Protein AF-0000000084551109 (afdb_homodimer)

Foldseek 3Di:
DPQDWDDDPNDTFGKWFFLLLFQQFQLLQFLLLLPDPVSDHDQWGWAAWQQRDIDIFGWADWDDDPFKIKIWTFGDGTRAPDLRHGFIKMKMKGWDQDAEEEAEDAQFWAQCFPQDQDDHGGTQEHDQSVVSNRVSNVVNHDPRIYIYMYIYTNCFQVSCVVPCCVLRRTHRGHHRDDDGRMNDHPDPVVLLVSQLSSQSRLVRVPDQEAEEEQDDVQVVLCVVVVHDPSRYTHNNQQQLSNLVSCVVSPRAEYEYEYEQQNLLCLLVLHRGRPCVVPRRRLVSLLVLCVVVPHDPVLSVVSSPDDDVLVSPVVVDPDCLVSLQSSQVSSQVSSCVSNVNRHHYWYWYAHDPPGTSDGVVVVVVD/DPPDWDDDPNDTFDKWFFLLLFQQFQLLQFLLLLPDPVSDHDQWGWFAWQQRDIDIFGWADWDDDPFKIKIWTFTDGTRAPDLRHGFIKMKMKGWDQDAEEEAEDAQFWAQCFPQDQDDHGGTQEHDQSVVSNRVSNVVNHDPRIYIYMYIYTNCFQVSCVVPCCVLRVTHRGDHRDDDGRMNDHPDPVVLLVSQLSSQSRLVRVPDQEAEEEQDDVQVVLCVVVVHDPSRYTHNNQQQLSNLVSCVVSPRAEYEYEYEQQNLLCLLVLHRGRPCVVDRCRLVSLLVLCVVVPHDPVLSVVSSPDDDVLVSCVVVDPDCLVSLQSSQVSSQVSSCVSNVNRHHYWYWYAHDPPGTSDGVVVVVVD

Secondary structure (DSSP, 8-state):
----EEEETTEEEE-EE-HHHHHHHHHHHHHHHHT-TT-PPPSEEEEE-TTS-EEEEE-EEEEE-SSEEEEEEE---TTS--TTTTPEEEEEEEEESSEEEEEE-TEE-EE-SSSSSSPTTSBSB-HHHHHHHHHHHHHHPPTT-EEEEEEE-TTHHHHHTTSSTGGGTEESEE-B--SSSEE-TT-HHHHHHHHHHHHHHHHHTT-SEEEEESSHHHHHHHHHTT--GGGEEE-TT-HHHHHHHHHHTT--EEEEEEEHHHHHHHHTTBS---TTTB--SHHHHHHHHHHTT--HHHHHHHHT-S-HHHHHHHH-SS-HHHHHHHHHHHHHHHHHHTTT-SEEEEEEEETTTEEEEEHHHHHH-/----EEEETTEEEE-EE-HHHHHHHHHHHHHHHHT-TT-PPPSEEEEE-TTS-EEEEE-EEEEE-SSEEEEEEE---TTS--TTTTPEEEEEEEEESSEEEEEE-TEE-EE-SSSSSSPTTSBSB-HHHHHHHHHHHHHHPPTT-EEEEEEE-TTHHHHHTTSSTGGGTEESEE-B--SSSEE-TT-HHHHHHHHHHHHHHHHHTT-SEEEEESSHHHHHHHHHTT--GGGEEE-TT-HHHHHHHHHHTT--EEEEEEEHHHHHHHHTTBS---TTTB--SHHHHHHHHHHTT--HHHHHHHHT-SSHHHHHHHH-SS-HHHHHHHHHHHHHHHHHHTTT--EEEEEEEETTTEEEEEHHHHHH-

Radius of gyration: 28.53 Å; Cα contacts (8 Å, |Δi|>4): 1691; chains: 2; bounding box: 62×86×60 Å

Solvent-accessible surface area (backbone atoms only — not comparable to full-atom values): 36326 Å² total; per-residue (Å²): 113,75,93,43,74,46,82,55,96,52,34,84,37,41,27,23,38,19,52,15,41,26,39,16,41,12,37,25,49,13,42,47,34,56,72,33,90,81,59,59,88,62,61,61,39,75,42,76,30,40,58,64,48,74,44,62,44,61,48,40,78,73,43,83,53,94,61,31,15,30,19,22,15,67,28,39,28,48,68,26,93,45,80,61,44,66,40,55,29,26,12,33,22,29,70,36,79,59,54,80,48,81,45,63,35,59,16,34,5,31,24,68,30,52,62,54,98,52,58,63,74,35,51,34,55,36,71,39,21,51,50,48,29,50,52,46,33,58,73,60,52,58,87,85,49,21,35,35,38,34,36,29,16,87,63,16,45,69,44,17,74,71,46,70,32,61,80,52,36,26,45,64,10,29,67,31,37,42,68,41,28,55,28,59,50,83,44,64,65,64,55,52,50,52,38,48,43,44,51,39,24,32,45,60,70,63,44,64,47,39,35,43,18,44,40,69,69,31,48,54,52,39,50,75,68,65,52,65,69,79,29,55,42,64,43,54,39,38,51,41,62,50,48,30,46,38,48,62,71,65,41,41,36,39,34,40,36,32,46,48,56,55,40,29,20,27,36,46,38,28,25,37,53,40,65,78,37,24,57,40,26,41,61,44,55,21,34,51,41,36,74,72,64,52,56,62,69,59,28,50,52,38,47,68,42,90,44,55,67,54,33,52,61,70,63,56,80,90,50,55,65,59,37,44,52,46,44,50,33,28,36,49,38,51,23,58,74,49,70,64,57,44,46,65,38,39,33,31,26,44,89,87,76,36,75,55,30,52,48,70,60,60,67,76,97,114,76,92,43,72,43,80,55,95,53,35,82,37,42,27,24,39,19,53,16,41,25,38,17,41,12,35,25,46,13,43,47,33,57,74,34,88,82,58,58,86,64,59,60,38,75,41,77,30,39,56,64,48,76,43,63,43,58,47,38,78,74,43,80,54,95,60,32,15,31,19,20,16,65,27,40,28,49,68,25,95,46,81,61,45,66,39,57,29,26,12,33,24,28,71,36,76,60,54,78,49,81,45,61,36,60,16,34,6,31,23,68,28,51,62,54,98,52,58,63,75,35,51,34,55,37,70,40,21,51,50,47,29,50,52,46,33,57,74,62,51,59,88,85,48,19,36,36,36,34,36,29,16,86,61,17,43,70,45,18,73,70,46,68,33,61,81,52,37,26,44,63,10,28,66,33,38,42,66,42,28,55,29,58,51,84,43,64,66,61,54,51,49,51,38,47,43,44,52,38,24,33,44,61,71,64,46,65,47,39,34,44,20,44,39,68,68,31,48,53,51,39,52,74,69,65,50,63,69,78,29,54,42,64,43,54,39,37,50,41,62,49,50,29,47,38,48,64,72,67,42,41,36,40,36,40,35,33,47,47,56,56,42,29,20,27,37,46,37,29,24,37,54,40,65,78,37,24,58,40,26,41,60,44,55,21,34,51,41,37,75,73,64,52,55,62,68,60,27,50,52,37,47,66,41,90,42,58,69,55,32,51,60,70,64,55,79,89,50,56,66,59,38,42,51,44,45,51,34,28,37,49,38,52,24,59,75,49,69,63,57,45,47,66,38,40,34,32,25,45,90,88,77,36,75,56,30,54,48,70,62,59,68,77,98

pLDDT: mean 93.35, std 7.97, range [36.72, 98.88]

Sequence (730 aa):
MLDLYVEANGKRLRCGYTTGSCAAAASKAATMMLYDKEKTPIDKVKIDTPKGIELNLEVHDITFGEDYVECAIIKDGGDDIDATNGIKIFARATKKASGYSLKGGKGVGVVCGEGLYIKKGEPAINPVPRKMIEKEVTEVLPKDCGVEITIFVPLGEEIAKKTFNPRLNILGGISILGTTGIVMPMSEEALTESVKLEISQKVASGSKELILLFGNMGEDMANKLKLNEKDMVIISNYVGIALDSVISKGIKKITIVGHIGKLCKVASGVFNTHSRVCDVRLETLALELALMGYDLELVKKIYNEKTTEGAVELLGDGFEKLYENIGQKVINRIKIYSYDQLEVDAIMYSMKRGILYNSLEEKERMLDLYVEANGKRLRCGYTTGSCAAAASKAATMMLYDKEKTPIDKVKIDTPKGIELNLEVHDITFGEDYVECAIIKDGGDDIDATNGIKIFARATKKASGYSLKGGKGVGVVCGEGLYIKKGEPAINPVPRKMIEKEVTEVLPKDCGVEITIFVPLGEEIAKKTFNPRLNILGGISILGTTGIVMPMSEEALTESVKLEISQKVASGSKELILLFGNMGEDMANKLKLNEKDMVIISNYVGIALDSVISKGIKKITIVGHIGKLCKVASGVFNTHSRVCDVRLETLALELALMGYDLELVKKIYNEKTTEGAVELLGDGFEKLYENIGQKVINRIKIYSYDQLEVDAIMYSMKRGILYNSLEEKER

Organism: NCBI:txid1418104

Structure (mmCIF, N/CA/C/O backbone):
data_AF-0000000084551109-model_v1
#
loop_
_entity.id
_entity.type
_entity.pdbx_description
1 polymer 'Cobalt-precorrin-5B C(1)-methyltransferase'
#
loop_
_atom_site.group_PDB
_atom_site.id
_atom_site.type_symbol
_atom_site.label_atom_id
_atom_site.label_alt_id
_atom_site.label_comp_id
_atom_site.label_asym_id
_atom_site.label_entity_id
_atom_site.label_seq_id
_atom_site.pdbx_PDB_ins_code
_atom_site.Cartn_x
_atom_site.Cartn_y
_atom_site.Cartn_z
_atom_site.occupancy
_atom_site.B_iso_or_equiv
_atom_site.auth_seq_id
_atom_site.auth_comp_id
_atom_site.auth_asym_id
_atom_site.auth_atom_id
_atom_site.pdbx_PDB_model_num
ATOM 1 N N . MET A 1 1 ? -1.38 24.594 -10.234 1 52.69 1 MET A N 1
ATOM 2 C CA . MET A 1 1 ? -1.271 23.234 -10.758 1 52.69 1 MET A CA 1
ATOM 3 C C . MET A 1 1 ? -0.246 22.422 -9.977 1 52.69 1 MET A C 1
ATOM 5 O O . MET A 1 1 ? 0.762 22.969 -9.523 1 52.69 1 MET A O 1
ATOM 9 N N . LEU A 1 2 ? -0.793 21.391 -9.383 1 69.12 2 LEU A N 1
ATOM 10 C CA . LEU A 1 2 ? 0.107 20.5 -8.648 1 69.12 2 LEU A CA 1
ATOM 11 C C . LEU A 1 2 ? 1.029 19.75 -9.602 1 69.12 2 LEU A C 1
ATOM 13 O O . LEU A 1 2 ? 0.561 19.094 -10.531 1 69.12 2 LEU A O 1
ATOM 17 N N . ASP A 1 3 ? 2.305 20.125 -9.633 1 70.06 3 ASP A N 1
ATOM 18 C CA . ASP A 1 3 ? 3.297 19.438 -10.445 1 70.06 3 ASP A CA 1
ATOM 19 C C . ASP A 1 3 ? 3.951 18.297 -9.672 1 70.06 3 ASP A C 1
ATOM 21 O O . ASP A 1 3 ? 5.121 18.391 -9.297 1 70.06 3 ASP A O 1
ATOM 25 N N . LEU A 1 4 ? 3.098 17.344 -9.312 1 76.81 4 LEU A N 1
ATOM 26 C CA . LEU A 1 4 ? 3.52 16.156 -8.57 1 76.81 4 LEU A CA 1
ATOM 27 C C . LEU A 1 4 ? 3.166 14.883 -9.328 1 76.81 4 LEU A C 1
ATOM 29 O O . LEU A 1 4 ? 2.064 14.766 -9.867 1 76.81 4 LEU A O 1
ATOM 33 N N . TYR A 1 5 ? 4.195 13.969 -9.438 1 72.12 5 TYR A N 1
ATOM 34 C CA . TYR A 1 5 ? 4.008 12.75 -10.219 1 72.12 5 TYR A CA 1
ATOM 35 C C . TYR A 1 5 ? 4.387 11.516 -9.414 1 72.12 5 TYR A C 1
ATOM 37 O O . TYR A 1 5 ? 5.16 11.609 -8.453 1 72.12 5 TYR A O 1
ATOM 45 N N . VAL A 1 6 ? 3.715 10.469 -9.688 1 70.06 6 VAL A N 1
ATOM 46 C CA . VAL A 1 6 ? 4.105 9.172 -9.125 1 70.06 6 VAL A CA 1
ATOM 47 C C . VAL A 1 6 ? 4.309 8.164 -10.25 1 70.06 6 VAL A C 1
ATOM 49 O O . VAL A 1 6 ? 3.795 8.344 -11.359 1 70.06 6 VAL A O 1
ATOM 52 N N . GLU A 1 7 ? 5.086 7.148 -9.891 1 69.62 7 GLU A N 1
ATOM 53 C CA . GLU A 1 7 ? 5.324 6.059 -10.836 1 69.62 7 GLU A CA 1
ATOM 54 C C . GLU A 1 7 ? 4.371 4.895 -10.586 1 69.62 7 GLU A C 1
ATOM 56 O O . GLU A 1 7 ? 4.273 4.398 -9.461 1 69.62 7 GLU A O 1
ATOM 61 N N . ALA A 1 8 ? 3.57 4.574 -11.523 1 66.25 8 ALA A N 1
ATOM 62 C CA . ALA A 1 8 ? 2.691 3.408 -11.461 1 66.25 8 ALA A CA 1
ATOM 63 C C . ALA A 1 8 ? 2.582 2.729 -12.828 1 66.25 8 ALA A C 1
ATOM 65 O O . ALA A 1 8 ? 2.375 3.395 -13.844 1 66.25 8 ALA A O 1
ATOM 66 N N . ASN A 1 9 ? 2.715 1.336 -12.812 1 68.44 9 ASN A N 1
ATOM 67 C CA . ASN A 1 9 ? 2.609 0.539 -14.031 1 68.44 9 ASN A CA 1
ATOM 68 C C . ASN A 1 9 ? 3.598 1.005 -15.094 1 68.44 9 ASN A C 1
ATOM 70 O O . ASN A 1 9 ? 3.24 1.137 -16.266 1 68.44 9 ASN A O 1
ATOM 74 N N . GLY A 1 10 ? 4.758 1.385 -14.664 1 66.69 10 GLY A N 1
ATOM 75 C CA . GLY A 1 10 ? 5.824 1.788 -15.57 1 66.69 10 GLY A CA 1
ATOM 76 C C . GLY A 1 10 ? 5.629 3.18 -16.141 1 66.69 10 GLY A C 1
ATOM 77 O O . GLY A 1 10 ? 6.348 3.586 -17.062 1 66.69 10 GLY A O 1
ATOM 78 N N . LYS A 1 11 ? 4.609 3.867 -15.742 1 73.88 11 LYS A N 1
ATOM 79 C CA . LYS A 1 11 ? 4.312 5.207 -16.25 1 73.88 11 LYS A CA 1
ATOM 80 C C . LYS A 1 11 ? 4.383 6.242 -15.133 1 73.88 11 LYS A C 1
ATOM 82 O O . LYS A 1 11 ? 4.219 5.91 -13.961 1 73.88 11 LYS A O 1
ATOM 87 N N . ARG A 1 12 ? 4.73 7.414 -15.625 1 78.44 12 ARG A N 1
ATOM 88 C CA . ARG A 1 12 ? 4.652 8.57 -14.734 1 78.44 12 ARG A CA 1
ATOM 89 C C . ARG A 1 12 ? 3.254 9.18 -14.742 1 78.44 12 ARG A C 1
ATOM 91 O O . ARG A 1 12 ? 2.773 9.617 -15.789 1 78.44 12 ARG A O 1
ATOM 98 N N . LEU A 1 13 ? 2.566 9.086 -13.586 1 81.81 13 LEU A N 1
ATOM 99 C CA . LEU A 1 13 ? 1.188 9.555 -13.5 1 81.81 13 LEU A CA 1
ATOM 100 C C . LEU A 1 13 ? 1.095 10.82 -12.648 1 81.81 13 LEU A C 1
ATOM 102 O O . LEU A 1 13 ? 1.739 10.914 -11.602 1 81.81 13 LEU A O 1
ATOM 106 N N . ARG A 1 14 ? 0.321 11.805 -13.172 1 89.75 14 ARG A N 1
ATOM 107 C CA . ARG A 1 14 ? 0.155 13.078 -12.477 1 89.75 14 ARG A CA 1
ATOM 108 C C . ARG A 1 14 ? -0.74 12.914 -11.25 1 89.75 14 ARG A C 1
ATOM 110 O O . ARG A 1 14 ? -1.796 12.289 -11.32 1 89.75 14 ARG A O 1
ATOM 117 N N . CYS A 1 15 ? -0.289 13.445 -10.109 1 89.69 15 CYS A N 1
ATOM 118 C CA . CYS A 1 15 ? -1.095 13.477 -8.898 1 89.69 15 CYS A CA 1
ATOM 119 C C . CYS A 1 15 ? -2.111 14.609 -8.945 1 89.69 15 CYS A C 1
ATOM 121 O O . CYS A 1 15 ? -1.995 15.523 -9.758 1 89.69 15 CYS A O 1
ATOM 123 N N . GLY A 1 16 ? -3.146 14.516 -8.18 1 93.06 16 GLY A N 1
ATOM 124 C CA . GLY A 1 16 ? -4.141 15.562 -8 1 93.06 16 GLY A CA 1
ATOM 125 C C . GLY A 1 16 ? -4.328 15.961 -6.547 1 93.06 16 GLY A C 1
ATOM 126 O O . GLY A 1 16 ? -3.443 15.734 -5.719 1 93.06 16 GLY A O 1
ATOM 127 N N . TYR A 1 17 ? -5.387 16.703 -6.285 1 94.12 17 TYR A N 1
ATOM 128 C CA . TYR A 1 17 ? -5.711 17.062 -4.91 1 94.12 17 TYR A CA 1
ATOM 129 C C . TYR A 1 17 ? -7.125 16.625 -4.551 1 94.12 17 TYR A C 1
ATOM 131 O O . TYR A 1 17 ? -7.992 16.531 -5.418 1 94.12 17 TYR A O 1
ATOM 139 N N . THR A 1 18 ? -7.336 16.297 -3.291 1 94.31 18 THR A N 1
ATOM 140 C CA . THR A 1 18 ? -8.523 15.594 -2.816 1 94.31 18 THR A CA 1
ATOM 141 C C . THR A 1 18 ? -9.703 16.547 -2.691 1 94.31 18 THR A C 1
ATOM 143 O O . THR A 1 18 ? -9.531 17.766 -2.764 1 94.31 18 THR A O 1
ATOM 146 N N . THR A 1 19 ? -10.859 15.969 -2.484 1 96.81 19 THR A N 1
ATOM 147 C CA . THR A 1 19 ? -12.039 16.781 -2.184 1 96.81 19 THR A CA 1
ATOM 148 C C . THR A 1 19 ? -11.852 17.531 -0.875 1 96.81 19 THR A C 1
ATOM 150 O O . THR A 1 19 ? -12.352 18.656 -0.723 1 96.81 19 THR A O 1
ATOM 153 N N . GLY A 1 20 ? -11.164 16.906 0.039 1 96.69 20 GLY A N 1
ATOM 154 C CA . GLY A 1 20 ? -10.844 17.594 1.284 1 96.69 20 GLY A CA 1
ATOM 155 C C . GLY A 1 20 ? -10.023 18.844 1.083 1 96.69 20 GLY A C 1
ATOM 156 O O . GLY A 1 20 ? -10.297 19.875 1.698 1 96.69 20 GLY A O 1
ATOM 157 N N . SER A 1 21 ? -9.031 18.703 0.216 1 96.44 21 SER A N 1
ATOM 158 C CA . SER A 1 21 ? -8.203 19.859 -0.095 1 96.44 21 SER A CA 1
ATOM 159 C C . SER A 1 21 ? -9.023 20.969 -0.76 1 96.44 21 SER A C 1
ATOM 161 O O . SER A 1 21 ? -8.844 22.141 -0.463 1 96.44 21 SER A O 1
ATOM 163 N N . CYS A 1 22 ? -9.844 20.578 -1.635 1 98.25 22 CYS A N 1
ATOM 164 C CA . CYS A 1 22 ? -10.719 21.547 -2.289 1 98.25 22 CYS A CA 1
ATOM 165 C C . CYS A 1 22 ? -11.602 22.25 -1.272 1 98.25 22 CYS A C 1
ATOM 167 O O . CYS A 1 22 ? -11.75 23.469 -1.315 1 98.25 22 CYS A O 1
ATOM 169 N N . ALA A 1 23 ? -12.203 21.469 -0.391 1 98.62 23 ALA A N 1
ATOM 170 C CA . ALA A 1 23 ? -13.078 22.031 0.635 1 98.62 23 ALA A CA 1
ATOM 171 C C . ALA A 1 23 ? -12.32 23 1.53 1 98.62 23 ALA A C 1
ATOM 173 O O . ALA A 1 23 ? -12.828 24.078 1.852 1 98.62 23 ALA A O 1
ATOM 174 N N . ALA A 1 24 ? -11.164 22.625 1.906 1 98.12 24 ALA A N 1
ATOM 175 C CA . ALA A 1 24 ? -10.344 23.469 2.76 1 98.12 24 ALA A CA 1
AT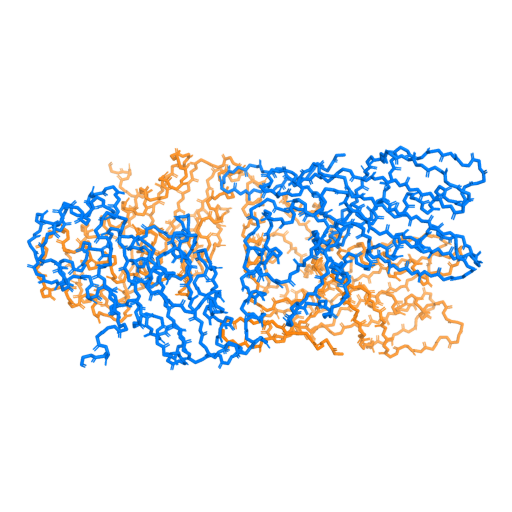OM 176 C C . ALA A 1 24 ? -9.984 24.781 2.051 1 98.12 24 ALA A C 1
ATOM 178 O O . ALA A 1 24 ? -10.094 25.859 2.635 1 98.12 24 ALA A O 1
ATOM 179 N N . ALA A 1 25 ? -9.57 24.656 0.806 1 98.44 25 ALA A N 1
ATOM 180 C CA . ALA A 1 25 ? -9.172 25.828 0.022 1 98.44 25 ALA A CA 1
ATOM 181 C C . ALA A 1 25 ? -10.359 26.781 -0.184 1 98.44 25 ALA A C 1
ATOM 183 O O . ALA A 1 25 ? -10.234 27.984 0.014 1 98.44 25 ALA A O 1
ATOM 184 N N . ALA A 1 26 ? -11.438 26.219 -0.573 1 98.81 26 ALA A N 1
ATOM 185 C CA . ALA A 1 26 ? -12.633 27.031 -0.77 1 98.81 26 ALA A CA 1
ATOM 186 C C . ALA A 1 26 ? -13.039 27.75 0.521 1 98.81 26 ALA A C 1
ATOM 188 O O . ALA A 1 26 ? -13.414 28.922 0.503 1 98.81 26 ALA A O 1
ATOM 189 N N . SER A 1 27 ? -13.031 27.016 1.586 1 98.75 27 SER A N 1
ATOM 190 C CA . SER A 1 27 ? -13.398 27.578 2.885 1 98.75 27 SER A CA 1
ATOM 191 C C . SER A 1 27 ? -12.484 28.734 3.27 1 98.75 27 SER A C 1
ATOM 193 O O . SER A 1 27 ? -12.953 29.766 3.75 1 98.75 27 SER A O 1
ATOM 195 N N . LYS A 1 28 ? -11.219 28.531 3.084 1 98.5 28 LYS A N 1
ATOM 196 C CA . LYS A 1 28 ? -10.25 29.594 3.393 1 98.5 28 LYS A CA 1
ATOM 197 C C . LYS A 1 28 ? -10.5 30.828 2.541 1 98.5 28 LYS A C 1
ATOM 199 O O . LYS A 1 28 ? -10.562 31.938 3.062 1 98.5 28 LYS A O 1
ATOM 204 N N . ALA A 1 29 ? -10.602 30.625 1.285 1 98.5 29 ALA A N 1
ATOM 205 C CA . ALA A 1 29 ? -10.828 31.734 0.363 1 98.5 29 ALA A CA 1
ATOM 206 C C . ALA A 1 29 ? -12.102 32.5 0.723 1 98.5 29 ALA A C 1
ATOM 208 O O . ALA A 1 29 ? -12.094 33.75 0.779 1 98.5 29 ALA A O 1
ATOM 209 N N . ALA A 1 30 ? -13.188 31.781 0.956 1 98.62 30 ALA A N 1
ATOM 210 C CA . ALA A 1 30 ? -14.461 32.406 1.32 1 98.62 30 ALA A CA 1
ATOM 211 C C . ALA A 1 30 ? -14.32 33.25 2.596 1 98.62 30 ALA A C 1
ATOM 213 O O . ALA A 1 30 ? -14.844 34.344 2.68 1 98.62 30 ALA A O 1
ATOM 214 N N . THR A 1 31 ? -13.664 32.688 3.541 1 98.31 31 THR A N 1
ATOM 215 C CA . THR A 1 31 ? -13.484 33.375 4.812 1 98.31 31 THR A CA 1
ATOM 216 C C . THR A 1 31 ? -12.664 34.656 4.629 1 98.31 31 THR A C 1
ATOM 218 O O . THR A 1 31 ? -13 35.719 5.176 1 98.31 31 THR A O 1
ATOM 221 N N . MET A 1 32 ? -11.586 34.562 3.869 1 97.88 32 MET A N 1
ATOM 222 C CA . MET A 1 32 ? -10.75 35.719 3.58 1 97.88 32 MET A CA 1
ATOM 223 C C . MET A 1 32 ? -11.578 36.844 2.943 1 97.88 32 MET A C 1
ATOM 225 O O . MET A 1 32 ? -11.469 38 3.342 1 97.88 32 MET A O 1
ATOM 229 N N . MET A 1 33 ? -12.359 36.469 2.035 1 98 33 MET A N 1
ATOM 230 C CA . MET A 1 33 ? -13.164 37.438 1.312 1 98 33 MET A CA 1
ATOM 231 C C . MET A 1 33 ? -14.281 38 2.199 1 98 33 MET A C 1
ATOM 233 O O . MET A 1 33 ? -14.656 39.156 2.08 1 98 33 MET A O 1
ATOM 237 N N . LEU A 1 34 ? -14.883 37.156 3.047 1 97.75 34 LEU A N 1
ATOM 238 C CA . LEU A 1 34 ? -15.961 37.562 3.945 1 97.75 34 LEU A CA 1
ATOM 239 C C . LEU A 1 34 ? -15.555 38.75 4.812 1 97.75 34 LEU A C 1
ATOM 241 O O . LEU A 1 34 ? -16.344 39.656 5.051 1 97.75 34 LEU A O 1
ATOM 245 N N . TYR A 1 35 ? -14.312 38.781 5.242 1 96 35 TYR A N 1
ATOM 246 C CA . TYR A 1 35 ? -13.883 39.781 6.207 1 96 35 TYR A CA 1
ATOM 247 C C . TYR A 1 35 ? -12.969 40.812 5.551 1 96 35 TYR A C 1
ATOM 249 O O . TYR A 1 35 ? -12.328 41.625 6.234 1 96 35 TYR A O 1
ATOM 257 N N . ASP A 1 36 ? -12.82 40.688 4.289 1 93.94 36 ASP A N 1
ATOM 258 C CA . ASP A 1 36 ? -12.156 41.719 3.531 1 93.94 36 ASP A CA 1
ATOM 259 C C . ASP A 1 36 ? -13.055 42.969 3.416 1 93.94 36 ASP A C 1
ATOM 261 O O . ASP A 1 36 ? -14.141 42.906 2.844 1 93.94 36 ASP A O 1
ATOM 265 N N . LYS A 1 37 ? -12.609 44.062 3.828 1 90.12 37 LYS A N 1
ATOM 266 C CA . LYS A 1 37 ? -13.391 45.281 3.824 1 90.12 37 LYS A CA 1
ATOM 267 C C . LYS A 1 37 ? -13.75 45.719 2.4 1 90.12 37 LYS A C 1
ATOM 269 O O . LYS A 1 37 ? -14.844 46.219 2.152 1 90.12 37 LYS A O 1
ATOM 274 N N . GLU A 1 38 ? -12.875 45.562 1.49 1 91.56 38 GLU A N 1
ATOM 275 C CA . GLU A 1 38 ? -13.055 45.969 0.108 1 91.56 38 GLU A CA 1
ATOM 276 C C . GLU A 1 38 ? -13.805 44.938 -0.706 1 91.56 38 GLU A C 1
ATOM 278 O O . GLU A 1 38 ? -14.188 45.188 -1.85 1 91.56 38 GLU A O 1
ATOM 283 N N . LYS A 1 39 ? -14.133 43.75 -0.058 1 89.88 39 LYS A N 1
ATOM 284 C CA . LYS A 1 39 ? -14.805 42.656 -0.746 1 89.88 39 LYS A CA 1
ATOM 285 C C . LYS A 1 39 ? -14.133 42.344 -2.078 1 89.88 39 LYS A C 1
ATOM 287 O O . LYS A 1 39 ? -14.797 42.281 -3.113 1 89.88 39 LYS A O 1
ATOM 292 N N . THR A 1 40 ? -12.812 42.219 -2.07 1 93.94 40 THR A N 1
ATOM 293 C CA . THR A 1 40 ? -12.016 41.938 -3.26 1 93.94 40 THR A CA 1
ATOM 294 C C . THR A 1 40 ? -11.984 40.438 -3.545 1 93.94 40 THR A C 1
ATOM 296 O O . THR A 1 40 ? -11.625 39.656 -2.674 1 93.94 40 THR A O 1
ATOM 299 N N . PRO A 1 41 ? -12.383 40.062 -4.773 1 96.56 41 PRO A N 1
ATOM 300 C CA . PRO A 1 41 ? -12.312 38.656 -5.133 1 96.56 41 PRO A CA 1
ATOM 301 C C . PRO A 1 41 ? -10.883 38.125 -5.133 1 96.56 41 PRO A C 1
ATOM 303 O O . PRO A 1 41 ? -9.953 38.812 -5.535 1 96.56 41 PRO A O 1
ATOM 306 N N . ILE A 1 42 ? -10.75 36.906 -4.668 1 95.62 42 ILE A N 1
ATOM 307 C CA . ILE A 1 42 ? -9.477 36.188 -4.648 1 95.62 42 ILE A CA 1
ATOM 308 C C . ILE A 1 42 ? -9.414 35.188 -5.812 1 95.62 42 ILE A C 1
ATOM 310 O O . ILE A 1 42 ? -10.344 34.406 -6.012 1 95.62 42 ILE A O 1
ATOM 314 N N . ASP A 1 43 ? -8.32 35.219 -6.602 1 96.44 43 ASP A N 1
ATOM 315 C CA . ASP A 1 43 ? -8.195 34.344 -7.766 1 96.44 43 ASP A CA 1
ATOM 316 C C . ASP A 1 43 ? -7.613 32.969 -7.375 1 96.44 43 ASP A C 1
ATOM 318 O O . ASP A 1 43 ? -7.93 31.953 -7.996 1 96.44 43 ASP A O 1
ATOM 322 N N . LYS A 1 44 ? -6.656 33.062 -6.387 1 97.56 44 LYS A N 1
ATOM 323 C CA . LYS A 1 44 ? -5.977 31.859 -5.926 1 97.56 44 LYS A CA 1
ATOM 324 C C . LYS A 1 44 ? -5.836 31.844 -4.406 1 97.56 44 LYS A C 1
ATOM 326 O O . LYS A 1 44 ? -5.844 32.906 -3.771 1 97.56 44 LYS A O 1
ATOM 331 N N . VAL A 1 45 ? -5.77 30.719 -3.898 1 97.25 45 VAL A N 1
ATOM 332 C CA . VAL A 1 45 ? -5.582 30.578 -2.457 1 97.25 45 VAL A CA 1
ATOM 333 C C . VAL A 1 45 ? -4.59 29.453 -2.17 1 97.25 45 VAL A C 1
ATOM 335 O O . VAL A 1 45 ? -4.602 28.422 -2.846 1 97.25 45 VAL A O 1
ATOM 338 N N . LYS A 1 46 ? -3.721 29.656 -1.22 1 95.44 46 LYS A N 1
ATOM 339 C CA . LYS A 1 46 ? -2.717 28.672 -0.824 1 95.44 46 LYS A CA 1
ATOM 340 C C . LYS A 1 46 ? -3.164 27.891 0.409 1 95.44 46 LYS A C 1
ATOM 342 O O . LYS A 1 46 ? -3.689 28.469 1.36 1 95.44 46 LYS A O 1
ATOM 347 N N . ILE A 1 47 ? -3.023 26.594 0.33 1 94.19 47 ILE A N 1
ATOM 348 C CA . ILE A 1 47 ? -3.26 25.797 1.522 1 94.19 47 ILE A CA 1
ATOM 349 C C . ILE A 1 47 ? -2.119 24.797 1.704 1 94.19 47 ILE A C 1
ATOM 351 O O . ILE A 1 47 ? -1.438 24.438 0.739 1 94.19 47 ILE A O 1
ATOM 355 N N . ASP A 1 48 ? -1.992 24.359 2.922 1 85.69 48 ASP A N 1
ATOM 356 C CA . ASP A 1 48 ? -1.038 23.297 3.244 1 85.69 48 ASP A CA 1
ATOM 357 C C . ASP A 1 48 ? -1.738 21.953 3.381 1 85.69 48 ASP A C 1
ATOM 359 O O . ASP A 1 48 ? -2.779 21.844 4.031 1 85.69 48 ASP A O 1
ATOM 363 N N . THR A 1 49 ? -1.136 20.984 2.717 1 86.88 49 THR A N 1
ATOM 364 C CA . THR A 1 49 ? -1.675 19.641 2.865 1 86.88 49 THR A CA 1
ATOM 365 C C . THR A 1 49 ? -0.989 18.906 4.016 1 86.88 49 THR A C 1
ATOM 367 O O . THR A 1 49 ? 0.111 19.281 4.43 1 86.88 49 THR A O 1
ATOM 370 N N . PRO A 1 50 ? -1.656 17.875 4.484 1 77.06 50 PRO A N 1
ATOM 371 C CA . PRO A 1 50 ? -1.037 17.078 5.547 1 77.06 50 PRO A CA 1
ATOM 372 C C . PRO A 1 50 ? 0.304 16.484 5.129 1 77.06 50 PRO A C 1
ATOM 374 O O . PRO A 1 50 ? 1.167 16.25 5.98 1 77.06 50 PRO A O 1
ATOM 377 N N . LYS A 1 51 ? 0.596 16.25 3.906 1 72.25 51 LYS A N 1
ATOM 378 C CA . LYS A 1 51 ? 1.844 15.68 3.402 1 72.25 51 LYS A CA 1
ATOM 379 C C . LYS A 1 51 ? 2.934 16.734 3.311 1 72.25 51 LYS A C 1
ATOM 381 O O . LYS A 1 51 ? 4.062 16.453 2.914 1 72.25 51 LYS A O 1
ATOM 386 N N . GLY A 1 52 ? 2.555 18 3.561 1 72.94 52 GLY A N 1
ATOM 387 C CA . GLY A 1 52 ? 3.525 19.094 3.525 1 72.94 52 GLY A CA 1
ATOM 388 C C . GLY A 1 52 ? 3.643 19.734 2.16 1 72.94 52 GLY A C 1
ATOM 389 O O . GLY A 1 52 ? 4.551 20.531 1.924 1 72.94 52 GLY A O 1
ATOM 390 N N . ILE A 1 53 ? 2.811 19.359 1.341 1 77.75 53 ILE A N 1
ATOM 391 C CA . ILE A 1 53 ? 2.791 19.938 0.004 1 77.75 53 ILE A CA 1
ATOM 392 C C . ILE A 1 53 ? 1.872 21.156 -0.014 1 77.75 53 ILE A C 1
ATOM 394 O O . ILE A 1 53 ? 0.724 21.078 0.429 1 77.75 53 ILE A O 1
ATOM 398 N N . GLU A 1 54 ? 2.43 22.188 -0.473 1 87.38 54 GLU A N 1
ATOM 399 C CA . GLU A 1 54 ? 1.622 23.391 -0.615 1 87.38 54 GLU A CA 1
ATOM 400 C C . GLU A 1 54 ? 0.854 23.391 -1.934 1 87.38 54 GLU A C 1
ATOM 402 O O . GLU A 1 54 ? 1.42 23.094 -2.988 1 87.38 54 GLU A O 1
ATOM 407 N N . LEU A 1 55 ? -0.396 23.688 -1.833 1 93.38 55 LEU A N 1
ATOM 408 C CA . LEU A 1 55 ? -1.236 23.797 -3.02 1 93.38 55 LEU A CA 1
ATOM 409 C C . LEU A 1 55 ? -1.655 25.234 -3.254 1 93.38 55 LEU A C 1
ATOM 411 O O . LEU A 1 55 ? -1.965 25.969 -2.305 1 93.38 55 LEU A O 1
ATOM 415 N N . ASN A 1 56 ? -1.522 25.703 -4.445 1 96 56 ASN A N 1
ATOM 416 C CA . ASN A 1 56 ? -2.035 26.984 -4.902 1 96 56 ASN A CA 1
ATOM 417 C C . ASN A 1 56 ? -3.184 26.812 -5.891 1 96 56 ASN A C 1
ATOM 419 O O . ASN A 1 56 ? -2.953 26.594 -7.082 1 96 56 ASN A O 1
ATOM 423 N N . LEU A 1 57 ? -4.422 27 -5.375 1 97.5 57 LEU A N 1
ATOM 424 C CA . LEU A 1 57 ? -5.582 26.562 -6.141 1 97.5 57 LEU A CA 1
ATOM 425 C C . LEU A 1 57 ? -6.383 27.766 -6.645 1 97.5 57 LEU A C 1
ATOM 427 O O . LEU A 1 57 ? -6.516 28.766 -5.938 1 97.5 57 LEU A O 1
ATOM 431 N N . GLU A 1 58 ? -6.934 27.625 -7.816 1 97.5 58 GLU A N 1
ATOM 432 C CA . GLU A 1 58 ? -7.746 28.672 -8.422 1 97.5 58 GLU A CA 1
ATOM 433 C C . GLU A 1 58 ? -9.141 28.734 -7.797 1 97.5 58 GLU A C 1
ATOM 435 O O . GLU A 1 58 ? -9.766 27.688 -7.578 1 97.5 58 GLU A O 1
ATOM 440 N N . VAL A 1 59 ? -9.594 29.953 -7.496 1 98.31 59 VAL A N 1
ATOM 441 C CA . VAL A 1 59 ? -10.906 30.172 -6.895 1 98.31 59 VAL A CA 1
ATOM 442 C C . VAL A 1 59 ? -11.922 30.516 -7.98 1 98.31 59 VAL A C 1
ATOM 444 O O . VAL A 1 59 ? -11.656 31.359 -8.836 1 98.31 59 VAL A O 1
ATOM 447 N N . HIS A 1 60 ? -13.031 29.844 -7.922 1 98.12 60 HIS A N 1
ATOM 448 C CA . HIS A 1 60 ? -14.07 30.031 -8.93 1 98.12 60 HIS A CA 1
ATOM 449 C C . HIS A 1 60 ? -15.406 30.375 -8.281 1 98.12 60 HIS A C 1
ATOM 451 O O . HIS A 1 60 ? -15.586 30.203 -7.074 1 98.12 60 HIS A O 1
ATOM 457 N N . ASP A 1 61 ? -16.375 30.953 -9.086 1 98.19 61 ASP A N 1
ATOM 458 C CA . ASP A 1 61 ? -17.797 31.125 -8.758 1 98.19 61 ASP A CA 1
ATOM 459 C C . ASP A 1 61 ? -17.969 31.891 -7.453 1 98.19 61 ASP A C 1
ATOM 461 O O . ASP A 1 61 ? -18.672 31.438 -6.547 1 98.19 61 ASP A O 1
ATOM 465 N N . ILE A 1 62 ? -17.359 32.969 -7.387 1 98.38 62 ILE A N 1
ATOM 466 C CA . ILE A 1 62 ? -17.406 33.812 -6.18 1 98.38 62 ILE A CA 1
ATOM 467 C C . ILE A 1 62 ? -18.734 34.531 -6.105 1 98.38 62 ILE A C 1
ATOM 469 O O . ILE A 1 62 ? -19.172 35.156 -7.09 1 98.38 62 ILE A O 1
ATOM 473 N N . THR A 1 63 ? -19.422 34.5 -4.984 1 97.94 63 THR A N 1
ATOM 474 C CA . THR A 1 63 ? -20.641 35.219 -4.711 1 97.94 63 THR A CA 1
ATOM 475 C C . THR A 1 63 ? -20.547 35.938 -3.365 1 97.94 63 THR A C 1
ATOM 477 O O . THR A 1 63 ? -20.281 35.312 -2.34 1 97.94 63 THR A O 1
ATOM 480 N N . PHE A 1 64 ? -20.781 37.219 -3.375 1 97.44 64 PHE A N 1
ATOM 481 C CA . PHE A 1 64 ? -20.859 38 -2.148 1 97.44 64 PHE A CA 1
ATOM 482 C C . PHE A 1 64 ? -22.297 38.188 -1.725 1 97.44 64 PHE A C 1
ATOM 484 O O . PHE A 1 64 ? -23.109 38.75 -2.482 1 97.44 64 PHE A O 1
ATOM 491 N N . GLY A 1 65 ? -22.609 37.688 -0.563 1 95.5 65 GLY A N 1
ATOM 492 C CA . GLY A 1 65 ? -23.891 37.969 0.049 1 95.5 65 GLY A CA 1
ATOM 493 C C . GLY A 1 65 ? -23.812 39.062 1.121 1 95.5 65 GLY A C 1
ATOM 494 O O . GLY A 1 65 ? -22.812 39.75 1.236 1 95.5 65 GLY A O 1
ATOM 495 N N . GLU A 1 66 ? -24.906 39.281 1.825 1 93.38 66 GLU A N 1
ATOM 496 C CA . GLU A 1 66 ? -24.953 40.281 2.875 1 93.38 66 GLU A CA 1
ATOM 497 C C . GLU A 1 66 ? -24 39.938 4.02 1 93.38 66 GLU A C 1
ATOM 499 O O . GLU A 1 66 ? -23.188 40.75 4.422 1 93.38 66 GLU A O 1
ATOM 504 N N . ASP A 1 67 ? -24.141 38.656 4.461 1 95.94 67 ASP A N 1
ATOM 505 C CA . ASP A 1 67 ? -23.328 38.25 5.594 1 95.94 67 ASP A CA 1
ATOM 506 C C . ASP A 1 67 ? -22.594 36.938 5.293 1 95.94 67 ASP A C 1
ATOM 508 O O . ASP A 1 67 ? -22.344 36.125 6.199 1 95.94 67 ASP A O 1
ATOM 512 N N . TYR A 1 68 ? -22.469 36.781 3.928 1 97.88 68 TYR A N 1
ATOM 513 C CA . TYR A 1 68 ? -21.781 35.531 3.568 1 97.88 68 TYR A CA 1
ATOM 514 C C . TYR A 1 68 ? -21.031 35.688 2.256 1 97.88 68 TYR A C 1
ATOM 516 O O . TYR A 1 68 ? -21.281 36.625 1.497 1 97.88 68 TYR A O 1
ATOM 524 N N . VAL A 1 69 ? -20.062 34.875 2.021 1 98.5 69 VAL A N 1
ATOM 525 C CA . VAL A 1 69 ? -19.344 34.719 0.758 1 98.5 69 VAL A CA 1
ATOM 526 C C . VAL A 1 69 ? -19.281 33.219 0.383 1 98.5 69 VAL A C 1
ATOM 528 O O . VAL A 1 69 ? -19.125 32.375 1.251 1 98.5 69 VAL A O 1
ATOM 531 N N . GLU A 1 70 ? -19.516 32.906 -0.888 1 98.25 70 GLU A N 1
ATOM 532 C CA . GLU A 1 70 ? -19.375 31.562 -1.392 1 98.25 70 GLU A CA 1
ATOM 533 C C . GLU A 1 70 ? -18.391 31.5 -2.557 1 98.25 70 GLU A C 1
ATOM 535 O O . GLU A 1 70 ? -18.297 32.438 -3.346 1 98.25 70 GLU A O 1
ATOM 540 N N . CYS A 1 71 ? -17.688 30.438 -2.625 1 98.69 71 CYS A N 1
ATOM 541 C CA . CYS A 1 71 ? -16.812 30.203 -3.768 1 98.69 71 CYS A CA 1
ATOM 542 C C . CYS A 1 71 ? -16.531 28.719 -3.938 1 98.69 71 CYS A C 1
ATOM 544 O O . CYS A 1 71 ? -17.016 27.891 -3.15 1 98.69 71 CYS A O 1
ATOM 546 N N . ALA A 1 72 ? -15.844 28.375 -5.055 1 98.69 72 ALA A N 1
ATOM 547 C CA . ALA A 1 72 ? -15.633 26.953 -5.375 1 98.69 72 ALA A CA 1
ATOM 548 C C . ALA A 1 72 ? -14.195 26.703 -5.809 1 98.69 72 ALA A C 1
ATOM 550 O O . ALA A 1 72 ? -13.492 27.625 -6.215 1 98.69 72 ALA A O 1
ATOM 551 N N . ILE A 1 73 ? -13.781 25.531 -5.57 1 98.62 73 ILE A N 1
ATOM 552 C CA . ILE A 1 73 ? -12.555 24.969 -6.148 1 98.62 73 ILE A CA 1
ATOM 553 C C . ILE A 1 73 ? -12.906 23.797 -7.055 1 98.62 73 ILE A C 1
ATOM 555 O O . ILE A 1 73 ? -13.742 22.969 -6.707 1 98.62 73 ILE A O 1
ATOM 559 N N . ILE A 1 74 ? -12.297 23.75 -8.219 1 97.75 74 ILE A N 1
ATOM 560 C CA . ILE A 1 74 ? -12.508 22.625 -9.133 1 97.75 74 ILE A CA 1
ATOM 561 C C . ILE A 1 74 ? -11.539 21.5 -8.789 1 97.75 74 ILE A C 1
ATOM 563 O O . ILE A 1 74 ? -10.328 21.688 -8.766 1 97.75 74 ILE A O 1
ATOM 567 N N . LYS A 1 75 ? -12.117 20.359 -8.469 1 95.69 75 LYS A N 1
ATOM 568 C CA . LYS A 1 75 ? -11.328 19.203 -8.094 1 95.69 75 LYS A CA 1
ATOM 569 C C . LYS A 1 75 ? -10.508 18.688 -9.273 1 95.69 75 LYS A C 1
ATOM 571 O O . LYS A 1 75 ? -11.016 18.594 -10.391 1 95.69 75 LYS A O 1
ATOM 576 N N . ASP A 1 76 ? -9.328 18.422 -9.039 1 93.88 76 ASP A N 1
ATOM 577 C CA . ASP A 1 76 ? -8.438 17.781 -10.008 1 93.88 76 ASP A CA 1
ATOM 578 C C . ASP A 1 76 ? -7.91 16.453 -9.477 1 93.88 76 ASP A C 1
ATOM 580 O O . ASP A 1 76 ? -7.121 16.422 -8.531 1 93.88 76 ASP A O 1
ATOM 584 N N . GLY A 1 77 ? -8.328 15.398 -10.094 1 91.5 77 GLY A N 1
ATOM 585 C CA . GLY A 1 77 ? -7.941 14.062 -9.672 1 91.5 77 GLY A CA 1
ATOM 586 C C . GLY A 1 77 ? -6.645 13.594 -10.312 1 91.5 77 GLY A C 1
ATOM 587 O O . GLY A 1 77 ? -6.199 12.469 -10.07 1 91.5 77 GLY A O 1
ATOM 588 N N . GLY A 1 78 ? -6.035 14.477 -11.031 1 90.88 78 GLY A N 1
ATOM 589 C CA . GLY A 1 78 ? -4.875 14.039 -11.789 1 90.88 78 GLY A CA 1
ATOM 590 C C . GLY A 1 78 ? -5.203 12.969 -12.82 1 90.88 78 GLY A C 1
ATOM 591 O O . GLY A 1 78 ? -6.199 13.078 -13.539 1 90.88 78 GLY A O 1
ATOM 592 N N . ASP A 1 79 ? -4.328 11.891 -12.898 1 86.12 79 ASP A N 1
ATOM 593 C CA . ASP A 1 79 ? -4.539 10.812 -13.859 1 86.12 79 ASP A CA 1
ATOM 594 C C . ASP A 1 79 ? -5.32 9.664 -13.227 1 86.12 79 ASP A C 1
ATOM 596 O O . ASP A 1 79 ? -5.445 8.594 -13.82 1 86.12 79 ASP A O 1
ATOM 600 N N . ASP A 1 80 ? -5.684 9.93 -12.07 1 80.81 80 ASP A N 1
ATOM 601 C CA . ASP A 1 80 ? -6.5 8.922 -11.391 1 80.81 80 ASP A CA 1
ATOM 602 C C . ASP A 1 80 ? -7.914 8.891 -11.969 1 80.81 80 ASP A C 1
ATOM 604 O O . ASP A 1 80 ? -8.445 9.914 -12.383 1 80.81 80 ASP A O 1
ATOM 608 N N . ILE A 1 81 ? -8.484 7.684 -12.078 1 72 81 ILE A N 1
ATOM 609 C CA . ILE A 1 81 ? -9.883 7.551 -12.461 1 72 81 ILE A CA 1
ATOM 610 C C . ILE A 1 81 ? -10.781 7.895 -11.273 1 72 81 ILE A C 1
ATOM 612 O O . ILE A 1 81 ? -11.188 7.008 -10.516 1 72 81 ILE A O 1
ATOM 616 N N . ASP A 1 82 ? -10.977 9.031 -11.031 1 78.56 82 ASP A N 1
ATOM 617 C CA . ASP A 1 82 ? -11.719 9.578 -9.898 1 78.56 82 ASP A CA 1
ATOM 618 C C . ASP A 1 82 ? -13.07 10.133 -10.336 1 78.56 82 ASP A C 1
ATOM 620 O O . ASP A 1 82 ? -13.133 11.07 -11.133 1 78.56 82 ASP A O 1
ATOM 624 N N . ALA A 1 83 ? -14.188 9.602 -9.797 1 85.94 83 ALA A N 1
ATOM 625 C CA . ALA A 1 83 ? -15.539 10.008 -10.188 1 85.94 83 ALA A CA 1
ATOM 626 C C . ALA A 1 83 ? -15.773 11.484 -9.883 1 85.94 83 ALA A C 1
ATOM 628 O O . ALA A 1 83 ? -16.672 12.109 -10.461 1 85.94 83 ALA A O 1
ATOM 629 N N . THR A 1 84 ? -14.938 12.062 -9.023 1 91.19 84 THR A N 1
ATOM 630 C CA . THR A 1 84 ? -15.188 13.422 -8.57 1 91.19 84 THR A CA 1
ATOM 631 C C . THR A 1 84 ? -14.289 14.414 -9.312 1 91.19 84 THR A C 1
ATOM 633 O O . THR A 1 84 ? -14.273 15.602 -8.992 1 91.19 84 THR A O 1
ATOM 636 N N . ASN A 1 85 ? -13.523 13.844 -10.289 1 92.81 85 ASN A N 1
ATOM 637 C CA . ASN A 1 85 ? -12.664 14.727 -11.062 1 92.81 85 ASN A CA 1
ATOM 638 C C . ASN A 1 85 ? -13.469 15.797 -11.797 1 92.81 85 ASN A C 1
ATOM 640 O O . ASN A 1 85 ? -14.492 15.492 -12.406 1 92.81 85 ASN A O 1
ATOM 644 N N . GLY A 1 86 ? -13.016 17.031 -11.68 1 94.12 86 GLY A N 1
ATOM 645 C CA . GLY A 1 86 ? -13.594 18.125 -12.453 1 94.12 86 GLY A CA 1
ATOM 646 C C . GLY A 1 86 ? -14.797 18.766 -11.789 1 94.12 86 GLY A C 1
ATOM 647 O O . GLY A 1 86 ? -15.281 19.797 -12.242 1 94.12 86 GLY A O 1
ATOM 648 N N . ILE A 1 87 ? -15.227 18.266 -10.719 1 96.06 87 ILE A N 1
ATOM 649 C CA . ILE A 1 87 ? -16.422 18.828 -10.094 1 96.06 87 ILE A CA 1
ATOM 650 C C . ILE A 1 87 ? -16.016 20.016 -9.211 1 96.06 87 ILE A C 1
ATOM 652 O O . ILE A 1 87 ? -14.867 20.125 -8.789 1 96.06 87 ILE A O 1
ATOM 656 N N . LYS A 1 88 ? -16.969 20.844 -8.953 1 98.25 88 LYS A N 1
ATOM 657 C CA . LYS A 1 88 ? -16.75 22 -8.086 1 98.25 88 LYS A CA 1
ATOM 658 C C . LYS A 1 88 ? -17.141 21.688 -6.648 1 98.25 88 LYS A C 1
ATOM 660 O O . LYS A 1 88 ? -18.25 21.203 -6.387 1 98.25 88 LYS A O 1
ATOM 665 N N . ILE A 1 89 ? -16.281 21.891 -5.75 1 98.69 89 ILE A N 1
ATOM 666 C CA . ILE A 1 89 ? -16.562 21.844 -4.32 1 98.69 89 ILE A CA 1
ATOM 667 C C . ILE A 1 89 ? -16.719 23.25 -3.771 1 98.69 89 ILE A C 1
ATOM 669 O O . ILE A 1 89 ? -15.789 24.062 -3.828 1 98.69 89 ILE A O 1
ATOM 673 N N . PHE A 1 90 ? -17.844 23.531 -3.205 1 98.81 90 PHE A N 1
ATOM 674 C CA . PHE A 1 90 ? -18.156 24.875 -2.74 1 98.81 90 PHE A CA 1
ATOM 675 C C . PHE A 1 90 ? -18.031 24.969 -1.224 1 98.81 90 PHE A C 1
ATOM 677 O O . PHE A 1 90 ? -18.25 23.984 -0.517 1 98.81 90 PHE A O 1
ATOM 684 N N . ALA A 1 91 ? -17.703 26.141 -0.785 1 98.88 91 ALA A N 1
ATOM 685 C CA . ALA A 1 91 ? -17.812 26.516 0.622 1 98.88 91 ALA A CA 1
ATOM 686 C C . ALA A 1 91 ? -18.516 27.859 0.773 1 98.88 91 ALA A C 1
ATOM 688 O O . ALA A 1 91 ? -18.266 28.781 -0.007 1 98.88 91 ALA A O 1
ATOM 689 N N . ARG A 1 92 ? -19.406 27.953 1.688 1 98.75 92 ARG A N 1
ATOM 690 C CA . ARG A 1 92 ? -20.016 29.219 2.098 1 98.75 92 ARG A CA 1
ATOM 691 C C . ARG A 1 92 ? -19.531 29.625 3.49 1 98.75 92 ARG A C 1
ATOM 693 O O . ARG A 1 92 ? -19.672 28.859 4.445 1 98.75 92 ARG A O 1
ATOM 700 N N . ALA A 1 93 ? -18.938 30.75 3.549 1 98.75 93 ALA A N 1
ATOM 701 C CA . ALA A 1 93 ? -18.594 31.344 4.836 1 98.75 93 ALA A CA 1
ATOM 702 C C . ALA A 1 93 ? -19.641 32.375 5.273 1 98.75 93 ALA A C 1
ATOM 704 O O . ALA A 1 93 ? -19.938 33.312 4.543 1 98.75 93 ALA A O 1
ATOM 705 N N . THR A 1 94 ? -20.219 32.156 6.418 1 98.62 94 THR A N 1
ATOM 706 C CA . THR A 1 94 ? -21.219 33.062 6.973 1 98.62 94 THR A CA 1
ATOM 707 C C . THR A 1 94 ? -20.734 33.656 8.289 1 98.62 94 THR A C 1
ATOM 709 O O . THR A 1 94 ? -20.188 32.938 9.133 1 98.62 94 THR A O 1
ATOM 712 N N . LYS A 1 95 ? -21.031 34.875 8.492 1 97.44 95 LYS A N 1
ATOM 713 C CA . LYS A 1 95 ? -20.594 35.531 9.711 1 97.44 95 LYS A CA 1
ATOM 714 C C . LYS A 1 95 ? -21.266 34.938 10.945 1 97.44 95 LYS A C 1
ATOM 716 O O . LYS A 1 95 ? -22.453 34.625 10.906 1 97.44 95 LYS A O 1
ATOM 721 N N . LYS A 1 96 ? -20.453 34.688 11.906 1 95.31 96 LYS A N 1
ATOM 722 C CA . LYS A 1 96 ? -20.891 34.312 13.25 1 95.31 96 LYS A CA 1
ATOM 723 C C . LYS A 1 96 ? -20.312 35.25 14.297 1 95.31 96 LYS A C 1
ATOM 725 O O . LYS A 1 96 ? -19.328 35.938 14.047 1 95.31 96 LYS A O 1
ATOM 730 N N . ALA A 1 97 ? -21.016 35.281 15.43 1 92.56 97 ALA A N 1
ATOM 731 C CA . ALA A 1 97 ? -20.562 36.156 16.5 1 92.56 97 ALA A CA 1
ATOM 732 C C . ALA A 1 97 ? -19.172 35.781 16.984 1 92.56 97 ALA A C 1
ATOM 734 O O . ALA A 1 97 ? -18.328 36.656 17.219 1 92.56 97 ALA A O 1
ATOM 735 N N . SER A 1 98 ? -19.062 34.531 17.156 1 93.44 98 SER A N 1
ATOM 736 C CA . SER A 1 98 ? -17.75 34.062 17.594 1 93.44 98 SER A CA 1
ATOM 737 C C . SER A 1 98 ? -17.547 32.594 17.266 1 93.44 98 SER A C 1
ATOM 739 O O . SER A 1 98 ? -18.516 31.844 17.078 1 93.44 98 SER A O 1
ATOM 741 N N . GLY A 1 99 ? -16.312 32.219 17.047 1 94 99 GLY A N 1
ATOM 742 C CA . GLY A 1 99 ? -15.969 30.797 16.922 1 94 99 GLY A CA 1
ATOM 743 C C . GLY A 1 99 ? -16.109 30.266 15.508 1 94 99 GLY A C 1
ATOM 744 O O . GLY A 1 99 ? -16.25 31.031 14.562 1 94 99 GLY A O 1
ATOM 745 N N . TYR A 1 100 ? -15.844 28.969 15.305 1 96.5 100 TYR A N 1
ATOM 746 C CA . TYR A 1 100 ? -15.859 28.234 14.047 1 96.5 100 TYR A CA 1
ATOM 747 C C . TYR A 1 100 ? -16.875 27.109 14.086 1 96.5 100 TYR A C 1
ATOM 749 O O . TYR A 1 100 ? -17.016 26.422 15.102 1 96.5 100 TYR A O 1
ATOM 757 N N . SER A 1 101 ? -17.688 26.938 13.07 1 97.81 101 SER A N 1
ATOM 758 C CA . SER A 1 101 ? -18.547 25.766 12.914 1 97.81 101 SER A CA 1
ATOM 759 C C . SER A 1 101 ? -18.547 25.266 11.469 1 97.81 101 SER A C 1
ATOM 761 O O . SER A 1 101 ? -18.281 26.047 10.547 1 97.81 101 SER A O 1
ATOM 763 N N . LEU A 1 102 ? -18.797 23.969 11.258 1 98.25 102 LEU A N 1
ATOM 764 C CA . LEU A 1 102 ? -18.766 23.328 9.945 1 98.25 102 LEU A CA 1
ATOM 765 C C . LEU A 1 102 ? -20.062 22.562 9.695 1 98.25 102 LEU A C 1
ATOM 767 O O . LEU A 1 102 ? -20.516 21.797 10.555 1 98.25 102 LEU A O 1
ATOM 771 N N . LYS A 1 103 ? -20.656 22.797 8.539 1 98.19 103 LYS A N 1
ATOM 772 C CA . LYS A 1 103 ? -21.875 22.109 8.117 1 98.19 103 LYS A CA 1
ATOM 773 C C . LYS A 1 103 ? -21.719 21.5 6.727 1 98.19 103 LYS A C 1
ATOM 775 O O . LYS A 1 103 ? -20.859 21.938 5.949 1 98.19 103 LYS A O 1
ATOM 780 N N . GLY A 1 104 ? -22.469 20.438 6.473 1 98.25 104 GLY A N 1
ATOM 781 C CA . GLY A 1 104 ? -22.609 19.875 5.137 1 98.25 104 GLY A CA 1
ATOM 782 C C . GLY A 1 104 ? -23.875 20.312 4.441 1 98.25 104 GLY A C 1
ATOM 783 O O . GLY A 1 104 ? -24.953 20.25 5.027 1 98.25 104 GLY A O 1
ATOM 784 N N . GLY A 1 105 ? -23.75 20.781 3.303 1 98.19 105 GLY A N 1
ATOM 785 C CA . GLY A 1 105 ? -24.891 21.219 2.531 1 98.19 105 GLY A CA 1
ATOM 786 C C . GLY A 1 105 ? -25.266 20.266 1.418 1 98.19 105 GLY A C 1
ATOM 787 O O . GLY A 1 105 ? -25 19.062 1.505 1 98.19 105 GLY A O 1
ATOM 788 N N . LYS A 1 106 ? -25.922 20.828 0.438 1 97.94 106 LYS A N 1
ATOM 789 C CA . LYS A 1 106 ? -26.406 20.047 -0.688 1 97.94 106 LYS A CA 1
ATOM 790 C C . LYS A 1 106 ? -25.266 19.312 -1.384 1 97.94 106 LYS A C 1
ATOM 792 O O . LYS A 1 106 ? -24.203 19.906 -1.642 1 97.94 106 LYS A O 1
ATOM 797 N N . GLY A 1 107 ? -25.516 18 -1.619 1 98.38 107 GLY A N 1
ATOM 798 C CA . GLY A 1 107 ? -24.547 17.234 -2.391 1 98.38 107 GLY A CA 1
ATOM 799 C C . GLY A 1 107 ? -23.469 16.609 -1.534 1 98.38 107 GLY A C 1
ATOM 800 O O . GLY A 1 107 ? -22.656 15.82 -2.027 1 98.38 107 GLY A O 1
ATOM 801 N N . VAL A 1 108 ? -23.359 17.031 -0.312 1 98.62 108 VAL A N 1
ATOM 802 C CA . VAL A 1 108 ? -22.562 16.297 0.66 1 98.62 108 VAL A CA 1
ATOM 803 C C . VAL A 1 108 ? -23.391 15.188 1.3 1 98.62 108 VAL A C 1
ATOM 805 O O . VAL A 1 108 ? -24.484 15.445 1.817 1 98.62 108 VAL A O 1
ATOM 808 N N . GLY A 1 109 ? -22.891 14.023 1.175 1 98.06 109 GLY A N 1
ATOM 809 C CA . GLY A 1 109 ? -23.641 12.883 1.681 1 98.06 109 GLY A CA 1
ATOM 810 C C . GLY A 1 109 ? -23.844 12.922 3.186 1 98.06 109 GLY A C 1
ATOM 811 O O . GLY A 1 109 ? -23.141 13.656 3.889 1 98.06 109 GLY A O 1
ATOM 812 N N . VAL A 1 110 ? -24.781 12.164 3.623 1 97.88 110 VAL A N 1
ATOM 813 C CA . VAL A 1 110 ? -25.031 11.938 5.043 1 97.88 110 VAL A CA 1
ATOM 814 C C . VAL A 1 110 ? -24.797 10.469 5.379 1 97.88 110 VAL A C 1
ATOM 816 O O . VAL A 1 110 ? -25.234 9.578 4.645 1 97.88 110 VAL A O 1
ATOM 819 N N . VAL A 1 111 ? -24.109 10.227 6.457 1 95.94 111 VAL A N 1
ATOM 820 C CA . VAL A 1 111 ? -23.812 8.859 6.879 1 95.94 111 VAL A CA 1
ATOM 821 C C . VAL A 1 111 ? -25.062 8.211 7.469 1 95.94 111 VAL A C 1
ATOM 823 O O . VAL A 1 111 ? -25.609 8.695 8.453 1 95.94 111 VAL A O 1
ATOM 826 N N . CYS A 1 112 ? -25.453 7.121 6.84 1 94.62 112 CYS A N 1
ATOM 827 C CA . CYS A 1 112 ? -26.641 6.422 7.297 1 94.62 112 CYS A CA 1
ATOM 828 C C . CYS A 1 112 ? -26.297 5.031 7.816 1 94.62 112 CYS A C 1
ATOM 830 O O . CYS A 1 112 ? -27.156 4.328 8.336 1 94.62 112 CYS A O 1
ATOM 832 N N . GLY A 1 113 ? -25.141 4.633 7.594 1 87.56 113 GLY A N 1
ATOM 833 C CA . GLY A 1 113 ? -24.703 3.334 8.07 1 87.56 113 GLY A CA 1
ATOM 834 C C . GLY A 1 113 ? -23.859 3.416 9.336 1 87.56 113 GLY A C 1
ATOM 835 O O . GLY A 1 113 ? -23.422 4.5 9.719 1 87.56 113 GLY A O 1
ATOM 836 N N . GLU A 1 114 ? -23.672 2.266 9.992 1 87.19 114 GLU A N 1
ATOM 837 C CA . GLU A 1 114 ? -22.812 2.166 11.172 1 87.19 114 GLU A CA 1
ATOM 838 C C . GLU A 1 114 ? -21.406 1.698 10.805 1 87.19 114 GLU A C 1
ATOM 840 O O . GLU A 1 114 ? -21.172 1.249 9.68 1 87.19 114 GLU A O 1
ATOM 845 N N . GLY A 1 115 ? -20.5 1.914 11.703 1 84.62 115 GLY A N 1
ATOM 846 C CA . GLY A 1 115 ? -19.188 1.331 11.508 1 84.62 115 GLY A CA 1
ATOM 847 C C . GLY A 1 115 ? -18.266 2.193 10.664 1 84.62 115 GLY A C 1
ATOM 848 O O . GLY A 1 115 ? -17.234 1.729 10.195 1 84.62 115 GLY A O 1
ATOM 849 N N . LEU A 1 116 ? -18.688 3.432 10.367 1 87.81 116 LEU A N 1
AT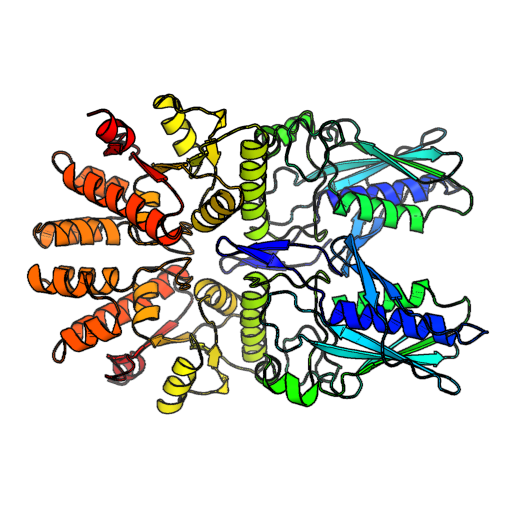OM 850 C CA . LEU A 1 116 ? -17.875 4.367 9.594 1 87.81 116 LEU A CA 1
ATOM 851 C C . LEU A 1 116 ? -17.188 5.367 10.508 1 87.81 116 LEU A C 1
ATOM 853 O O . LEU A 1 116 ? -17.453 5.402 11.711 1 87.81 116 LEU A O 1
ATOM 857 N N . TYR A 1 117 ? -16.234 6.102 10 1 81.88 117 TYR A N 1
ATOM 858 C CA . TYR A 1 117 ? -15.453 7.055 10.781 1 81.88 117 TYR A CA 1
ATOM 859 C C . TYR A 1 117 ? -16.328 8.188 11.297 1 81.88 117 TYR A C 1
ATOM 861 O O . TYR A 1 117 ? -16.031 8.789 12.336 1 81.88 117 TYR A O 1
ATOM 869 N N . ILE A 1 118 ? -17.359 8.43 10.492 1 89.75 118 ILE A N 1
ATOM 870 C CA . ILE A 1 118 ? -18.297 9.5 10.82 1 89.75 118 ILE A CA 1
ATOM 871 C C . ILE A 1 118 ? -19.562 8.898 11.414 1 89.75 118 ILE A C 1
ATOM 873 O O . ILE A 1 118 ? -20.062 7.879 10.93 1 89.75 118 ILE A O 1
ATOM 877 N N . LYS A 1 119 ? -20.047 9.484 12.438 1 91.06 119 LYS A N 1
ATOM 878 C CA . LYS A 1 119 ? -21.25 8.992 13.102 1 91.06 119 LYS A CA 1
ATOM 879 C C . LYS A 1 119 ? -22.469 9.055 12.18 1 91.06 119 LYS A C 1
ATOM 881 O O . LYS A 1 119 ? -22.594 9.984 11.375 1 91.06 119 LYS A O 1
ATOM 886 N N . LYS A 1 120 ? -23.328 8.078 12.367 1 93.06 120 LYS A N 1
ATOM 887 C CA . LYS A 1 120 ? -24.594 8.062 11.641 1 93.06 120 LYS A CA 1
ATOM 888 C C . LYS A 1 120 ? -25.344 9.375 11.828 1 93.06 120 LYS A C 1
ATOM 890 O O . LYS A 1 120 ? -25.422 9.906 12.938 1 93.06 120 LYS A O 1
ATOM 895 N N . GLY A 1 121 ? -25.781 9.977 10.766 1 95.81 121 GLY A N 1
ATOM 896 C CA . GLY A 1 121 ? -26.547 11.203 10.812 1 95.81 121 GLY A CA 1
ATOM 897 C C . GLY A 1 121 ? -25.734 12.438 10.484 1 95.81 121 GLY A C 1
ATOM 898 O O . GLY A 1 121 ? -26.281 13.508 10.219 1 95.81 121 GLY A O 1
ATOM 899 N N . GLU A 1 122 ? -24.5 12.352 10.492 1 96.62 122 GLU A N 1
ATOM 900 C CA . GLU A 1 122 ? -23.594 13.484 10.258 1 96.62 122 GLU A CA 1
ATOM 901 C C . GLU A 1 122 ? -23.203 13.586 8.789 1 96.62 122 GLU A C 1
ATOM 903 O O . GLU A 1 122 ? -23.266 12.594 8.055 1 96.62 122 GLU A O 1
ATOM 908 N N . PRO A 1 123 ? -22.844 14.82 8.422 1 97.94 123 PRO A N 1
ATOM 909 C CA . PRO A 1 123 ? -22.375 14.961 7.047 1 97.94 123 PRO A CA 1
ATOM 910 C C . PRO A 1 123 ? -21.094 14.172 6.785 1 97.94 123 PRO A C 1
ATOM 912 O O . PRO A 1 123 ? -20.219 14.117 7.652 1 97.94 123 PRO A O 1
ATOM 915 N N . ALA A 1 124 ? -21.016 13.641 5.543 1 96.69 124 ALA A N 1
ATOM 916 C CA . ALA A 1 124 ? -19.891 12.789 5.16 1 96.69 124 ALA A CA 1
ATOM 917 C C . ALA A 1 124 ? -18.656 13.617 4.875 1 96.69 124 ALA A C 1
ATOM 919 O O . ALA A 1 124 ? -18.109 13.57 3.768 1 96.69 124 ALA A O 1
ATOM 920 N N . ILE A 1 125 ? -18.172 14.367 5.844 1 97.38 125 ILE A N 1
ATOM 921 C CA . ILE A 1 125 ? -16.891 15.062 5.859 1 97.38 125 ILE A CA 1
ATOM 922 C C . ILE A 1 125 ? -15.938 14.367 6.828 1 97.38 125 ILE A C 1
ATOM 924 O O . ILE A 1 125 ? -16.109 14.453 8.047 1 97.38 125 ILE A O 1
ATOM 928 N N . ASN A 1 126 ? -15.008 13.75 6.285 1 92.88 126 ASN A N 1
ATOM 929 C CA . ASN A 1 126 ? -14.148 12.867 7.059 1 92.88 126 ASN A CA 1
ATOM 930 C C . ASN A 1 126 ? -13.258 13.656 8.023 1 92.88 126 ASN A C 1
ATOM 932 O O . ASN A 1 126 ? -13.094 14.867 7.871 1 92.88 126 ASN A O 1
ATOM 936 N N . PRO A 1 127 ? -12.656 13.016 8.938 1 89 127 PRO A N 1
ATOM 937 C CA . PRO A 1 127 ? -11.945 13.688 10.031 1 89 127 PRO A CA 1
ATOM 938 C C . PRO A 1 127 ? -10.789 14.555 9.531 1 89 127 PRO A C 1
ATOM 940 O O . PRO A 1 127 ? -10.648 15.703 9.961 1 89 127 PRO A O 1
ATOM 943 N N . VAL A 1 128 ? -10 14.062 8.633 1 86.5 128 VAL A N 1
ATOM 944 C CA . VAL A 1 128 ? -8.844 14.828 8.18 1 86.5 128 VAL A CA 1
ATOM 945 C C . VAL A 1 128 ? -9.305 16.078 7.426 1 86.5 128 VAL A C 1
ATOM 947 O O . VAL A 1 128 ? -8.875 17.188 7.73 1 86.5 128 VAL A O 1
ATOM 950 N N . PRO A 1 129 ? -10.195 15.945 6.504 1 94.44 129 PRO A N 1
ATOM 951 C CA . PRO A 1 129 ? -10.75 17.141 5.863 1 94.44 129 PRO A CA 1
ATOM 952 C C . PRO A 1 129 ? -11.32 18.141 6.871 1 94.44 129 PRO A C 1
ATOM 954 O O . PRO A 1 129 ? -11.148 19.344 6.711 1 94.44 129 PRO A O 1
ATOM 957 N N . ARG A 1 130 ? -12.031 17.688 7.91 1 94.94 130 ARG A N 1
ATOM 958 C CA . ARG A 1 130 ? -12.555 18.562 8.953 1 94.94 130 ARG A CA 1
ATOM 959 C C . ARG A 1 130 ? -11.438 19.391 9.586 1 94.94 130 ARG A C 1
ATOM 961 O O . ARG A 1 130 ? -11.578 20.609 9.758 1 94.94 130 ARG A O 1
ATOM 968 N N . LYS A 1 131 ? -10.414 18.75 9.852 1 89.38 131 LYS A N 1
ATOM 969 C CA . LYS A 1 131 ? -9.273 19.406 10.477 1 89.38 131 LYS A CA 1
ATOM 970 C C . LYS A 1 131 ? -8.609 20.391 9.523 1 89.38 131 LYS A C 1
ATOM 972 O O . LYS A 1 131 ? -8.188 21.484 9.93 1 89.38 131 LYS A O 1
ATOM 977 N N . MET A 1 132 ? -8.453 19.953 8.289 1 91.88 132 MET A N 1
ATOM 978 C CA . MET A 1 132 ? -7.855 20.828 7.285 1 91.88 132 MET A CA 1
ATOM 979 C C . MET A 1 132 ? -8.664 22.109 7.137 1 91.88 132 MET A C 1
ATOM 981 O O . MET A 1 132 ? -8.094 23.203 7.105 1 91.88 132 MET A O 1
ATOM 985 N N . ILE A 1 133 ? -9.93 21.984 7.078 1 97.12 133 ILE A N 1
ATOM 986 C CA . ILE A 1 133 ? -10.812 23.125 6.922 1 97.12 133 ILE A CA 1
ATOM 987 C C . ILE A 1 133 ? -10.68 24.047 8.133 1 97.12 133 ILE A C 1
ATOM 989 O O . ILE A 1 133 ? -10.469 25.266 7.984 1 97.12 133 ILE A O 1
ATOM 993 N N . GLU A 1 134 ? -10.773 23.484 9.242 1 95.75 134 GLU A N 1
ATOM 994 C CA . GLU A 1 134 ? -10.695 24.25 10.469 1 95.75 134 GLU A CA 1
ATOM 995 C C . GLU A 1 134 ? -9.375 25.031 10.555 1 95.75 134 GLU A C 1
ATOM 997 O O . GLU A 1 134 ? -9.367 26.219 10.859 1 95.75 134 GLU A O 1
ATOM 1002 N N . LYS A 1 135 ? -8.367 24.344 10.289 1 90.25 135 LYS A N 1
ATOM 1003 C CA . LYS A 1 135 ? -7.043 24.969 10.367 1 90.25 135 LYS A CA 1
ATOM 1004 C C . LYS A 1 135 ? -6.922 26.125 9.391 1 90.25 135 LYS A C 1
ATOM 1006 O O . LYS A 1 135 ? -6.512 27.234 9.781 1 90.25 135 LYS A O 1
ATOM 1011 N N . GLU A 1 136 ? -7.227 25.922 8.148 1 95.25 136 GLU A N 1
ATOM 1012 C CA . GLU A 1 136 ? -7.07 26.938 7.105 1 95.25 136 GLU A CA 1
ATOM 1013 C C . GLU A 1 136 ? -7.973 28.141 7.371 1 95.25 136 GLU A C 1
ATOM 1015 O O . GLU A 1 136 ? -7.586 29.281 7.109 1 95.25 136 GLU A O 1
ATOM 1020 N N . VAL A 1 137 ? -9.133 27.906 7.922 1 97.56 137 VAL A N 1
ATOM 1021 C CA . VAL A 1 137 ? -10.102 28.969 8.188 1 97.56 137 VAL A CA 1
ATOM 1022 C C . VAL A 1 137 ? -9.648 29.781 9.398 1 97.56 137 VAL A C 1
ATOM 1024 O O . VAL A 1 137 ? -9.664 31.016 9.367 1 97.56 137 VAL A O 1
ATOM 1027 N N . THR A 1 138 ? -9.281 29.094 10.422 1 94.5 138 THR A N 1
ATOM 1028 C CA . THR A 1 138 ? -8.922 29.781 11.656 1 94.5 138 THR A CA 1
ATOM 1029 C C . THR A 1 138 ? -7.672 30.641 11.445 1 94.5 138 THR A C 1
ATOM 1031 O O . THR A 1 138 ? -7.523 31.688 12.07 1 94.5 138 THR A O 1
ATOM 1034 N N . GLU A 1 139 ? -6.832 30.219 10.578 1 91.25 139 GLU A N 1
ATOM 1035 C CA . GLU A 1 139 ? -5.598 30.938 10.281 1 91.25 139 GLU A CA 1
ATOM 1036 C C . GLU A 1 139 ? -5.895 32.344 9.719 1 91.25 139 GLU A C 1
ATOM 1038 O O . GLU A 1 139 ? -5.105 33.25 9.906 1 91.25 139 GLU A O 1
ATOM 1043 N N . VAL A 1 140 ? -7.012 32.531 9.086 1 95.38 140 VAL A N 1
ATOM 1044 C CA . VAL A 1 140 ? -7.281 33.781 8.398 1 95.38 140 VAL A CA 1
ATOM 1045 C C . VAL A 1 140 ? -8.438 34.5 9.07 1 95.38 140 VAL A C 1
ATOM 1047 O O . VAL A 1 140 ? -8.828 35.594 8.656 1 95.38 140 VAL A O 1
ATOM 1050 N N . LEU A 1 141 ? -9.016 33.906 10.047 1 95.19 141 LEU A N 1
ATOM 1051 C CA . LEU A 1 141 ? -10.125 34.5 10.797 1 95.19 141 LEU A CA 1
ATOM 1052 C C . LEU A 1 141 ? -9.625 35.625 11.68 1 95.19 141 LEU A C 1
ATOM 1054 O O . LEU A 1 141 ? -8.727 35.438 12.5 1 95.19 141 LEU A O 1
ATOM 1058 N N . PRO A 1 142 ? -10.164 36.844 11.523 1 93.19 142 PRO A N 1
ATOM 1059 C CA . PRO A 1 142 ? -9.758 37.938 12.406 1 93.19 142 PRO A CA 1
ATOM 1060 C C . PRO A 1 142 ? -10.078 37.656 13.875 1 93.19 142 PRO A C 1
ATOM 1062 O O . PRO A 1 142 ? -11 36.906 14.18 1 93.19 142 PRO A O 1
ATOM 1065 N N . LYS A 1 143 ? -9.367 38.344 14.727 1 88.44 143 LYS A N 1
ATOM 1066 C CA . LYS A 1 143 ? -9.562 38.188 16.172 1 88.44 143 LYS A CA 1
ATOM 1067 C C . LYS A 1 143 ? -10.984 38.594 16.562 1 88.44 143 LYS A C 1
ATOM 1069 O O . LYS A 1 143 ? -11.531 39.562 16.047 1 88.44 143 LYS A O 1
ATOM 1074 N N . ASP A 1 144 ? -11.688 37.875 17.375 1 89.75 144 ASP A N 1
ATOM 1075 C CA . ASP A 1 144 ? -12.992 38.125 17.984 1 89.75 144 ASP A CA 1
ATOM 1076 C C . ASP A 1 144 ? -14.109 38 16.953 1 89.75 144 ASP A C 1
ATOM 1078 O O . ASP A 1 144 ? -15.18 38.594 17.109 1 89.75 144 ASP A O 1
ATOM 1082 N N . CYS A 1 145 ? -13.852 37.5 15.789 1 94.38 145 CYS A N 1
ATOM 1083 C CA . CYS A 1 145 ? -14.891 37.188 14.805 1 94.38 145 CYS A CA 1
ATOM 1084 C C . CYS A 1 145 ? -15.148 35.688 14.727 1 94.38 145 CYS A C 1
ATOM 1086 O O . CYS A 1 145 ? -14.359 34.906 15.227 1 94.38 145 CYS A O 1
ATOM 1088 N N . GLY A 1 146 ? -16.312 35.375 14.266 1 97.19 146 GLY A N 1
ATOM 1089 C CA . GLY A 1 146 ? -16.656 34 14.055 1 97.19 146 GLY A CA 1
ATOM 1090 C C . GLY A 1 146 ? -17.094 33.688 12.625 1 97.19 146 GLY A C 1
ATOM 1091 O O . GLY A 1 146 ? -17.328 34.625 11.844 1 97.19 146 GLY A O 1
ATOM 1092 N N . VAL A 1 147 ? -17.141 32.438 12.281 1 98.25 147 VAL A N 1
ATOM 1093 C CA . VAL A 1 147 ? -17.531 32.062 10.93 1 98.25 147 VAL A CA 1
ATOM 1094 C C . VAL A 1 147 ? -18.156 30.672 10.93 1 98.25 147 VAL A C 1
ATOM 1096 O O . VAL A 1 147 ? -17.719 29.781 11.68 1 98.25 147 VAL A O 1
ATOM 1099 N N . GLU A 1 148 ? -19.188 30.5 10.211 1 98.56 148 GLU A N 1
ATOM 1100 C CA . GLU A 1 148 ? -19.781 29.203 9.898 1 98.56 148 GLU A CA 1
ATOM 1101 C C . GLU A 1 148 ? -19.5 28.812 8.453 1 98.56 148 GLU A C 1
ATOM 1103 O O . GLU A 1 148 ? -19.766 29.562 7.523 1 98.56 148 GLU A O 1
ATOM 1108 N N . ILE A 1 149 ? -18.906 27.641 8.289 1 98.81 149 ILE A N 1
ATOM 1109 C CA . ILE A 1 149 ? -18.578 27.141 6.961 1 98.81 149 ILE A CA 1
ATOM 1110 C C . ILE A 1 149 ? -19.594 26.062 6.555 1 98.81 149 ILE A C 1
ATOM 1112 O O . ILE A 1 149 ? -19.891 25.141 7.328 1 98.81 149 ILE A O 1
ATOM 1116 N N . THR A 1 150 ? -20.172 26.188 5.414 1 98.88 150 THR A N 1
ATOM 1117 C CA . THR A 1 150 ? -21.016 25.156 4.824 1 98.88 150 THR A CA 1
ATOM 1118 C C . THR A 1 150 ? -20.406 24.641 3.523 1 98.88 150 THR A C 1
ATOM 1120 O O . THR A 1 150 ? -20.234 25.391 2.566 1 98.88 150 THR A O 1
ATOM 1123 N N . ILE A 1 151 ? -20.062 23.344 3.502 1 98.88 151 ILE A N 1
ATOM 1124 C CA . ILE A 1 151 ? -19.547 22.719 2.287 1 98.88 151 ILE A CA 1
ATOM 1125 C C . ILE A 1 151 ? -20.719 22.172 1.466 1 98.88 151 ILE A C 1
ATOM 1127 O O . ILE A 1 151 ? -21.594 21.484 2 1 98.88 151 ILE A O 1
ATOM 1131 N N . PHE A 1 152 ? -20.75 22.469 0.224 1 98.75 152 PHE A N 1
ATOM 1132 C CA . PHE A 1 152 ? -21.781 21.891 -0.621 1 98.75 152 PHE A CA 1
ATOM 1133 C C . PHE A 1 152 ? -21.234 21.594 -2.016 1 98.75 152 PHE A C 1
ATOM 1135 O O . PHE A 1 152 ? -20.234 22.188 -2.434 1 98.75 152 PHE A O 1
ATOM 1142 N N . VAL A 1 153 ? -21.812 20.625 -2.668 1 98.62 153 VAL A N 1
ATOM 1143 C CA . VAL A 1 153 ? -21.406 20.109 -3.971 1 98.62 153 VAL A CA 1
ATOM 1144 C C . VAL A 1 153 ? -22.625 19.938 -4.867 1 98.62 153 VAL A C 1
ATOM 1146 O O . VAL A 1 153 ? -23.203 18.844 -4.938 1 98.62 153 VAL A O 1
ATOM 1149 N N . PRO A 1 154 ? -22.938 20.875 -5.648 1 97.31 154 PRO A N 1
ATOM 1150 C CA . PRO A 1 154 ? -24.172 20.859 -6.426 1 97.31 154 PRO A CA 1
ATOM 1151 C C . PRO A 1 154 ? -24.375 19.562 -7.199 1 97.31 154 PRO A C 1
ATOM 1153 O O . PRO A 1 154 ? -25.484 19.031 -7.238 1 97.31 154 PRO A O 1
ATOM 1156 N N . LEU A 1 155 ? -23.391 18.969 -7.75 1 96.75 155 LEU A N 1
ATOM 1157 C CA . LEU A 1 155 ? -23.5 17.75 -8.539 1 96.75 155 LEU A CA 1
ATOM 1158 C C . LEU A 1 155 ? -23.25 16.516 -7.684 1 96.75 155 LEU A C 1
ATOM 1160 O O . LEU A 1 155 ? -23.125 15.398 -8.203 1 96.75 155 LEU A O 1
ATOM 1164 N N . GLY A 1 156 ? -23.141 16.75 -6.383 1 97.44 156 GLY A N 1
ATOM 1165 C CA . GLY A 1 156 ? -22.719 15.695 -5.465 1 97.44 156 GLY A CA 1
ATOM 1166 C C . GLY A 1 156 ? -23.656 14.5 -5.453 1 97.44 156 GLY A C 1
ATOM 1167 O O . GLY A 1 156 ? -23.219 13.359 -5.375 1 97.44 156 GLY A O 1
ATOM 1168 N N . GLU A 1 157 ? -24.969 14.766 -5.531 1 96.81 157 GLU A N 1
ATOM 1169 C CA . GLU A 1 157 ? -25.953 13.68 -5.5 1 96.81 157 GLU A CA 1
ATOM 1170 C C . GLU A 1 157 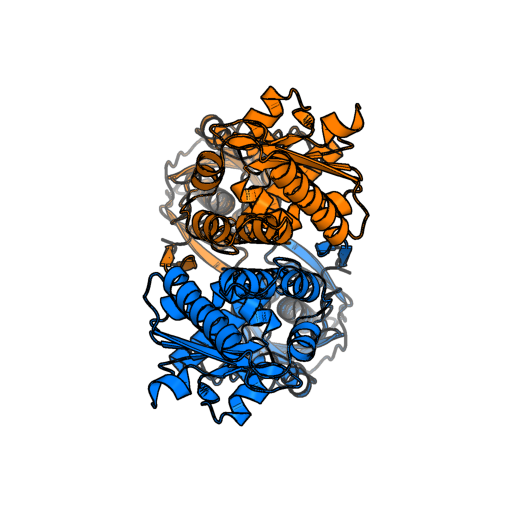? -25.812 12.773 -6.719 1 96.81 157 GLU A C 1
ATOM 1172 O O . GLU A 1 157 ? -25.859 11.547 -6.598 1 96.81 157 GLU A O 1
ATOM 1177 N N . GLU A 1 158 ? -25.656 13.32 -7.855 1 96.38 158 GLU A N 1
ATOM 1178 C CA . GLU A 1 158 ? -25.531 12.57 -9.102 1 96.38 158 GLU A CA 1
ATOM 1179 C C . GLU A 1 158 ? -24.219 11.781 -9.133 1 96.38 158 GLU A C 1
ATOM 1181 O O . GLU A 1 158 ? -24.219 10.594 -9.484 1 96.38 158 GLU A O 1
ATOM 1186 N N . ILE A 1 159 ? -23.203 12.414 -8.68 1 96 159 ILE A N 1
ATOM 1187 C CA . ILE A 1 159 ? -21.875 11.82 -8.766 1 96 159 ILE A CA 1
ATOM 1188 C C . ILE A 1 159 ? -21.75 10.703 -7.734 1 96 159 ILE A C 1
ATOM 1190 O O . ILE A 1 159 ? -21.094 9.695 -7.988 1 96 159 ILE A O 1
ATOM 1194 N N . ALA A 1 160 ? -22.422 10.875 -6.656 1 95.38 160 ALA A N 1
ATOM 1195 C CA . ALA A 1 160 ? -22.328 9.922 -5.555 1 95.38 160 ALA A CA 1
ATOM 1196 C C . ALA A 1 160 ? -22.75 8.523 -6.004 1 95.38 160 ALA A C 1
ATOM 1198 O O . ALA A 1 160 ? -22.25 7.523 -5.484 1 95.38 160 ALA A O 1
ATOM 1199 N N . LYS A 1 161 ? -23.609 8.453 -7.027 1 93.19 161 LYS A N 1
ATOM 1200 C CA . LYS A 1 161 ? -24.109 7.18 -7.539 1 93.19 161 LYS A CA 1
ATOM 1201 C C . LYS A 1 161 ? -22.984 6.359 -8.164 1 93.19 161 LYS A C 1
ATOM 1203 O O . LYS A 1 161 ? -23.078 5.137 -8.258 1 93.19 161 LYS A O 1
ATOM 1208 N N . LYS A 1 162 ? -21.984 7.07 -8.539 1 91.44 162 LYS A N 1
ATOM 1209 C CA . LYS A 1 162 ? -20.859 6.43 -9.227 1 91.44 162 LYS A CA 1
ATOM 1210 C C . LYS A 1 162 ? -19.703 6.195 -8.273 1 91.44 162 LYS A C 1
ATOM 1212 O O . LYS A 1 162 ? -18.609 5.785 -8.695 1 91.44 162 LYS A O 1
ATOM 1217 N N . THR A 1 163 ? -19.891 6.52 -7.008 1 90.75 163 THR A N 1
ATOM 1218 C CA . THR A 1 163 ? -18.859 6.324 -5.996 1 90.75 163 THR A CA 1
ATOM 1219 C C . THR A 1 163 ? -19.188 5.121 -5.117 1 90.75 163 THR A C 1
ATOM 1221 O O . THR A 1 163 ? -20.188 4.438 -5.336 1 90.75 163 THR A O 1
ATOM 1224 N N . PHE A 1 164 ? -18.391 4.867 -4.133 1 88.06 164 PHE A N 1
ATOM 1225 C CA . PHE A 1 164 ? -18.562 3.766 -3.195 1 88.06 164 PHE A CA 1
ATOM 1226 C C . PHE A 1 164 ? -19.625 4.102 -2.156 1 88.06 164 PHE A C 1
ATOM 1228 O O . PHE A 1 164 ? -20 3.248 -1.355 1 88.06 164 PHE A O 1
ATOM 1235 N N . ASN A 1 165 ? -20.141 5.289 -2.197 1 91.94 165 ASN A N 1
ATOM 1236 C CA . ASN A 1 165 ? -21 5.809 -1.143 1 91.94 165 ASN A CA 1
ATOM 1237 C C . ASN A 1 165 ? -22.25 4.957 -0.98 1 91.94 165 ASN A C 1
ATOM 1239 O O . ASN A 1 165 ? -22.656 4.633 0.141 1 91.94 165 ASN A O 1
ATOM 1243 N N . PRO A 1 166 ? -22.891 4.539 -2.09 1 89.88 166 PRO A N 1
ATOM 1244 C CA . PRO A 1 166 ? -24.109 3.727 -1.912 1 89.88 166 PRO A CA 1
ATOM 1245 C C . PRO A 1 166 ? -23.844 2.434 -1.145 1 89.88 166 PRO A C 1
ATOM 1247 O O . PRO A 1 166 ? -24.641 2.047 -0.286 1 89.88 166 PRO A O 1
ATOM 1250 N N . ARG A 1 167 ? -22.781 1.865 -1.371 1 88 167 ARG A N 1
ATOM 1251 C CA . ARG A 1 167 ? -22.438 0.61 -0.716 1 88 167 ARG A CA 1
ATOM 1252 C C . ARG A 1 167 ? -22.156 0.825 0.769 1 88 167 ARG A C 1
ATOM 1254 O O . ARG A 1 167 ? -22.344 -0.087 1.578 1 88 167 ARG A O 1
ATOM 1261 N N . LEU A 1 168 ? -21.781 2.033 1.149 1 90.5 168 LEU A N 1
ATOM 1262 C CA . LEU A 1 168 ? -21.469 2.373 2.533 1 90.5 168 LEU A CA 1
ATOM 1263 C C . LEU A 1 168 ? -22.688 2.994 3.229 1 90.5 168 LEU A C 1
ATOM 1265 O O . LEU A 1 168 ? -22.578 3.428 4.379 1 90.5 168 LEU A O 1
ATOM 1269 N N . ASN A 1 169 ? -23.734 3.002 2.539 1 92.69 169 ASN A N 1
ATOM 1270 C CA . ASN A 1 169 ? -24.953 3.604 3.037 1 92.69 169 ASN A CA 1
ATOM 1271 C C . ASN A 1 169 ? -24.766 5.078 3.385 1 92.69 169 ASN A C 1
ATOM 1273 O O . ASN A 1 169 ? -25.125 5.516 4.48 1 92.69 169 ASN A O 1
ATOM 1277 N N . ILE A 1 170 ? -24.062 5.73 2.576 1 94.31 170 ILE A N 1
ATOM 1278 C CA . ILE A 1 170 ? -23.969 7.188 2.572 1 94.31 170 ILE A CA 1
ATOM 1279 C C . ILE A 1 170 ? -24.891 7.754 1.484 1 94.31 170 ILE A C 1
ATOM 1281 O O . ILE A 1 170 ? -24.719 7.434 0.304 1 94.31 170 ILE A O 1
ATOM 1285 N N . LEU A 1 171 ? -25.797 8.602 1.883 1 96.56 171 LEU A N 1
ATOM 1286 C CA . LEU A 1 171 ? -26.859 8.984 0.96 1 96.56 171 LEU A CA 1
ATOM 1287 C C . LEU A 1 171 ? -26.875 10.492 0.753 1 96.56 171 LEU A C 1
ATOM 1289 O O . LEU A 1 171 ? -26.422 11.25 1.613 1 96.56 171 LEU A O 1
ATOM 1293 N N . GLY A 1 172 ? -27.297 10.875 -0.381 1 96.62 172 GLY A N 1
ATOM 1294 C CA . GLY A 1 172 ? -27.609 12.273 -0.63 1 96.62 172 GLY A CA 1
ATOM 1295 C C . GLY A 1 172 ? -26.438 13.055 -1.198 1 96.62 172 GLY A C 1
ATOM 1296 O O . GLY A 1 172 ? -26.547 14.25 -1.471 1 96.62 172 GLY A O 1
ATOM 1297 N N . GLY A 1 173 ? -25.297 12.438 -1.403 1 97.81 173 GLY A N 1
ATOM 1298 C CA . GLY A 1 173 ? -24.172 13.164 -1.956 1 97.81 173 GLY A CA 1
ATOM 1299 C C . GLY A 1 173 ? -22.859 12.422 -1.81 1 97.81 173 GLY A C 1
ATOM 1300 O O . GLY A 1 173 ? -22.844 11.234 -1.479 1 97.81 173 GLY A O 1
ATOM 1301 N N . ILE A 1 174 ? -21.766 13.156 -2.068 1 97.62 174 ILE A N 1
ATOM 1302 C CA . ILE A 1 174 ? -20.438 12.562 -2.018 1 97.62 174 ILE A CA 1
ATOM 1303 C C . ILE A 1 174 ? -19.828 12.758 -0.626 1 97.62 174 ILE A C 1
ATOM 1305 O O . ILE A 1 174 ? -20.391 13.484 0.198 1 97.62 174 ILE A O 1
ATOM 1309 N N . SER A 1 175 ? -18.828 12.016 -0.36 1 95.81 175 SER A N 1
ATOM 1310 C CA . SER A 1 175 ? -18.016 12.227 0.836 1 95.81 175 SER A CA 1
ATOM 1311 C C . SER A 1 175 ? -16.859 13.188 0.564 1 95.81 175 SER A C 1
ATOM 1313 O O . SER A 1 175 ? -16.266 13.156 -0.509 1 95.81 175 SER A O 1
ATOM 1315 N N . ILE A 1 176 ? -16.625 14.078 1.468 1 97.19 176 ILE A N 1
ATOM 1316 C CA . ILE A 1 176 ? -15.414 14.898 1.443 1 97.19 176 ILE A CA 1
ATOM 1317 C C . ILE A 1 176 ? -14.266 14.148 2.109 1 97.19 176 ILE A C 1
ATOM 1319 O O . ILE A 1 176 ? -14.242 13.984 3.33 1 97.19 176 ILE A O 1
ATOM 1323 N N . LEU A 1 177 ? -13.383 13.75 1.211 1 91.44 177 LEU A N 1
ATOM 1324 C CA . LEU A 1 177 ? -12.383 12.789 1.676 1 91.44 177 LEU A CA 1
ATOM 1325 C C . LEU A 1 177 ? -10.977 13.273 1.363 1 91.44 177 LEU A C 1
ATOM 1327 O O . LEU A 1 177 ? -10.797 14.25 0.625 1 91.44 177 LEU A O 1
ATOM 1331 N N . GLY A 1 178 ? -9.977 12.578 1.97 1 87.19 178 GLY A N 1
ATOM 1332 C CA . GLY A 1 178 ? -8.555 12.805 1.764 1 87.19 178 GLY A CA 1
ATOM 1333 C C . GLY A 1 178 ? -7.75 12.742 3.047 1 87.19 178 GLY A C 1
ATOM 1334 O O . GLY A 1 178 ? -8.031 13.469 4 1 87.19 178 GLY A O 1
ATOM 1335 N N . THR A 1 179 ? -6.785 11.906 3.057 1 80.94 179 THR A N 1
ATOM 1336 C CA . THR A 1 179 ? -5.973 11.781 4.258 1 80.94 179 THR A CA 1
ATOM 1337 C C . THR A 1 179 ? -4.676 12.57 4.121 1 80.94 179 THR A C 1
ATOM 1339 O O . THR A 1 179 ? -4.156 13.102 5.105 1 80.94 179 THR A O 1
ATOM 1342 N N . THR A 1 180 ? -4.18 12.68 2.867 1 80.81 180 THR A N 1
ATOM 1343 C CA . THR A 1 180 ? -2.904 13.352 2.658 1 80.81 180 THR A CA 1
ATOM 1344 C C . THR A 1 180 ? -3.109 14.68 1.937 1 80.81 180 THR A C 1
ATOM 1346 O O . THR A 1 180 ? -2.188 15.5 1.849 1 80.81 180 THR A O 1
ATOM 1349 N N . GLY A 1 181 ? -4.262 14.836 1.463 1 88.62 181 GLY A N 1
ATOM 1350 C CA . GLY A 1 181 ? -4.582 16.016 0.667 1 88.62 181 GLY A CA 1
ATOM 1351 C C . GLY A 1 181 ? -4.223 15.859 -0.798 1 88.62 181 GLY A C 1
ATOM 1352 O O . GLY A 1 181 ? -4.543 16.719 -1.616 1 88.62 181 GLY A O 1
ATOM 1353 N N . ILE A 1 182 ? -3.578 14.711 -1.116 1 89.31 182 ILE A N 1
ATOM 1354 C CA . ILE A 1 182 ? -3.098 14.469 -2.473 1 89.31 182 ILE A CA 1
ATOM 1355 C C . ILE A 1 182 ? -3.73 13.195 -3.023 1 89.31 182 ILE A C 1
ATOM 1357 O O . ILE A 1 182 ? -3.855 12.195 -2.309 1 89.31 182 ILE A O 1
ATOM 1361 N N . VAL A 1 183 ? -4.238 13.352 -4.215 1 88.81 183 VAL A N 1
ATOM 1362 C CA . VAL A 1 183 ? -4.727 12.164 -4.906 1 88.81 183 VAL A CA 1
ATOM 1363 C C . VAL A 1 183 ? -3.564 11.453 -5.598 1 88.81 183 VAL A C 1
ATOM 1365 O O . VAL A 1 183 ? -2.922 12.016 -6.488 1 88.81 183 VAL A O 1
ATOM 1368 N N . MET A 1 184 ? -3.295 10.289 -5.137 1 85.12 184 MET A N 1
ATOM 1369 C CA . MET A 1 184 ? -2.318 9.43 -5.797 1 85.12 184 MET A CA 1
ATOM 1370 C C . MET A 1 184 ? -3.002 8.484 -6.773 1 85.12 184 MET A C 1
ATOM 1372 O O . MET A 1 184 ? -3.854 7.684 -6.379 1 85.12 184 MET A O 1
ATOM 1376 N N . PRO A 1 185 ? -2.594 8.57 -8 1 84.56 185 PRO A N 1
ATOM 1377 C CA . PRO A 1 185 ? -3.229 7.684 -8.977 1 84.56 185 PRO A CA 1
ATOM 1378 C C . PRO A 1 185 ? -3.029 6.207 -8.648 1 84.56 185 PRO A C 1
ATOM 1380 O O . PRO A 1 185 ? -1.95 5.809 -8.203 1 84.56 185 PRO A O 1
ATOM 1383 N N . MET A 1 186 ? -4.199 5.461 -8.781 1 76.69 186 MET A N 1
ATOM 1384 C CA . MET A 1 186 ? -4.199 4.008 -8.648 1 76.69 186 MET A CA 1
ATOM 1385 C C . MET A 1 186 ? -3.627 3.578 -7.305 1 76.69 186 MET A C 1
ATOM 1387 O O . MET A 1 186 ? -2.814 2.652 -7.234 1 76.69 186 MET A O 1
ATOM 1391 N N . SER A 1 187 ? -4.016 4.25 -6.32 1 78.19 187 SER A N 1
ATOM 1392 C CA . SER A 1 187 ? -3.516 3.936 -4.984 1 78.19 187 SER A CA 1
ATOM 1393 C C . SER A 1 187 ? -4.109 2.631 -4.465 1 78.19 187 SER A C 1
ATOM 1395 O O . SER A 1 187 ? -5.316 2.539 -4.238 1 78.19 187 SER A O 1
ATOM 1397 N N . GLU A 1 188 ? -3.285 1.666 -4.219 1 83 188 GLU A N 1
ATOM 1398 C CA . GLU A 1 188 ? -3.715 0.4 -3.637 1 83 188 GLU A CA 1
ATOM 1399 C C . GLU A 1 188 ? -4.266 0.601 -2.227 1 83 188 GLU A C 1
ATOM 1401 O O . GLU A 1 188 ? -5.23 -0.056 -1.833 1 83 188 GLU A O 1
ATOM 1406 N N . GLU A 1 189 ? -3.688 1.474 -1.524 1 80.38 189 GLU A N 1
ATOM 1407 C CA . GLU A 1 189 ? -4.117 1.743 -0.156 1 80.38 189 GLU A CA 1
ATOM 1408 C C . GLU A 1 189 ? -5.559 2.24 -0.118 1 80.38 189 GLU A C 1
ATOM 1410 O O . GLU A 1 189 ? -6.348 1.815 0.731 1 80.38 189 GLU A O 1
ATOM 1415 N N . ALA A 1 190 ? -5.902 3.15 -0.98 1 79.31 190 ALA A N 1
ATOM 1416 C CA . ALA A 1 190 ? -7.258 3.686 -1.026 1 79.31 190 ALA A CA 1
ATOM 1417 C C . ALA A 1 190 ? -8.273 2.584 -1.319 1 79.31 190 ALA A C 1
ATOM 1419 O O . ALA A 1 190 ? -9.336 2.525 -0.694 1 79.31 190 ALA A O 1
ATOM 1420 N N . LEU A 1 191 ? -7.918 1.734 -2.201 1 85.88 191 LEU A N 1
ATOM 1421 C CA . LEU A 1 191 ? -8.812 0.652 -2.6 1 85.88 191 LEU A CA 1
ATOM 1422 C C . LEU A 1 191 ? -9.008 -0.341 -1.459 1 85.88 191 LEU A C 1
ATOM 1424 O O . LEU A 1 191 ? -10.133 -0.732 -1.156 1 85.88 191 LEU A O 1
ATOM 1428 N N . THR A 1 192 ? -7.977 -0.707 -0.827 1 90.44 192 THR A N 1
ATOM 1429 C CA . THR A 1 192 ? -8.055 -1.699 0.239 1 90.44 192 THR A CA 1
ATOM 1430 C C . THR A 1 192 ? -8.773 -1.125 1.459 1 90.44 192 THR A C 1
ATOM 1432 O O . THR A 1 192 ? -9.477 -1.846 2.166 1 90.44 192 THR A O 1
ATOM 1435 N N . GLU A 1 193 ? -8.594 0.143 1.716 1 84.88 193 GLU A N 1
ATOM 1436 C CA . GLU A 1 193 ? -9.312 0.785 2.812 1 84.88 193 GLU A CA 1
ATOM 1437 C C . GLU A 1 193 ? -10.82 0.761 2.574 1 84.88 193 GLU A C 1
ATOM 1439 O O . GLU A 1 193 ? -11.602 0.621 3.518 1 84.88 193 GLU A O 1
ATOM 1444 N N . SER A 1 194 ? -11.203 0.983 1.354 1 86.12 194 SER A N 1
ATOM 1445 C CA . SER A 1 194 ? -12.617 0.923 1.027 1 86.12 194 SER A CA 1
ATOM 1446 C C . SER A 1 194 ? -13.195 -0.464 1.3 1 86.12 194 SER A C 1
ATOM 1448 O O . SER A 1 194 ? -14.312 -0.592 1.793 1 86.12 194 SER A O 1
ATOM 1450 N N . VAL A 1 195 ? -12.453 -1.489 0.986 1 93.12 195 VAL A N 1
ATOM 1451 C CA . VAL A 1 195 ? -12.875 -2.865 1.231 1 93.12 195 VAL A CA 1
ATOM 1452 C C . VAL A 1 195 ? -13.055 -3.09 2.732 1 93.12 195 VAL A C 1
ATOM 1454 O O . VAL A 1 195 ? -14.078 -3.627 3.168 1 93.12 195 VAL A O 1
ATOM 1457 N N . LYS A 1 196 ? -12.094 -2.635 3.506 1 90.88 196 LYS A N 1
ATOM 1458 C CA . LYS A 1 196 ? -12.148 -2.795 4.957 1 90.88 196 LYS A CA 1
ATOM 1459 C C . LYS A 1 196 ? -13.352 -2.057 5.543 1 90.88 196 LYS A C 1
ATOM 1461 O O . LYS A 1 196 ? -14.008 -2.559 6.457 1 90.88 196 LYS A O 1
ATOM 1466 N N . LEU A 1 197 ? -13.578 -0.878 5.004 1 89.12 197 LEU A N 1
ATOM 1467 C CA . LEU A 1 197 ? -14.688 -0.07 5.484 1 89.12 197 LEU A CA 1
ATOM 1468 C C . LEU A 1 197 ? -16.016 -0.758 5.195 1 89.12 197 LEU A C 1
ATOM 1470 O O . LEU A 1 197 ? -16.938 -0.735 6.031 1 89.12 197 LEU A O 1
ATOM 1474 N N . GLU A 1 198 ? -16.156 -1.289 4.02 1 92.75 198 GLU A N 1
ATOM 1475 C CA . GLU A 1 198 ? -17.391 -1.995 3.676 1 92.75 198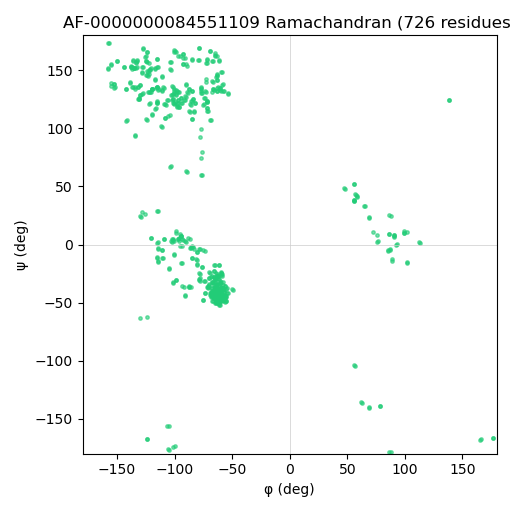 GLU A CA 1
ATOM 1476 C C . GLU A 1 198 ? -17.609 -3.209 4.578 1 92.75 198 GLU A C 1
ATOM 1478 O O . GLU A 1 198 ? -18.719 -3.465 5.031 1 92.75 198 GLU A O 1
ATOM 1483 N N . ILE A 1 199 ? -16.578 -3.947 4.828 1 95.12 199 ILE A N 1
ATOM 1484 C CA . ILE A 1 199 ? -16.656 -5.098 5.727 1 95.12 199 ILE A CA 1
ATOM 1485 C C . ILE A 1 199 ? -17.078 -4.641 7.117 1 95.12 199 ILE A C 1
ATOM 1487 O O . ILE A 1 199 ? -17.984 -5.234 7.727 1 95.12 199 ILE A O 1
ATOM 1491 N N . SER A 1 200 ? -16.438 -3.566 7.582 1 90.88 200 SER A N 1
ATOM 1492 C CA . SER A 1 200 ? -16.797 -3.016 8.891 1 90.88 200 SER A CA 1
ATOM 1493 C C . SER A 1 200 ? -18.266 -2.646 8.961 1 90.88 200 SER A C 1
ATOM 1495 O O . SER A 1 200 ? -18.938 -2.922 9.961 1 90.88 200 SER A O 1
ATOM 1497 N N . GLN A 1 201 ? -18.734 -2.025 7.938 1 90.88 201 GLN A N 1
ATOM 1498 C CA . GLN A 1 201 ? -20.125 -1.603 7.875 1 90.88 201 GLN A CA 1
ATOM 1499 C C . GLN A 1 201 ? -21.062 -2.803 7.906 1 90.88 201 GLN A C 1
ATOM 1501 O O . GLN A 1 201 ? -22.094 -2.779 8.602 1 90.88 201 GLN A O 1
ATOM 1506 N N . LYS A 1 202 ? -20.75 -3.84 7.133 1 94.5 202 LYS A N 1
ATOM 1507 C CA . LYS A 1 202 ? -21.578 -5.039 7.109 1 94.5 202 LYS A CA 1
ATOM 1508 C C . LYS A 1 202 ? -21.641 -5.695 8.484 1 94.5 202 LYS A C 1
ATOM 1510 O O . LYS A 1 202 ? -22.719 -6.09 8.938 1 94.5 202 LYS A O 1
ATOM 1515 N N . VAL A 1 203 ? -20.547 -5.785 9.125 1 94.38 203 VAL A N 1
ATOM 1516 C CA . VAL A 1 203 ? -20.469 -6.398 10.445 1 94.38 203 VAL A CA 1
ATOM 1517 C C . VAL A 1 203 ? -21.266 -5.566 11.445 1 94.38 203 VAL A C 1
ATOM 1519 O O . VAL A 1 203 ? -22.062 -6.105 12.219 1 94.38 203 VAL A O 1
ATOM 1522 N N . ALA A 1 204 ? -21.062 -4.277 11.359 1 91.38 204 ALA A N 1
ATOM 1523 C CA . ALA A 1 204 ? -21.781 -3.373 12.266 1 91.38 204 ALA A CA 1
ATOM 1524 C C . ALA A 1 204 ? -23.281 -3.441 12.023 1 91.38 204 ALA A C 1
ATOM 1526 O O . ALA A 1 204 ? -24.078 -3.238 12.953 1 91.38 204 ALA A O 1
ATOM 1527 N N . SER A 1 205 ? -23.656 -3.783 10.82 1 91.12 205 SER A N 1
ATOM 1528 C CA . SER A 1 205 ? -25.062 -3.854 10.461 1 91.12 205 SER A CA 1
ATOM 1529 C C . SER A 1 205 ? -25.656 -5.215 10.812 1 91.12 205 SER A C 1
ATOM 1531 O O . SER A 1 205 ? -26.828 -5.477 10.523 1 91.12 205 SER A O 1
ATOM 1533 N N . GLY A 1 206 ? -24.812 -6.148 11.32 1 93.31 206 GLY A N 1
ATOM 1534 C CA . GLY A 1 206 ? -25.359 -7.375 11.891 1 93.31 206 GLY A CA 1
ATOM 1535 C C . GLY A 1 206 ? -25 -8.609 11.078 1 93.31 206 GLY A C 1
ATOM 1536 O O . GLY A 1 206 ? -25.422 -9.719 11.414 1 93.31 206 GLY A O 1
ATOM 1537 N N . SER A 1 207 ? -24.266 -8.484 10.039 1 95.19 207 SER A N 1
ATOM 1538 C CA . SER A 1 207 ? -23.875 -9.641 9.25 1 95.19 207 SER A CA 1
ATOM 1539 C C . SER A 1 207 ? -23.016 -10.602 10.062 1 95.19 207 SER A C 1
ATOM 1541 O O . SER A 1 207 ? -22.078 -10.188 10.742 1 95.19 207 SER A O 1
ATOM 1543 N N . LYS A 1 208 ? -23.344 -11.836 10 1 95.56 208 LYS A N 1
ATOM 1544 C CA . LYS A 1 208 ? -22.609 -12.867 10.719 1 95.56 208 LYS A CA 1
ATOM 1545 C C . LYS A 1 208 ? -21.734 -13.68 9.766 1 95.56 208 LYS A C 1
ATOM 1547 O O . LYS A 1 208 ? -20.844 -14.406 10.203 1 95.56 208 LYS A O 1
ATOM 1552 N N . GLU A 1 209 ? -22.062 -13.664 8.516 1 97.44 209 GLU A N 1
ATOM 1553 C CA . GLU A 1 209 ? -21.266 -14.234 7.434 1 97.44 209 GLU A CA 1
ATOM 1554 C C . GLU A 1 209 ? -21.141 -13.266 6.266 1 97.44 209 GLU A C 1
ATOM 1556 O O . GLU A 1 209 ? -21.953 -12.352 6.117 1 97.44 209 GLU A O 1
ATOM 1561 N N . LEU A 1 210 ? -20.094 -13.383 5.539 1 98.38 210 LEU A N 1
ATOM 1562 C CA . LEU A 1 210 ? -19.906 -12.469 4.414 1 98.38 210 LEU A CA 1
ATOM 1563 C C . LEU A 1 210 ? -19.703 -13.242 3.113 1 98.38 210 LEU A C 1
ATOM 1565 O O . LEU A 1 210 ? -19.219 -14.375 3.127 1 98.38 210 LEU A O 1
ATOM 1569 N N . ILE A 1 211 ? -20.172 -12.711 2.066 1 98.69 211 ILE A N 1
ATOM 1570 C CA . ILE A 1 211 ? -19.984 -13.195 0.705 1 98.69 211 ILE A CA 1
ATOM 1571 C C . ILE A 1 211 ? -18.984 -12.297 -0.02 1 98.69 211 ILE A C 1
ATOM 1573 O O . ILE A 1 211 ? -19.25 -11.117 -0.25 1 98.69 211 ILE A O 1
ATOM 1577 N N . LEU A 1 212 ? -17.828 -12.805 -0.3 1 98.75 212 LEU A N 1
ATOM 1578 C CA . LEU A 1 212 ? -16.766 -12.047 -0.936 1 98.75 212 LEU A CA 1
ATOM 1579 C C . LEU A 1 212 ? -16.828 -12.18 -2.453 1 98.75 212 LEU A C 1
ATOM 1581 O O . LEU A 1 212 ? -16.844 -13.297 -2.982 1 98.75 212 LEU A O 1
ATOM 1585 N N . LEU A 1 213 ? -16.906 -11.055 -3.111 1 98.56 213 LEU A N 1
ATOM 1586 C CA . LEU A 1 213 ? -17.047 -10.969 -4.562 1 98.56 213 LEU A CA 1
ATOM 1587 C C . LEU A 1 213 ? -15.891 -10.195 -5.176 1 98.56 213 LEU A C 1
ATOM 1589 O O . LEU A 1 213 ? -15.328 -9.297 -4.539 1 98.56 213 LEU A O 1
ATOM 1593 N N . PHE A 1 214 ? -15.555 -10.508 -6.434 1 97.81 214 PHE A N 1
ATOM 1594 C CA . PHE A 1 214 ? -14.414 -9.867 -7.062 1 97.81 214 PHE A CA 1
ATOM 1595 C C . PHE A 1 214 ? -14.852 -8.656 -7.879 1 97.81 214 PHE A C 1
ATOM 1597 O O . PHE A 1 214 ? -14.031 -7.816 -8.25 1 97.81 214 PHE A O 1
ATOM 1604 N N . GLY A 1 215 ? -16.109 -8.539 -8.172 1 94.69 215 GLY A N 1
ATOM 1605 C CA . GLY A 1 215 ? -16.641 -7.445 -8.969 1 94.69 215 GLY A CA 1
ATOM 1606 C C . GLY A 1 215 ? -18.125 -7.582 -9.25 1 94.69 215 GLY A C 1
ATOM 1607 O O . GLY A 1 215 ? -18.797 -8.43 -8.664 1 94.69 215 GLY A O 1
ATOM 1608 N N . ASN A 1 216 ? -18.594 -6.766 -10.203 1 91.69 216 ASN A N 1
ATOM 1609 C CA . ASN A 1 216 ? -20.016 -6.711 -10.508 1 91.69 216 ASN A CA 1
ATOM 1610 C C . ASN A 1 216 ? -20.516 -8.039 -11.086 1 91.69 216 ASN A C 1
ATOM 1612 O O . ASN A 1 216 ? -21.656 -8.445 -10.82 1 91.69 216 ASN A O 1
ATOM 1616 N N . MET A 1 217 ? -19.688 -8.641 -11.852 1 93.12 217 MET A N 1
ATOM 1617 C CA . MET A 1 217 ? -20.078 -9.938 -12.414 1 93.12 217 MET A CA 1
ATOM 1618 C C . MET A 1 217 ? -20.328 -10.961 -11.305 1 93.12 217 MET A C 1
ATOM 1620 O O . MET A 1 217 ? -21.25 -11.766 -11.398 1 93.12 217 MET A O 1
ATOM 1624 N N . GLY A 1 218 ? -19.453 -10.969 -10.344 1 94.88 218 GLY A N 1
ATOM 1625 C CA . GLY A 1 218 ? -19.672 -11.836 -9.195 1 94.88 218 GLY A CA 1
ATOM 1626 C C . GLY A 1 218 ? -20.938 -11.516 -8.43 1 94.88 218 GLY A C 1
ATOM 1627 O O . GLY A 1 218 ? -21.641 -12.414 -7.957 1 94.88 218 GLY A O 1
ATOM 1628 N N . GLU A 1 219 ? -21.219 -10.227 -8.305 1 95.25 219 GLU A N 1
ATOM 1629 C CA . GLU A 1 219 ? -22.453 -9.805 -7.645 1 95.25 219 GLU A CA 1
ATOM 1630 C C . GLU A 1 219 ? -23.672 -10.305 -8.398 1 95.25 219 GLU A C 1
ATOM 1632 O O . GLU A 1 219 ? -24.641 -10.781 -7.785 1 95.25 219 GLU A O 1
ATOM 1637 N N . ASP A 1 220 ? -23.625 -10.164 -9.703 1 95.44 220 ASP A N 1
ATOM 1638 C CA . ASP A 1 220 ? -24.719 -10.656 -10.539 1 95.44 220 ASP A CA 1
ATOM 1639 C C . ASP A 1 220 ? -24.938 -12.156 -10.336 1 95.44 220 ASP A C 1
ATOM 1641 O O . ASP A 1 220 ? -26.062 -12.617 -10.195 1 95.44 220 ASP A O 1
ATOM 1645 N N . MET A 1 221 ? -23.859 -12.898 -10.312 1 96.31 221 MET A N 1
ATOM 1646 C CA . MET A 1 221 ? -23.938 -14.344 -10.109 1 96.31 221 MET A CA 1
ATOM 1647 C C . MET A 1 221 ? -24.5 -14.672 -8.734 1 96.31 221 MET A C 1
ATOM 1649 O O . MET A 1 221 ? -25.344 -15.547 -8.602 1 96.31 221 MET A O 1
ATOM 1653 N N . ALA A 1 222 ? -24.016 -13.969 -7.703 1 96.81 222 ALA A N 1
ATOM 1654 C CA . ALA A 1 222 ? -24.5 -14.188 -6.344 1 96.81 222 ALA A CA 1
ATOM 1655 C C . ALA A 1 222 ? -26 -13.906 -6.25 1 96.81 222 ALA A C 1
ATOM 1657 O O . ALA A 1 222 ? -26.719 -14.633 -5.57 1 96.81 222 ALA A O 1
ATOM 1658 N N . ASN A 1 223 ? -26.438 -12.867 -6.902 1 96.62 223 ASN A N 1
ATOM 1659 C CA . ASN A 1 223 ? -27.844 -12.547 -6.934 1 96.62 223 ASN A CA 1
ATOM 1660 C C . ASN A 1 223 ? -28.672 -13.641 -7.613 1 96.62 223 ASN A C 1
ATOM 1662 O O . ASN A 1 223 ? -29.75 -14 -7.137 1 96.62 223 ASN A O 1
ATOM 1666 N N . LYS A 1 224 ? -28.172 -14.133 -8.727 1 95.81 224 LYS A N 1
ATOM 1667 C CA . LYS A 1 224 ? -28.828 -15.227 -9.43 1 95.81 224 LYS A CA 1
ATOM 1668 C C . LYS A 1 224 ? -28.984 -16.453 -8.531 1 95.81 224 LYS A C 1
ATOM 1670 O O . LYS A 1 224 ? -29.953 -17.203 -8.641 1 95.81 224 LYS A O 1
ATOM 1675 N N . LEU A 1 225 ? -28.031 -16.656 -7.684 1 96.31 225 LEU A N 1
ATOM 1676 C CA . LEU A 1 225 ? -28.047 -17.781 -6.766 1 96.31 225 LEU A CA 1
ATOM 1677 C C . LEU A 1 225 ? -28.844 -17.469 -5.508 1 96.31 225 LEU A C 1
ATOM 1679 O O . LEU A 1 225 ? -28.891 -18.266 -4.574 1 96.31 225 LEU A O 1
ATOM 1683 N N . LYS A 1 226 ? -29.375 -16.203 -5.43 1 96.56 226 LYS A N 1
ATOM 1684 C CA . LYS A 1 226 ? -30.234 -15.734 -4.348 1 96.56 226 LYS A CA 1
ATOM 1685 C C . LYS A 1 226 ? -29.484 -15.703 -3.018 1 96.56 226 LYS A C 1
ATOM 1687 O O . LYS A 1 226 ? -30.047 -16.047 -1.974 1 96.56 226 LYS A O 1
ATOM 1692 N N . LEU A 1 227 ? -28.234 -15.43 -3.096 1 96.81 227 LEU A N 1
ATOM 1693 C CA . LEU A 1 227 ? -27.469 -15.188 -1.87 1 96.81 227 LEU A CA 1
ATOM 1694 C C . LEU A 1 227 ? -27.844 -13.844 -1.257 1 96.81 227 LEU A C 1
ATOM 1696 O O . LEU A 1 227 ? -28.359 -12.961 -1.951 1 96.81 227 LEU A O 1
ATOM 1700 N N . ASN A 1 228 ? -27.656 -13.68 -0.01 1 96.44 228 ASN A N 1
ATOM 1701 C CA . ASN A 1 228 ? -28.109 -12.5 0.725 1 96.44 228 ASN A CA 1
ATOM 1702 C C . ASN A 1 228 ? -27.281 -11.266 0.374 1 96.44 228 ASN A C 1
ATOM 1704 O O . ASN A 1 228 ? -26.109 -11.18 0.725 1 96.44 228 ASN A O 1
ATOM 1708 N N . GLU A 1 229 ? -27.891 -10.312 -0.225 1 94.38 229 GLU A N 1
ATOM 1709 C CA . GLU A 1 229 ? -27.234 -9.102 -0.7 1 94.38 229 GLU A CA 1
ATOM 1710 C C . GLU A 1 229 ? -26.594 -8.328 0.454 1 94.38 229 GLU A C 1
ATOM 1712 O O . GLU A 1 229 ? -25.547 -7.695 0.288 1 94.38 229 GLU A O 1
ATOM 1717 N N . LYS A 1 230 ? -27.203 -8.383 1.589 1 93.31 230 LYS A N 1
ATOM 1718 C CA . LYS A 1 230 ? -26.734 -7.621 2.746 1 93.31 230 LYS A CA 1
ATOM 1719 C C . LYS A 1 230 ? -25.359 -8.102 3.207 1 93.31 230 LYS A C 1
ATOM 1721 O O . LYS A 1 230 ? -24.656 -7.383 3.906 1 93.31 230 LYS A O 1
ATOM 1726 N N . ASP A 1 231 ? -25 -9.32 2.752 1 97 231 ASP A N 1
ATOM 1727 C CA . ASP A 1 231 ? -23.75 -9.922 3.215 1 97 231 ASP A CA 1
ATOM 1728 C C . ASP A 1 231 ? -22.656 -9.797 2.156 1 97 231 ASP A C 1
ATOM 1730 O O . ASP A 1 231 ? -21.531 -10.266 2.363 1 97 231 ASP A O 1
ATOM 1734 N N . MET A 1 232 ? -22.969 -9.148 1.038 1 97.19 232 MET A N 1
ATOM 1735 C CA . MET A 1 232 ? -22.047 -9.133 -0.103 1 97.19 232 MET A CA 1
ATOM 1736 C C . MET A 1 232 ? -21.047 -7.992 0.024 1 97.19 232 MET A C 1
ATOM 1738 O O . MET A 1 232 ? -21.422 -6.867 0.37 1 97.19 232 MET A O 1
ATOM 1742 N N . VAL A 1 233 ? -19.797 -8.297 -0.213 1 97.19 233 VAL A N 1
ATOM 1743 C CA . VAL A 1 233 ? -18.719 -7.32 -0.245 1 97.19 233 VAL A CA 1
ATOM 1744 C C . VAL A 1 233 ? -17.875 -7.516 -1.508 1 97.19 233 VAL A C 1
ATOM 1746 O O . VAL A 1 233 ? -17.438 -8.625 -1.802 1 97.19 233 VAL A O 1
ATOM 1749 N N . ILE A 1 234 ? -17.703 -6.477 -2.287 1 95.94 234 ILE A N 1
ATOM 1750 C CA . ILE A 1 234 ? -16.797 -6.527 -3.434 1 95.94 234 ILE A CA 1
ATOM 1751 C C . ILE A 1 234 ? -15.367 -6.285 -2.975 1 95.94 234 ILE A C 1
ATOM 1753 O O . ILE A 1 234 ? -15.055 -5.219 -2.432 1 95.94 234 ILE A O 1
ATOM 1757 N N . ILE A 1 235 ? -14.5 -7.254 -3.254 1 97.62 235 ILE A N 1
ATOM 1758 C CA . ILE A 1 235 ? -13.148 -7.18 -2.707 1 97.62 235 ILE A CA 1
ATOM 1759 C C . ILE A 1 235 ? -12.148 -6.926 -3.834 1 97.62 235 ILE A C 1
ATOM 1761 O O . ILE A 1 235 ? -10.961 -6.719 -3.582 1 97.62 235 ILE A O 1
ATOM 1765 N N . SER A 1 236 ? -12.664 -6.914 -5.145 1 95.44 236 SER A N 1
ATOM 1766 C CA . SER A 1 236 ? -11.844 -6.727 -6.332 1 95.44 236 SER A CA 1
ATOM 1767 C C . SER A 1 236 ? -10.727 -7.766 -6.402 1 95.44 236 SER A C 1
ATOM 1769 O O . SER A 1 236 ? -10.992 -8.953 -6.598 1 95.44 236 SER A O 1
ATOM 1771 N N . ASN A 1 237 ? -9.484 -7.395 -6.082 1 96.75 237 ASN A N 1
ATOM 1772 C CA . ASN A 1 237 ? -8.352 -8.312 -6.191 1 96.75 237 ASN A CA 1
ATOM 1773 C C . ASN A 1 237 ? -7.734 -8.609 -4.824 1 96.75 237 ASN A C 1
ATOM 1775 O O . ASN A 1 237 ? -6.773 -9.367 -4.727 1 96.75 237 ASN A O 1
ATOM 1779 N N . TYR A 1 238 ? -8.281 -8.055 -3.787 1 96.31 238 TYR A N 1
ATOM 1780 C CA . TYR A 1 238 ? -7.582 -8.023 -2.51 1 96.31 238 TYR A CA 1
ATOM 1781 C C . TYR A 1 238 ? -8.148 -9.07 -1.552 1 96.31 238 TYR A C 1
ATOM 1783 O O . TYR A 1 238 ? -8.617 -8.727 -0.464 1 96.31 238 TYR A O 1
ATOM 1791 N N . VAL A 1 239 ? -7.938 -10.305 -1.895 1 97.88 239 VAL A N 1
ATOM 1792 C CA . VAL A 1 239 ? -8.469 -11.445 -1.159 1 97.88 239 VAL A CA 1
ATOM 1793 C C . VAL A 1 239 ? -7.855 -11.492 0.239 1 97.88 239 VAL A C 1
ATOM 1795 O O . VAL A 1 239 ? -8.57 -11.586 1.236 1 97.88 239 VAL A O 1
ATOM 1798 N N . GLY A 1 240 ? -6.551 -11.414 0.337 1 96.25 240 GLY A N 1
ATOM 1799 C CA . GLY A 1 240 ? -5.867 -11.477 1.62 1 96.25 240 GLY A CA 1
ATOM 1800 C C . GLY A 1 240 ? -6.305 -10.383 2.578 1 96.25 240 GLY A C 1
ATOM 1801 O O . GLY A 1 240 ? -6.578 -10.648 3.75 1 96.25 240 GLY A O 1
ATOM 1802 N N . ILE A 1 241 ? -6.355 -9.141 2.062 1 93.56 241 ILE A N 1
ATOM 1803 C CA . ILE A 1 241 ? -6.766 -7.988 2.857 1 93.56 241 ILE A CA 1
ATOM 1804 C C . ILE A 1 241 ? -8.188 -8.195 3.375 1 93.56 241 ILE A C 1
ATOM 1806 O O . ILE A 1 241 ? -8.484 -7.91 4.539 1 93.56 241 ILE A O 1
ATOM 1810 N N . ALA A 1 242 ? -9.039 -8.656 2.521 1 96.75 242 ALA A N 1
ATOM 1811 C CA . ALA A 1 242 ? -10.422 -8.93 2.906 1 96.75 242 ALA A CA 1
ATOM 1812 C C . ALA A 1 242 ? -10.492 -10.008 3.986 1 96.75 242 ALA A C 1
ATOM 1814 O O . ALA A 1 242 ? -11.195 -9.844 4.988 1 96.75 242 ALA A O 1
ATOM 1815 N N . LEU A 1 243 ? -9.75 -11.055 3.828 1 96.94 243 LEU A N 1
ATOM 1816 C CA . LEU A 1 243 ? -9.758 -12.148 4.789 1 96.94 243 LEU A CA 1
ATOM 1817 C C . LEU A 1 243 ? -9.25 -11.68 6.152 1 96.94 243 LEU A C 1
ATOM 1819 O O . LEU A 1 243 ? -9.844 -12.008 7.184 1 96.94 243 LEU A O 1
ATOM 1823 N N . ASP A 1 244 ? -8.156 -10.977 6.164 1 93.38 244 ASP A N 1
ATOM 1824 C CA . ASP A 1 244 ? -7.617 -10.445 7.414 1 93.38 244 ASP A CA 1
ATOM 1825 C C . ASP A 1 244 ? -8.648 -9.57 8.125 1 93.38 244 ASP A C 1
ATOM 1827 O O . ASP A 1 244 ? -8.797 -9.641 9.352 1 93.38 244 ASP A O 1
ATOM 1831 N N . SER A 1 245 ? -9.289 -8.711 7.316 1 93.12 245 SER A N 1
ATOM 1832 C CA . SER A 1 245 ? -10.305 -7.832 7.875 1 93.12 245 SER A CA 1
ATOM 1833 C C . SER A 1 245 ? -11.469 -8.625 8.453 1 93.12 245 SER A C 1
ATOM 1835 O O . SER A 1 245 ? -11.945 -8.328 9.547 1 93.12 245 SER A O 1
ATOM 1837 N N . VAL A 1 246 ? -11.883 -9.633 7.742 1 95.62 246 VAL A N 1
ATOM 1838 C CA . VAL A 1 246 ? -12.969 -10.5 8.172 1 95.62 246 VAL A CA 1
ATOM 1839 C C . VAL A 1 246 ? -12.609 -11.172 9.492 1 95.62 246 VAL A C 1
ATOM 1841 O O . VAL A 1 246 ? -13.406 -11.172 10.438 1 95.62 246 VAL A O 1
ATOM 1844 N N . ILE A 1 247 ? -11.477 -11.703 9.586 1 93.69 247 ILE A N 1
ATOM 1845 C CA . ILE A 1 247 ? -11.008 -12.406 10.773 1 93.69 247 ILE A CA 1
ATOM 1846 C C . ILE A 1 247 ? -10.93 -11.438 11.953 1 93.69 247 ILE A C 1
ATOM 1848 O O . ILE A 1 247 ? -11.406 -11.734 13.047 1 93.69 247 ILE A O 1
ATOM 1852 N N . SER A 1 248 ? -10.375 -10.258 11.68 1 90 248 SER A N 1
ATOM 1853 C CA . SER A 1 248 ? -10.188 -9.266 12.727 1 90 248 SER A CA 1
ATOM 1854 C C . SER A 1 248 ? -11.523 -8.797 13.289 1 90 248 SER A C 1
ATOM 1856 O O . SER A 1 248 ? -11.602 -8.383 14.445 1 90 248 SER A O 1
ATOM 1858 N N . LYS A 1 249 ? -12.602 -8.906 12.523 1 91.69 249 LYS A N 1
ATOM 1859 C CA . LYS A 1 249 ? -13.914 -8.438 12.945 1 91.69 249 LYS A CA 1
ATOM 1860 C C . LYS A 1 249 ? -14.727 -9.57 13.562 1 91.69 249 LYS A C 1
ATOM 1862 O O . LYS A 1 249 ? -15.891 -9.391 13.922 1 91.69 249 LYS A O 1
ATOM 1867 N N . GLY A 1 250 ? -14.156 -10.711 13.594 1 92.25 250 GLY A N 1
ATOM 1868 C CA . GLY A 1 250 ? -14.758 -11.812 14.336 1 92.25 250 GLY A CA 1
ATOM 1869 C C . GLY A 1 250 ? -15.703 -12.656 13.492 1 92.25 250 GLY A C 1
ATOM 1870 O O . GLY A 1 250 ? -16.438 -13.484 14.031 1 92.25 250 GLY A O 1
ATOM 1871 N N . ILE A 1 251 ? -15.758 -12.398 12.211 1 95.69 251 ILE A N 1
ATOM 1872 C CA . ILE A 1 251 ? -16.562 -13.234 11.32 1 95.69 251 ILE A CA 1
ATOM 1873 C C . ILE A 1 251 ? -15.953 -14.633 11.234 1 95.69 251 ILE A C 1
ATOM 1875 O O . ILE A 1 251 ? -14.734 -14.789 11.141 1 95.69 251 ILE A O 1
ATOM 1879 N N . LYS A 1 252 ? -16.797 -15.648 11.211 1 96.5 252 LYS A N 1
ATOM 1880 C CA . LYS A 1 252 ? -16.297 -17.016 11.273 1 96.5 252 LYS A CA 1
ATOM 1881 C C . LYS A 1 252 ? -16.594 -17.766 9.984 1 96.5 252 LYS A C 1
ATOM 1883 O O . LYS A 1 252 ? -16.031 -18.844 9.734 1 96.5 252 LYS A O 1
ATOM 1888 N N . LYS A 1 253 ? -17.484 -17.219 9.172 1 98.12 253 LYS A N 1
ATOM 1889 C CA . LYS A 1 253 ? -17.875 -17.922 7.953 1 98.12 253 LYS A CA 1
ATOM 1890 C C . LYS A 1 253 ? -17.891 -16.984 6.754 1 98.12 253 LYS A C 1
ATOM 1892 O O . LYS A 1 253 ? -18.359 -15.844 6.852 1 98.12 253 LYS A O 1
ATOM 1897 N N . ILE A 1 254 ? -17.328 -17.469 5.641 1 98.62 254 ILE A N 1
ATOM 1898 C CA . ILE A 1 254 ? -17.375 -16.688 4.406 1 98.62 254 ILE A CA 1
ATOM 1899 C C . ILE A 1 254 ? -17.719 -17.609 3.234 1 98.62 254 ILE A C 1
ATOM 1901 O O . ILE A 1 254 ? -17.516 -18.812 3.299 1 98.62 254 ILE A O 1
ATOM 1905 N N . THR A 1 255 ? -18.344 -17.094 2.238 1 98.69 255 THR A N 1
ATOM 1906 C CA . THR A 1 255 ? -18.484 -17.688 0.914 1 98.69 255 THR A CA 1
ATOM 1907 C C . THR A 1 255 ? -17.781 -16.844 -0.141 1 98.69 255 THR A C 1
ATOM 1909 O O . THR A 1 255 ? -18.016 -15.641 -0.237 1 98.69 255 THR A O 1
ATOM 1912 N N . ILE A 1 256 ? -16.891 -17.422 -0.844 1 98.81 256 ILE A N 1
ATOM 1913 C CA . ILE A 1 256 ? -16.234 -16.703 -1.93 1 98.81 256 ILE A CA 1
ATOM 1914 C C . ILE A 1 256 ? -16.844 -17.125 -3.268 1 98.81 256 ILE A C 1
ATOM 1916 O O . ILE A 1 256 ? -16.969 -18.328 -3.543 1 98.81 256 ILE A O 1
ATOM 1920 N N . VAL A 1 257 ? -17.312 -16.156 -4.027 1 98.69 257 VAL A N 1
ATOM 1921 C CA . VAL A 1 257 ? -17.891 -16.375 -5.352 1 98.69 257 VAL A CA 1
ATOM 1922 C C . VAL A 1 257 ? -17.016 -15.695 -6.41 1 98.69 257 VAL A C 1
ATOM 1924 O O . VAL A 1 257 ? -16.828 -14.484 -6.383 1 98.69 257 VAL A O 1
ATOM 1927 N N . GLY A 1 258 ? -16.531 -16.484 -7.355 1 98.5 258 GLY A N 1
ATOM 1928 C CA . GLY A 1 258 ? -15.633 -15.859 -8.312 1 98.5 258 GLY A CA 1
ATOM 1929 C C . GLY A 1 258 ? -15.578 -16.578 -9.641 1 98.5 258 GLY A C 1
ATOM 1930 O O . GLY A 1 258 ? -15.883 -17.781 -9.719 1 98.5 258 GLY A O 1
ATOM 1931 N N . HIS A 1 259 ? -15.227 -15.82 -10.648 1 98.31 259 HIS A N 1
ATOM 1932 C CA . HIS A 1 259 ? -14.883 -16.391 -11.945 1 98.31 259 HIS A CA 1
ATOM 1933 C C . HIS A 1 259 ? -13.703 -17.359 -11.828 1 98.31 259 HIS A C 1
ATOM 1935 O O . HIS A 1 259 ? -12.82 -17.172 -10.992 1 98.31 259 HIS A O 1
ATOM 1941 N N . ILE A 1 260 ? -13.664 -18.359 -12.641 1 98.31 260 ILE A N 1
ATOM 1942 C CA . ILE A 1 260 ? -12.648 -19.406 -12.602 1 98.31 260 ILE A CA 1
ATOM 1943 C C . ILE A 1 260 ? -11.258 -18.781 -12.719 1 98.31 260 ILE A C 1
ATOM 1945 O O . ILE A 1 260 ? -10.312 -19.234 -12.062 1 98.31 260 ILE A O 1
ATOM 1949 N N . GLY A 1 261 ? -11.109 -17.719 -13.508 1 97.69 261 GLY A N 1
ATOM 1950 C CA . GLY A 1 261 ? -9.828 -17.047 -13.633 1 97.69 261 GLY A CA 1
ATOM 1951 C C . GLY A 1 261 ? -9.289 -16.531 -12.312 1 97.69 261 GLY A C 1
ATOM 1952 O O . GLY A 1 261 ? -8.094 -16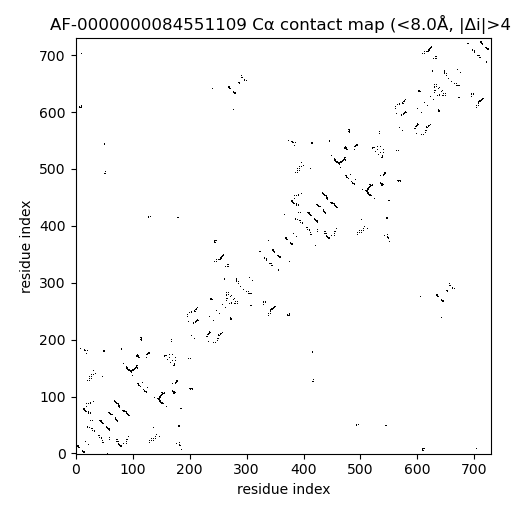.641 -12.031 1 97.69 261 GLY A O 1
ATOM 1953 N N . LYS A 1 262 ? -10.109 -15.938 -11.492 1 98.12 262 LYS A N 1
ATOM 1954 C CA . LYS A 1 262 ? -9.734 -15.414 -10.18 1 98.12 262 LYS A CA 1
ATOM 1955 C C . LYS A 1 262 ? -9.523 -16.547 -9.18 1 98.12 262 LYS A C 1
ATOM 1957 O O . LYS A 1 262 ? -8.547 -16.547 -8.438 1 98.12 262 LYS A O 1
ATOM 1962 N N . LEU A 1 263 ? -10.398 -17.531 -9.219 1 98.56 263 LEU A N 1
ATOM 1963 C CA . LEU A 1 263 ? -10.367 -18.562 -8.18 1 98.56 263 LEU A CA 1
ATOM 1964 C C . LEU A 1 263 ? -9.242 -19.562 -8.445 1 98.56 263 LEU A C 1
ATOM 1966 O O . LEU A 1 263 ? -8.711 -20.156 -7.512 1 98.56 263 LEU A O 1
ATOM 1970 N N . CYS A 1 264 ? -8.836 -19.703 -9.711 1 98.38 264 CYS A N 1
ATOM 1971 C CA . CYS A 1 264 ? -7.645 -20.5 -9.992 1 98.38 264 CYS A CA 1
ATOM 1972 C C . CYS A 1 264 ? -6.418 -19.891 -9.312 1 98.38 264 CYS A C 1
ATOM 1974 O O . CYS A 1 264 ? -5.547 -20.625 -8.836 1 98.38 264 CYS A O 1
ATOM 1976 N N . LYS A 1 265 ? -6.367 -18.562 -9.305 1 98.12 265 LYS A N 1
ATOM 1977 C CA . LYS A 1 265 ? -5.262 -17.922 -8.602 1 98.12 265 LYS A CA 1
ATOM 1978 C C . LYS A 1 265 ? -5.293 -18.234 -7.109 1 98.12 265 LYS A C 1
ATOM 1980 O O . LYS A 1 265 ? -4.27 -18.594 -6.52 1 98.12 265 LYS A O 1
ATOM 1985 N N . VAL A 1 266 ? -6.453 -18.156 -6.52 1 98.38 266 VAL A N 1
ATOM 1986 C CA . VAL A 1 266 ? -6.59 -18.438 -5.094 1 98.38 266 VAL A CA 1
ATOM 1987 C C . VAL A 1 266 ? -6.227 -19.891 -4.809 1 98.38 266 VAL A C 1
ATOM 1989 O O . VAL A 1 266 ? -5.574 -20.188 -3.807 1 98.38 266 VAL A O 1
ATOM 1992 N N . ALA A 1 267 ? -6.629 -20.797 -5.699 1 98.19 267 ALA A N 1
ATOM 1993 C CA . ALA A 1 267 ? -6.34 -22.234 -5.547 1 98.19 267 ALA A CA 1
ATOM 1994 C C . ALA A 1 267 ? -4.836 -22.484 -5.504 1 98.19 267 ALA A C 1
ATOM 1996 O O . ALA A 1 267 ? -4.383 -23.484 -4.938 1 98.19 267 ALA A O 1
ATOM 1997 N N . SER A 1 268 ? -4.105 -21.578 -6.074 1 96.38 268 SER A N 1
ATOM 1998 C CA . SER A 1 268 ? -2.652 -21.703 -6.105 1 96.38 268 SER A CA 1
ATOM 1999 C C . SER A 1 268 ? -2.004 -20.859 -5.012 1 96.38 268 SER A C 1
ATOM 2001 O O . SER A 1 268 ? -0.797 -20.609 -5.043 1 96.38 268 SER A O 1
ATOM 2003 N N . GLY A 1 269 ? -2.785 -20.375 -4.129 1 96 269 GLY A N 1
ATOM 2004 C CA . GLY A 1 269 ? -2.252 -19.656 -2.98 1 96 269 GLY A CA 1
ATOM 2005 C C . GLY A 1 269 ? -2.021 -18.188 -3.25 1 96 269 GLY A C 1
ATOM 2006 O O . GLY A 1 269 ? -1.137 -17.578 -2.652 1 96 269 GLY A O 1
ATOM 2007 N N . VAL A 1 270 ? -2.73 -17.641 -4.18 1 97.31 270 VAL A N 1
ATOM 2008 C CA . VAL A 1 270 ? -2.623 -16.219 -4.516 1 97.31 270 VAL A CA 1
ATOM 2009 C C . VAL A 1 270 ? -3.73 -15.445 -3.812 1 97.31 270 VAL A C 1
ATOM 2011 O O . VAL A 1 270 ? -4.914 -15.719 -4.012 1 97.31 270 VAL A O 1
ATOM 2014 N N . PHE A 1 271 ? -3.328 -14.453 -3.049 1 97.38 271 PHE A N 1
ATOM 2015 C CA . PHE A 1 271 ? -4.32 -13.75 -2.246 1 97.38 271 PHE A CA 1
ATOM 2016 C C . PHE A 1 271 ? -4.359 -12.266 -2.605 1 97.38 271 PHE A C 1
ATOM 2018 O O . PHE A 1 271 ? -4.969 -11.469 -1.895 1 97.38 271 PHE A O 1
ATOM 2025 N N . ASN A 1 272 ? -3.654 -11.852 -3.582 1 96.44 272 ASN A N 1
ATOM 2026 C CA . ASN A 1 272 ? -3.85 -10.672 -4.418 1 96.44 272 ASN A CA 1
ATOM 2027 C C . ASN A 1 272 ? -3.924 -11.039 -5.898 1 96.44 272 ASN A C 1
ATOM 2029 O O . ASN A 1 272 ? -2.902 -11.328 -6.523 1 96.44 272 ASN A O 1
ATOM 2033 N N . THR A 1 273 ? -5.121 -10.953 -6.438 1 96.88 273 THR A N 1
ATOM 2034 C CA . THR A 1 273 ? -5.375 -11.586 -7.727 1 96.88 273 THR A CA 1
ATOM 2035 C C . THR A 1 273 ? -5.188 -10.594 -8.867 1 96.88 273 THR A C 1
ATOM 2037 O O . THR A 1 273 ? -5.527 -10.891 -10.016 1 96.88 273 THR A O 1
ATOM 2040 N N . HIS A 1 274 ? -4.699 -9.414 -8.562 1 93.5 274 HIS A N 1
ATOM 2041 C CA . HIS A 1 274 ? -4.406 -8.477 -9.641 1 93.5 274 HIS A CA 1
ATOM 2042 C C . HIS A 1 274 ? -3.404 -9.062 -10.625 1 93.5 274 HIS A C 1
ATOM 2044 O O . HIS A 1 274 ? -2.426 -9.695 -10.227 1 93.5 274 HIS A O 1
ATOM 2050 N N . SER A 1 275 ? -3.619 -8.891 -11.891 1 91.56 275 SER A N 1
ATOM 2051 C CA . SER A 1 275 ? -2.83 -9.516 -12.945 1 91.56 275 SER A CA 1
ATOM 2052 C C . SER A 1 275 ? -1.372 -9.078 -12.883 1 91.56 275 SER A C 1
ATOM 2054 O O . SER A 1 275 ? -0.473 -9.844 -13.242 1 91.56 275 SER A O 1
ATOM 2056 N N . ARG A 1 276 ? -1.107 -7.891 -12.406 1 89.94 276 ARG A N 1
ATOM 2057 C CA . ARG A 1 276 ? 0.26 -7.387 -12.328 1 89.94 276 ARG A CA 1
ATOM 2058 C C . ARG A 1 276 ? 0.98 -7.934 -11.102 1 89.94 276 ARG A C 1
ATOM 2060 O O . ARG A 1 276 ? 2.207 -7.859 -11.016 1 89.94 276 ARG A O 1
ATOM 2067 N N . VAL A 1 277 ? 0.191 -8.445 -10.172 1 92.62 277 VAL A N 1
ATOM 2068 C CA . VAL A 1 277 ? 0.772 -9.039 -8.977 1 92.62 277 VAL A CA 1
ATOM 2069 C C . VAL A 1 277 ? 1.001 -10.531 -9.195 1 92.62 277 VAL A C 1
ATOM 2071 O O . VAL A 1 277 ? 2.043 -11.07 -8.812 1 92.62 277 VAL A O 1
ATOM 2074 N N . CYS A 1 278 ? 0.025 -11.172 -9.773 1 93.56 278 CYS A N 1
ATOM 2075 C CA . CYS A 1 278 ? 0.086 -12.602 -10.062 1 93.56 278 CYS A CA 1
ATOM 2076 C C . CYS A 1 278 ? -0.829 -12.969 -11.219 1 93.56 278 CYS A C 1
ATOM 2078 O O . CYS A 1 278 ? -1.953 -12.477 -11.312 1 93.56 278 CYS A O 1
ATOM 2080 N N . ASP A 1 279 ? -0.333 -13.789 -12.094 1 91.19 279 ASP A N 1
ATOM 2081 C CA . ASP A 1 279 ? -1.124 -14.164 -13.266 1 91.19 279 ASP A CA 1
ATOM 2082 C C . ASP A 1 279 ? -1.237 -15.68 -13.391 1 91.19 279 ASP A C 1
ATOM 2084 O O . ASP A 1 279 ? -1.393 -16.203 -14.492 1 91.19 279 ASP A O 1
ATOM 2088 N N . VAL A 1 280 ? -1.139 -16.359 -12.297 1 94.88 280 VAL A N 1
ATOM 2089 C CA . VAL A 1 280 ? -1.182 -17.828 -12.281 1 94.88 280 VAL A CA 1
ATOM 2090 C C . VAL A 1 280 ? -2.625 -18.297 -12.445 1 94.88 280 VAL A C 1
ATOM 2092 O O . VAL A 1 280 ? -3.412 -18.234 -11.492 1 94.88 280 VAL A O 1
ATOM 2095 N N . ARG A 1 281 ? -3.109 -18.703 -13.578 1 95.81 281 ARG A N 1
ATOM 2096 C CA . ARG A 1 281 ? -4.449 -19.219 -13.844 1 95.81 281 ARG A CA 1
ATOM 2097 C C . ARG A 1 281 ? -4.398 -20.531 -14.602 1 95.81 281 ARG A C 1
ATOM 2099 O O . ARG A 1 281 ? -4.613 -21.594 -14.016 1 95.81 281 ARG A O 1
ATOM 2106 N N . LEU A 1 282 ? -3.836 -20.391 -15.812 1 97.81 282 LEU A N 1
ATOM 2107 C CA . LEU A 1 282 ? -3.785 -21.578 -16.656 1 97.81 282 LEU A CA 1
ATOM 2108 C C . LEU A 1 282 ? -2.801 -22.594 -16.109 1 97.81 282 LEU A C 1
ATOM 2110 O O . LEU A 1 282 ? -3.002 -23.812 -16.266 1 97.81 282 LEU A O 1
ATOM 2114 N N . GLU A 1 283 ? -1.749 -22.078 -15.398 1 97.94 283 GLU A N 1
ATOM 2115 C CA . GLU A 1 283 ? -0.826 -22.969 -14.703 1 97.94 283 GLU A CA 1
ATOM 2116 C C . GLU A 1 283 ? -1.566 -23.859 -13.711 1 97.94 283 GLU A C 1
ATOM 2118 O O . GLU A 1 283 ? -1.282 -25.062 -13.617 1 97.94 283 GLU A O 1
ATOM 2123 N N . THR A 1 284 ? -2.535 -23.297 -13 1 98.19 284 THR A N 1
ATOM 2124 C CA . THR A 1 284 ? -3.311 -24.031 -12 1 98.19 284 THR A CA 1
ATOM 2125 C C . THR A 1 284 ? -4.148 -25.125 -12.648 1 98.19 284 THR A C 1
ATOM 2127 O O . THR A 1 284 ? -4.168 -26.266 -12.18 1 98.19 284 THR A O 1
ATOM 2130 N N . LEU A 1 285 ? -4.824 -24.781 -13.742 1 98.56 285 LEU A N 1
ATOM 2131 C CA . LEU A 1 285 ? -5.645 -25.75 -14.461 1 98.56 285 LEU A CA 1
ATOM 2132 C C . LEU A 1 285 ? -4.781 -26.875 -15.031 1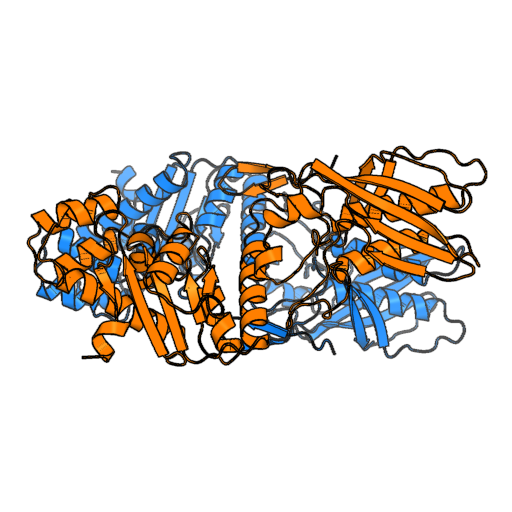 98.56 285 LEU A C 1
ATOM 2134 O O . LEU A 1 285 ? -5.109 -28.047 -14.875 1 98.56 285 LEU A O 1
ATOM 2138 N N . ALA A 1 286 ? -3.668 -26.516 -15.688 1 98.69 286 ALA A N 1
ATOM 2139 C CA . ALA A 1 286 ? -2.773 -27.484 -16.312 1 98.69 286 ALA A CA 1
ATOM 2140 C C . ALA A 1 286 ? -2.18 -28.438 -15.266 1 98.69 286 ALA A C 1
ATOM 2142 O O . ALA A 1 286 ? -2.131 -29.641 -15.469 1 98.69 286 ALA A O 1
ATOM 2143 N N . LEU A 1 287 ? -1.747 -27.875 -14.18 1 98.69 287 LEU A N 1
ATOM 2144 C CA . LEU A 1 287 ? -1.169 -28.703 -13.125 1 98.69 287 LEU A CA 1
ATOM 2145 C C . LEU A 1 287 ? -2.197 -29.688 -12.578 1 98.69 287 LEU A C 1
ATOM 2147 O O . LEU A 1 287 ? -1.883 -30.859 -12.344 1 98.69 287 LEU A O 1
ATOM 2151 N N . GLU A 1 288 ? -3.436 -29.188 -12.32 1 98.69 288 GLU A N 1
ATOM 2152 C CA . GLU A 1 288 ? -4.461 -30.078 -11.781 1 98.69 288 GLU A CA 1
ATOM 2153 C C . GLU A 1 288 ? -4.762 -31.219 -12.75 1 98.69 288 GLU A C 1
ATOM 2155 O O . GLU A 1 288 ? -4.941 -32.375 -12.328 1 98.69 288 GLU A O 1
ATOM 2160 N N . LEU A 1 289 ? -4.875 -30.891 -14.039 1 98.69 289 LEU A N 1
ATOM 2161 C CA . LEU A 1 289 ? -5.07 -31.938 -15.031 1 98.69 289 LEU A CA 1
ATOM 2162 C C . LEU A 1 289 ? -3.945 -32.969 -14.977 1 98.69 289 LEU A C 1
ATOM 2164 O O . LEU A 1 289 ? -4.195 -34.156 -15.031 1 98.69 289 LEU A O 1
ATOM 2168 N N . ALA A 1 290 ? -2.672 -32.469 -14.891 1 98.69 290 ALA A N 1
ATOM 2169 C CA . ALA A 1 290 ? -1.522 -33.375 -14.781 1 98.69 290 ALA A CA 1
ATOM 2170 C C . ALA A 1 290 ? -1.629 -34.25 -13.547 1 98.69 290 ALA A C 1
ATOM 2172 O O . ALA A 1 290 ? -1.412 -35.469 -13.617 1 98.69 290 ALA A O 1
ATOM 2173 N N . LEU A 1 291 ? -1.978 -33.688 -12.445 1 98.5 291 LEU A N 1
ATOM 2174 C CA . LEU A 1 291 ? -2.074 -34.406 -11.18 1 98.5 291 LEU A CA 1
ATOM 2175 C C . LEU A 1 291 ? -3.189 -35.438 -11.227 1 98.5 291 LEU A C 1
ATOM 2177 O O . LEU A 1 291 ? -3.141 -36.438 -10.516 1 98.5 291 LEU A O 1
ATOM 2181 N N . MET A 1 292 ? -4.176 -35.188 -12.031 1 98.19 292 MET A N 1
ATOM 2182 C CA . MET A 1 292 ? -5.293 -36.094 -12.195 1 98.19 292 MET A CA 1
ATOM 2183 C C . MET A 1 292 ? -4.934 -37.219 -13.148 1 98.19 292 MET A C 1
ATOM 2185 O O . MET A 1 292 ? -5.691 -38.188 -13.305 1 98.19 292 MET A O 1
ATOM 2189 N N . GLY A 1 293 ? -3.83 -37.125 -13.891 1 97.81 293 GLY A N 1
ATOM 2190 C CA . GLY A 1 293 ? -3.328 -38.188 -14.727 1 97.81 293 GLY A CA 1
ATOM 2191 C C . GLY A 1 293 ? -3.686 -38.031 -16.188 1 97.81 293 GLY A C 1
ATOM 2192 O O . GLY A 1 293 ? -3.537 -38.969 -16.969 1 97.81 293 GLY A O 1
ATOM 2193 N N . TYR A 1 294 ? -4.176 -36.875 -16.562 1 97.62 294 TYR A N 1
ATOM 2194 C CA . TYR A 1 294 ? -4.473 -36.656 -17.969 1 97.62 294 TYR A CA 1
ATOM 2195 C C . TYR A 1 294 ? -3.195 -36.625 -18.797 1 97.62 294 TYR A C 1
ATOM 2197 O O . TYR A 1 294 ? -2.107 -36.406 -18.266 1 97.62 294 TYR A O 1
ATOM 2205 N N . ASP A 1 295 ? -3.291 -36.875 -20.094 1 96.56 295 ASP A N 1
ATOM 2206 C CA . ASP A 1 295 ? -2.109 -37 -20.938 1 96.56 295 ASP A CA 1
ATOM 2207 C C . ASP A 1 295 ? -1.437 -35.656 -21.156 1 96.56 295 ASP A C 1
ATOM 2209 O O . ASP A 1 295 ? -2.068 -34.625 -21 1 96.56 295 ASP A O 1
ATOM 2213 N N . LEU A 1 296 ? -0.195 -35.75 -21.516 1 97.88 296 LEU A N 1
ATOM 2214 C CA . LEU A 1 296 ? 0.671 -34.594 -21.688 1 97.88 296 LEU A CA 1
ATOM 2215 C C . LEU A 1 296 ? 0.119 -33.656 -22.75 1 97.88 296 LEU A C 1
ATOM 2217 O O . LEU A 1 296 ? 0.238 -32.438 -22.641 1 97.88 296 LEU A O 1
ATOM 2221 N N . GLU A 1 297 ? -0.457 -34.156 -23.781 1 98.25 297 GLU A N 1
ATOM 2222 C CA . GLU A 1 297 ? -0.981 -33.344 -24.875 1 98.25 297 GLU A CA 1
ATOM 2223 C C . GLU A 1 297 ? -2.074 -32.375 -24.375 1 98.25 297 GLU A C 1
ATOM 2225 O O . GLU A 1 297 ? -2.051 -31.188 -24.688 1 98.25 297 GLU A O 1
ATOM 2230 N N . LEU A 1 298 ? -3.033 -32.938 -23.609 1 98.19 298 LEU A N 1
ATOM 2231 C CA . LEU A 1 298 ? -4.113 -32.125 -23.062 1 98.19 298 LEU A CA 1
ATOM 2232 C C . LEU A 1 298 ? -3.568 -31.078 -22.094 1 98.19 298 LEU A C 1
ATOM 2234 O O . LEU A 1 298 ? -3.986 -29.906 -22.125 1 98.19 298 LEU A O 1
ATOM 2238 N N . VAL A 1 299 ? -2.646 -31.516 -21.219 1 98.5 299 VAL A N 1
ATOM 2239 C CA . VAL A 1 299 ? -2.037 -30.625 -20.234 1 98.5 299 VAL A CA 1
ATOM 2240 C C . VAL A 1 299 ? -1.37 -29.453 -20.953 1 98.5 299 VAL A C 1
ATOM 2242 O O . VAL A 1 299 ? -1.582 -28.297 -20.594 1 98.5 299 VAL A O 1
ATOM 2245 N N . LYS A 1 300 ? -0.63 -29.719 -22.031 1 98.5 300 LYS A N 1
ATOM 2246 C CA . LYS A 1 300 ? 0.07 -28.688 -22.797 1 98.5 300 LYS A CA 1
ATOM 2247 C C . LYS A 1 300 ? -0.917 -27.766 -23.5 1 98.5 300 LYS A C 1
ATOM 2249 O O . LYS A 1 300 ? -0.701 -26.562 -23.562 1 98.5 300 LYS A O 1
ATOM 2254 N N . LYS A 1 301 ? -1.964 -28.344 -24.031 1 98.31 301 LYS A N 1
ATOM 2255 C CA . LYS A 1 301 ? -2.977 -27.547 -24.719 1 98.31 301 LYS A CA 1
ATOM 2256 C C . LYS A 1 301 ? -3.609 -26.531 -23.781 1 98.31 301 LYS A C 1
ATOM 2258 O O . LYS A 1 301 ? -3.781 -25.359 -24.141 1 98.31 301 LYS A O 1
ATOM 2263 N N . ILE A 1 302 ? -3.957 -26.984 -22.594 1 98.56 302 ILE A N 1
ATOM 2264 C CA . ILE A 1 302 ? -4.59 -26.109 -21.625 1 98.56 302 ILE A CA 1
ATOM 2265 C C . ILE A 1 302 ? -3.592 -25.062 -21.141 1 98.56 302 ILE A C 1
ATOM 2267 O O . ILE A 1 302 ? -3.92 -23.875 -21.047 1 98.56 302 ILE A O 1
ATOM 2271 N N . TYR A 1 303 ? -2.385 -25.484 -20.922 1 98.06 303 TYR A N 1
ATOM 2272 C CA . TYR A 1 303 ? -1.324 -24.578 -20.469 1 98.06 303 TYR A CA 1
ATOM 2273 C C . TYR A 1 303 ? -1.088 -23.469 -21.484 1 98.06 303 TYR A C 1
ATOM 2275 O O . TYR A 1 303 ? -0.781 -22.328 -21.109 1 98.06 303 TYR A O 1
ATOM 2283 N N . ASN A 1 304 ? -1.288 -23.781 -22.688 1 97.19 304 ASN A N 1
ATOM 2284 C CA . ASN A 1 304 ? -0.95 -22.844 -23.75 1 97.19 304 ASN A CA 1
ATOM 2285 C C . ASN A 1 304 ? -2.164 -22.031 -24.203 1 97.19 304 ASN A C 1
ATOM 2287 O O . ASN A 1 304 ? -2.076 -21.234 -25.125 1 97.19 304 ASN A O 1
ATOM 2291 N N . GLU A 1 305 ? -3.32 -22.219 -23.547 1 96.69 305 GLU A N 1
ATOM 2292 C CA . GLU A 1 305 ? -4.477 -21.375 -23.828 1 96.69 305 GLU A CA 1
ATOM 2293 C C . GLU A 1 305 ? -4.207 -19.922 -23.438 1 96.69 305 GLU A C 1
ATOM 2295 O O . GLU A 1 305 ? -3.285 -19.641 -22.672 1 96.69 305 GLU A O 1
ATOM 2300 N N . LYS A 1 306 ? -5.008 -19.062 -23.953 1 94.19 306 LYS A N 1
ATOM 2301 C CA . LYS A 1 306 ? -4.832 -17.641 -23.688 1 94.19 306 LYS A CA 1
ATOM 2302 C C . LYS A 1 306 ? -5.648 -17.203 -22.469 1 94.19 306 LYS A C 1
ATOM 2304 O O . LYS A 1 306 ? -5.238 -16.297 -21.734 1 94.19 306 LYS A O 1
ATOM 2309 N N . THR A 1 307 ? -6.82 -17.781 -22.312 1 95.44 307 THR A N 1
ATOM 2310 C CA . THR A 1 307 ? -7.73 -17.391 -21.234 1 95.44 307 THR A CA 1
ATOM 2311 C C . THR A 1 307 ? -8.289 -18.625 -20.531 1 95.44 307 THR A C 1
ATOM 2313 O O . THR A 1 307 ? -8.289 -19.719 -21.094 1 95.44 307 THR A O 1
ATOM 2316 N N . THR A 1 308 ? -8.695 -18.453 -19.344 1 97.12 308 THR A N 1
ATOM 2317 C CA . THR A 1 308 ? -9.344 -19.562 -18.625 1 97.12 308 THR A CA 1
ATOM 2318 C C . THR A 1 308 ? -10.68 -19.906 -19.281 1 97.12 308 THR A C 1
ATOM 2320 O O . THR A 1 308 ? -11.086 -21.078 -19.281 1 97.12 308 THR A O 1
ATOM 2323 N N . GLU A 1 309 ? -11.391 -18.922 -19.844 1 96.31 309 GLU A N 1
ATOM 2324 C CA . GLU A 1 309 ? -12.625 -19.188 -20.594 1 96.31 309 GLU A CA 1
ATOM 2325 C C . GLU A 1 309 ? -12.359 -20.109 -21.781 1 96.31 309 GLU A C 1
ATOM 2327 O O . GLU A 1 309 ? -13.133 -21.047 -22.031 1 96.31 309 GLU A O 1
ATOM 2332 N N . GLY A 1 310 ? -11.25 -19.766 -22.5 1 96.62 310 GLY A N 1
ATOM 2333 C CA . GLY A 1 310 ? -10.859 -20.625 -23.594 1 96.62 310 GLY A CA 1
ATOM 2334 C C . GLY A 1 310 ? -10.539 -22.047 -23.156 1 96.62 310 GLY A C 1
ATOM 2335 O O . GLY A 1 310 ? -10.906 -23.016 -23.828 1 96.62 310 GLY A O 1
ATOM 2336 N N . ALA A 1 311 ? -9.875 -22.219 -22.031 1 98.06 311 ALA A N 1
ATOM 2337 C CA . ALA A 1 311 ? -9.539 -23.531 -21.484 1 98.06 311 ALA A CA 1
ATOM 2338 C C . ALA A 1 311 ? -10.805 -24.312 -21.141 1 98.06 311 ALA A C 1
ATOM 2340 O O . ALA A 1 311 ? -10.906 -25.5 -21.438 1 98.06 311 ALA A O 1
ATOM 2341 N N . VAL A 1 312 ? -11.773 -23.672 -20.469 1 97.94 312 VAL A N 1
ATOM 2342 C CA . VAL A 1 312 ? -13.031 -24.312 -20.078 1 97.94 312 VAL A CA 1
ATOM 2343 C C . VAL A 1 312 ? -13.781 -24.781 -21.328 1 97.94 312 VAL A C 1
ATOM 2345 O O . VAL A 1 312 ? -14.344 -25.875 -21.344 1 97.94 312 VAL A O 1
ATOM 2348 N N . GLU A 1 313 ? -13.812 -23.922 -22.328 1 96.81 313 GLU A N 1
ATOM 2349 C CA . GLU A 1 313 ? -14.469 -24.266 -23.594 1 96.81 313 GLU A CA 1
ATOM 2350 C C . GLU A 1 313 ? -13.797 -25.469 -24.25 1 96.81 313 GLU A C 1
ATOM 2352 O O . GLU A 1 313 ? -14.477 -26.359 -24.766 1 96.81 313 GLU A O 1
ATOM 2357 N N . LEU A 1 314 ? -12.516 -25.406 -24.281 1 97.12 314 LEU A N 1
ATOM 2358 C CA . LEU A 1 314 ? -11.742 -26.484 -24.891 1 97.12 314 LEU A CA 1
ATOM 2359 C C . LEU A 1 314 ? -12.016 -27.812 -24.172 1 97.12 314 LEU A C 1
ATOM 2361 O O . LEU A 1 314 ? -12.133 -28.859 -24.812 1 97.12 314 LEU A O 1
ATOM 2365 N N . LEU A 1 315 ? -12.039 -27.812 -22.844 1 97.5 315 LEU A N 1
ATOM 2366 C CA . LEU A 1 315 ? -12.25 -29.016 -22.062 1 97.5 315 LEU A CA 1
ATOM 2367 C C . LEU A 1 315 ? -13.648 -29.578 -22.281 1 97.5 315 LEU A C 1
ATOM 2369 O O . LEU A 1 315 ? -13.828 -30.797 -22.359 1 97.5 315 LEU A O 1
ATOM 2373 N N . GLY A 1 316 ? -14.68 -28.656 -22.391 1 95 316 GLY A N 1
ATOM 2374 C CA . GLY A 1 316 ? -16.047 -29.109 -22.625 1 95 316 GLY A CA 1
ATOM 2375 C C . GLY A 1 316 ? -16.641 -29.828 -21.453 1 95 316 GLY A C 1
ATOM 2376 O O . GLY A 1 316 ? -16.484 -29.406 -20.297 1 95 316 GLY A O 1
ATOM 2377 N N . ASP A 1 317 ? -17.422 -30.922 -21.734 1 94.44 317 ASP A N 1
ATOM 2378 C CA . ASP A 1 317 ? -18.141 -31.656 -20.688 1 94.44 317 ASP A CA 1
ATOM 2379 C C . ASP A 1 317 ? -17.266 -32.781 -20.109 1 94.44 317 ASP A C 1
ATOM 2381 O O . ASP A 1 317 ? -16.312 -33.219 -20.766 1 94.44 317 ASP A O 1
ATOM 2385 N N . GLY A 1 318 ? -17.531 -33.156 -18.844 1 95.19 318 GLY A N 1
ATOM 2386 C CA . GLY A 1 318 ? -16.891 -34.312 -18.25 1 95.19 318 GLY A CA 1
ATOM 2387 C C . GLY A 1 318 ? -15.711 -33.938 -17.359 1 95.19 318 GLY A C 1
ATOM 2388 O O . GLY A 1 318 ? -14.961 -34.844 -16.938 1 95.19 318 GLY A O 1
ATOM 2389 N N . PHE A 1 319 ? -15.57 -32.719 -17.109 1 97.5 319 PHE A N 1
ATOM 2390 C CA . PHE A 1 319 ? -14.43 -32.312 -16.297 1 97.5 319 PHE A CA 1
ATOM 2391 C C . PHE A 1 319 ? -14.891 -31.734 -14.961 1 97.5 319 PHE A C 1
ATOM 2393 O O . PHE A 1 319 ? -14.234 -30.859 -14.398 1 97.5 319 PHE A O 1
ATOM 2400 N N . GLU A 1 320 ? -16.047 -32.188 -14.469 1 96.81 320 GLU A N 1
ATOM 2401 C CA . GLU A 1 320 ? -16.609 -31.719 -13.211 1 96.81 320 GLU A CA 1
ATOM 2402 C C . GLU A 1 320 ? -15.648 -31.953 -12.047 1 96.81 320 GLU A C 1
ATOM 2404 O O . GLU A 1 320 ? -15.555 -31.125 -11.133 1 96.81 320 GLU A O 1
ATOM 2409 N N . LYS A 1 321 ? -14.977 -33.062 -12.109 1 98.12 321 LYS A N 1
ATOM 2410 C CA . LYS A 1 321 ? -14.039 -33.406 -11.039 1 98.12 321 LYS A CA 1
ATOM 2411 C C . LYS A 1 321 ? -12.875 -32.406 -11 1 98.12 321 LYS A C 1
ATOM 2413 O O . LYS A 1 321 ? -12.359 -32.094 -9.93 1 98.12 321 LYS A O 1
ATOM 2418 N N . LEU A 1 322 ? -12.453 -31.953 -12.148 1 98.56 322 LEU A N 1
ATOM 2419 C CA . LEU A 1 322 ? -11.414 -30.922 -12.227 1 98.56 322 LEU A CA 1
ATOM 2420 C C . LEU A 1 322 ? -11.812 -29.672 -11.453 1 98.56 322 LEU A C 1
ATOM 2422 O O . LEU A 1 322 ? -11.039 -29.188 -10.633 1 98.56 322 LEU A O 1
ATOM 2426 N N . TYR A 1 323 ? -13.008 -29.203 -11.703 1 98.62 323 TYR A N 1
ATOM 2427 C CA . TYR A 1 323 ? -13.484 -27.969 -11.086 1 98.62 323 TYR A CA 1
ATOM 2428 C C . TYR A 1 323 ? -13.75 -28.172 -9.602 1 98.62 323 TYR A C 1
ATOM 2430 O O . TYR A 1 323 ? -13.516 -27.266 -8.797 1 98.62 323 TYR A O 1
ATOM 2438 N N . GLU A 1 324 ? -14.242 -29.344 -9.266 1 98.5 324 GLU A N 1
ATOM 2439 C CA . GLU A 1 324 ? -14.398 -29.688 -7.852 1 98.5 324 GLU A CA 1
ATOM 2440 C C . GLU A 1 324 ? -13.062 -29.625 -7.117 1 98.5 324 GLU A C 1
ATOM 2442 O O . GLU A 1 324 ? -12.969 -29.047 -6.031 1 98.5 324 GLU A O 1
ATOM 2447 N N . ASN A 1 325 ? -12.023 -30.234 -7.719 1 98.62 325 ASN A N 1
ATOM 2448 C CA . ASN A 1 325 ? -10.695 -30.219 -7.109 1 98.62 325 ASN A CA 1
ATOM 2449 C C . ASN A 1 325 ? -10.188 -28.797 -6.918 1 98.62 325 ASN A C 1
ATOM 2451 O O . ASN A 1 325 ? -9.648 -28.453 -5.859 1 98.62 325 ASN A O 1
ATOM 2455 N N . ILE A 1 326 ? -10.352 -27.953 -7.938 1 98.62 326 ILE A N 1
ATOM 2456 C CA . ILE A 1 326 ? -9.898 -26.562 -7.867 1 98.62 326 ILE A CA 1
ATOM 2457 C C . ILE A 1 326 ? -10.664 -25.828 -6.777 1 98.62 326 ILE A C 1
ATOM 2459 O O . ILE A 1 326 ? -10.078 -25.094 -5.98 1 98.62 326 ILE A O 1
ATOM 2463 N N . GLY A 1 327 ? -12 -26 -6.75 1 98.62 327 GLY A N 1
ATOM 2464 C CA . GLY A 1 327 ? -12.805 -25.391 -5.707 1 98.62 327 GLY A CA 1
ATOM 2465 C C . GLY A 1 327 ? -12.36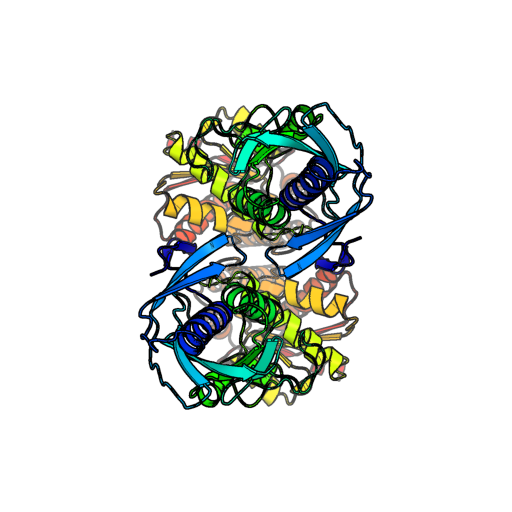7 -25.781 -4.309 1 98.62 327 GLY A C 1
ATOM 2466 O O . GLY A 1 327 ? -12.289 -24.938 -3.416 1 98.62 327 GLY A O 1
ATOM 2467 N N . GLN A 1 328 ? -12.094 -27.078 -4.133 1 98.5 328 GLN A N 1
ATOM 2468 C CA . GLN A 1 328 ? -11.633 -27.562 -2.838 1 98.5 328 GLN A CA 1
ATOM 2469 C C . GLN A 1 328 ? -10.281 -26.969 -2.471 1 98.5 328 GLN A C 1
ATOM 2471 O O . GLN A 1 328 ? -10.023 -26.672 -1.301 1 98.5 328 GLN A O 1
ATOM 2476 N N . LYS A 1 329 ? -9.461 -26.828 -3.455 1 98.19 329 LYS A N 1
ATOM 2477 C CA . LYS A 1 329 ? -8.164 -26.188 -3.211 1 98.19 329 LYS A CA 1
ATOM 2478 C C . LYS A 1 329 ? -8.344 -24.734 -2.773 1 98.19 329 LYS A C 1
ATOM 2480 O O . LYS A 1 329 ? -7.602 -24.25 -1.924 1 98.19 329 LYS A O 1
ATOM 2485 N N . VAL A 1 330 ? -9.289 -24.016 -3.418 1 98.69 330 VAL A N 1
ATOM 2486 C CA . VAL A 1 330 ? -9.602 -22.641 -3.014 1 98.69 330 VAL A CA 1
ATOM 2487 C C . VAL A 1 330 ? -9.969 -22.609 -1.533 1 98.69 330 VAL A C 1
ATOM 2489 O O . VAL A 1 330 ? -9.414 -21.828 -0.762 1 98.69 330 VAL A O 1
ATOM 2492 N N . ILE A 1 331 ? -10.859 -23.5 -1.121 1 98.62 331 ILE A N 1
ATOM 2493 C CA . ILE A 1 331 ? -11.336 -23.594 0.256 1 98.62 331 ILE A CA 1
ATOM 2494 C C . ILE A 1 331 ? -10.164 -23.891 1.188 1 98.62 331 ILE A C 1
ATOM 2496 O O . ILE A 1 331 ? -9.977 -23.203 2.195 1 98.62 331 ILE A O 1
ATOM 2500 N N . ASN A 1 332 ? -9.391 -24.844 0.818 1 98 332 ASN A N 1
ATOM 2501 C CA . ASN A 1 332 ? -8.273 -25.266 1.652 1 98 332 ASN A CA 1
ATOM 2502 C C . ASN A 1 332 ? -7.238 -24.156 1.797 1 98 332 ASN A C 1
ATOM 2504 O O . ASN A 1 332 ? -6.691 -23.938 2.883 1 98 332 ASN A O 1
ATOM 2508 N N . ARG A 1 333 ? -6.91 -23.484 0.699 1 97.88 333 ARG A N 1
ATOM 2509 C CA . ARG A 1 333 ? -5.934 -22.406 0.735 1 97.88 333 ARG A CA 1
ATOM 2510 C C . ARG A 1 333 ? -6.398 -21.266 1.644 1 97.88 333 ARG A C 1
ATOM 2512 O O . ARG A 1 333 ? -5.598 -20.672 2.365 1 97.88 333 ARG A O 1
ATOM 2519 N N . ILE A 1 334 ? -7.68 -20.953 1.591 1 98.12 334 ILE A N 1
ATOM 2520 C CA . ILE A 1 334 ? -8.211 -19.891 2.443 1 98.12 334 ILE A CA 1
ATOM 2521 C C . ILE A 1 334 ? -8.164 -20.328 3.904 1 98.12 334 ILE A C 1
ATOM 2523 O O . ILE A 1 334 ? -7.844 -19.531 4.789 1 98.12 334 ILE A O 1
ATOM 2527 N N . LYS A 1 335 ? -8.43 -21.625 4.145 1 97.5 335 LYS A N 1
ATOM 2528 C CA . LYS A 1 335 ? -8.336 -22.141 5.504 1 97.5 335 LYS A CA 1
ATOM 2529 C C . LYS A 1 335 ? -6.906 -22.047 6.035 1 97.5 335 LYS A C 1
ATOM 2531 O O . LYS A 1 335 ? -6.695 -21.625 7.18 1 97.5 335 LYS A O 1
ATOM 2536 N N . ILE A 1 336 ? -5.996 -22.406 5.223 1 95.19 336 ILE A N 1
ATOM 2537 C CA . ILE A 1 336 ? -4.594 -22.297 5.609 1 95.19 336 ILE A CA 1
ATOM 2538 C C . ILE A 1 336 ? -4.234 -20.844 5.879 1 95.19 336 ILE A C 1
ATOM 2540 O O . ILE A 1 336 ? -3.639 -20.531 6.914 1 95.19 336 ILE A O 1
ATOM 2544 N N . TYR A 1 337 ? -4.633 -19.953 4.996 1 95.25 337 TYR A N 1
ATOM 2545 C CA . TYR A 1 337 ? -4.348 -18.531 5.137 1 95.25 337 TYR A CA 1
ATOM 2546 C C . TYR A 1 337 ? -4.902 -17.984 6.449 1 95.25 337 TYR A C 1
ATOM 2548 O O . TYR A 1 337 ? -4.27 -17.156 7.102 1 95.25 337 TYR A O 1
ATOM 2556 N N . SER A 1 338 ? -6.062 -18.453 6.828 1 94.88 338 SER A N 1
ATOM 2557 C CA . SER A 1 338 ? -6.777 -17.938 7.992 1 94.88 338 SER A CA 1
ATOM 2558 C C . SER A 1 338 ? -6.406 -18.719 9.25 1 94.88 338 SER A C 1
ATOM 2560 O O . SER A 1 338 ? -6.988 -18.5 10.32 1 94.88 338 SER A O 1
ATOM 2562 N N . TYR A 1 339 ? -5.508 -19.656 9.141 1 93.19 339 TYR A N 1
ATOM 2563 C CA . TYR A 1 339 ? -5.137 -20.516 10.258 1 93.19 339 TYR A CA 1
ATOM 2564 C C . TYR A 1 339 ? -6.363 -21.219 10.836 1 93.19 339 TYR A C 1
ATOM 2566 O O . TYR A 1 339 ? -6.562 -21.234 12.055 1 93.19 339 TYR A O 1
ATOM 2574 N N . ASP A 1 340 ? -7.215 -21.578 9.945 1 94.44 340 ASP A N 1
ATOM 2575 C CA . ASP A 1 340 ? -8.406 -22.391 10.227 1 94.44 340 ASP A CA 1
ATOM 2576 C C . ASP A 1 340 ? -9.414 -21.594 11.062 1 94.44 340 ASP A C 1
ATOM 2578 O O . ASP A 1 340 ? -10.234 -22.188 11.766 1 94.44 340 ASP A O 1
ATOM 2582 N N . GLN A 1 341 ? -9.367 -20.328 11.016 1 94.25 341 GLN A N 1
ATOM 2583 C CA . GLN A 1 341 ? -10.289 -19.5 11.781 1 94.25 341 GLN A CA 1
ATOM 2584 C C . GLN A 1 341 ? -11.594 -19.297 11.031 1 94.25 341 GLN A C 1
ATOM 2586 O O . GLN A 1 341 ? -12.578 -18.828 11.602 1 94.25 341 GLN A O 1
ATOM 2591 N N . LEU A 1 342 ? -11.633 -19.656 9.758 1 96.69 342 LEU A N 1
ATOM 2592 C CA . LEU A 1 342 ? -12.805 -19.391 8.938 1 96.69 342 LEU A CA 1
ATOM 2593 C C . LEU A 1 342 ? -13.391 -20.703 8.398 1 96.69 342 LEU A C 1
ATOM 2595 O O . LEU A 1 342 ? -12.656 -21.594 7.977 1 96.69 342 LEU A O 1
ATOM 2599 N N . GLU A 1 343 ? -14.672 -20.812 8.516 1 98.06 343 GLU A N 1
ATOM 2600 C CA . GLU A 1 343 ? -15.406 -21.734 7.652 1 98.06 343 GLU A CA 1
ATOM 2601 C C . GLU A 1 343 ? -15.578 -21.156 6.25 1 98.06 343 GLU A C 1
ATOM 2603 O O . GLU A 1 343 ? -16 -20 6.098 1 98.06 343 GLU A O 1
ATOM 2608 N N . VAL A 1 344 ? -15.289 -21.953 5.211 1 98.5 344 VAL A N 1
ATOM 2609 C CA . VAL A 1 344 ? -15.188 -21.375 3.877 1 98.5 344 VAL A CA 1
ATOM 2610 C C . VAL A 1 344 ? -16.031 -22.188 2.898 1 98.5 344 VAL A C 1
ATOM 2612 O O . VAL A 1 344 ? -15.969 -23.406 2.883 1 98.5 344 VAL A O 1
ATOM 2615 N N . ASP A 1 345 ? -16.844 -21.531 2.178 1 98.5 345 ASP A N 1
ATOM 2616 C CA . ASP A 1 345 ? -17.5 -22.062 0.991 1 98.5 345 ASP A CA 1
ATOM 2617 C C . ASP A 1 345 ? -17.031 -21.328 -0.269 1 98.5 345 ASP A C 1
ATOM 2619 O O . ASP A 1 345 ? -16.594 -20.172 -0.202 1 98.5 345 ASP A O 1
ATOM 2623 N N . ALA A 1 346 ? -17.109 -22.047 -1.368 1 98.62 346 ALA A N 1
ATOM 2624 C CA . ALA A 1 346 ? -16.672 -21.469 -2.627 1 98.62 346 ALA A CA 1
ATOM 2625 C C . ALA A 1 346 ? -17.641 -21.781 -3.76 1 98.62 346 ALA A C 1
ATOM 2627 O O . ALA A 1 346 ? -18.156 -22.891 -3.84 1 98.62 346 ALA A O 1
ATOM 2628 N N . ILE A 1 347 ? -17.922 -20.812 -4.523 1 98.69 347 ILE A N 1
ATOM 2629 C CA . ILE A 1 347 ? -18.672 -20.953 -5.762 1 98.69 347 ILE A CA 1
ATOM 2630 C C . ILE A 1 347 ? -17.844 -20.438 -6.934 1 98.69 347 ILE A C 1
ATOM 2632 O O . ILE A 1 347 ? -17.422 -19.281 -6.938 1 98.69 347 ILE A O 1
ATOM 2636 N N . MET A 1 348 ? -17.609 -21.297 -7.879 1 98.69 348 MET A N 1
ATOM 2637 C CA . MET A 1 348 ? -16.812 -20.984 -9.055 1 98.69 348 MET A CA 1
ATOM 2638 C C . MET A 1 348 ? -17.656 -21.016 -10.32 1 98.69 348 MET A C 1
ATOM 2640 O O . MET A 1 348 ? -18.438 -21.953 -10.523 1 98.69 348 MET A O 1
ATOM 2644 N N . TYR A 1 349 ? -17.5 -19.969 -11.164 1 98.19 349 TYR A N 1
ATOM 2645 C CA . TYR A 1 349 ? -18.281 -19.938 -12.391 1 98.19 349 TYR A CA 1
ATOM 2646 C C . TYR A 1 349 ? -17.422 -19.516 -13.578 1 98.19 349 TYR A C 1
ATOM 2648 O O . TYR A 1 349 ? -16.328 -19 -13.406 1 98.19 349 TYR A O 1
ATOM 2656 N N . SER A 1 350 ? -17.812 -19.828 -14.758 1 97.12 350 SER A N 1
ATOM 2657 C CA . SER A 1 350 ? -17.328 -19.266 -16.016 1 97.12 350 SER A CA 1
ATOM 2658 C C . SER A 1 350 ? -18.438 -18.5 -16.734 1 97.12 350 SER A C 1
ATOM 2660 O O . SER A 1 350 ? -19.625 -18.703 -16.453 1 97.12 350 SER A O 1
ATOM 2662 N N . MET A 1 351 ? -18.094 -17.641 -17.609 1 93.38 351 MET A N 1
ATOM 2663 C CA . MET A 1 351 ? -19.078 -16.781 -18.266 1 93.38 351 MET A CA 1
ATOM 2664 C C . MET A 1 351 ? -19.984 -17.609 -19.172 1 93.38 351 MET A C 1
ATOM 2666 O O . MET A 1 351 ? -21.203 -17.438 -19.141 1 93.38 351 MET A O 1
ATOM 2670 N N . LYS A 1 352 ? -19.484 -18.5 -19.906 1 90.69 352 LYS A N 1
ATOM 2671 C CA . LYS A 1 352 ? -20.25 -19.234 -20.906 1 90.69 352 LYS A CA 1
ATOM 2672 C C . LYS A 1 352 ? -20.922 -20.453 -20.312 1 90.69 352 LYS A C 1
ATOM 2674 O O . LYS A 1 352 ? -22.078 -20.75 -20.625 1 90.69 352 LYS A O 1
ATOM 2679 N N . ARG A 1 353 ? -20.297 -21.125 -19.391 1 94.31 353 ARG A N 1
ATOM 2680 C CA . ARG A 1 353 ? -20.797 -22.422 -18.922 1 94.31 353 ARG A CA 1
ATOM 2681 C C . ARG A 1 353 ? -21.531 -22.266 -17.594 1 94.31 353 ARG A C 1
ATOM 2683 O O . ARG A 1 353 ? -22.203 -23.188 -17.141 1 94.31 353 ARG A O 1
ATOM 2690 N N . GLY A 1 354 ? -21.438 -21.078 -17 1 94.88 354 GLY A N 1
ATOM 2691 C CA . GLY A 1 354 ? -22.125 -20.859 -15.727 1 94.88 354 GLY A CA 1
ATOM 2692 C C . GLY A 1 354 ? -21.375 -21.453 -14.547 1 94.88 354 GLY A C 1
ATOM 2693 O O . GLY A 1 354 ? -20.141 -21.344 -14.461 1 94.88 354 GLY A O 1
ATOM 2694 N N . ILE A 1 355 ? -22.141 -22.078 -13.602 1 97.31 355 ILE A N 1
ATOM 2695 C CA . ILE A 1 355 ? -21.547 -22.578 -12.367 1 97.31 355 ILE A CA 1
ATOM 2696 C C . ILE A 1 355 ? -20.734 -23.844 -12.656 1 97.31 355 ILE A C 1
ATOM 2698 O O . ILE A 1 355 ? -21.25 -24.797 -13.242 1 97.31 355 ILE A O 1
ATOM 2702 N N . LEU A 1 356 ? -19.5 -23.828 -12.242 1 97.81 356 LEU A N 1
ATOM 2703 C CA . LEU A 1 356 ? -18.609 -24.969 -12.422 1 97.81 356 LEU A CA 1
ATOM 2704 C C . LEU A 1 356 ? -18.484 -25.766 -11.125 1 97.81 356 LEU A C 1
ATOM 2706 O O . LEU A 1 356 ? -18.234 -26.969 -11.156 1 97.81 356 LEU A O 1
ATOM 2710 N N . TYR A 1 357 ? -18.547 -25.109 -10.07 1 98.06 357 TYR A N 1
ATOM 2711 C CA . TYR A 1 357 ? -18.422 -25.703 -8.734 1 98.06 357 TYR A CA 1
ATOM 2712 C C . TYR A 1 357 ? -19.188 -24.891 -7.707 1 98.06 357 TYR A C 1
ATOM 2714 O O . TYR A 1 357 ? -19.172 -23.656 -7.742 1 98.06 357 TYR A O 1
ATOM 2722 N N . ASN A 1 358 ? -19.938 -25.516 -6.82 1 98.06 358 ASN A N 1
ATOM 2723 C CA . ASN A 1 358 ? -20.703 -24.891 -5.734 1 98.06 358 ASN A CA 1
ATOM 2724 C C . ASN A 1 358 ? -20.672 -25.75 -4.473 1 98.06 358 ASN A C 1
ATOM 2726 O O . ASN A 1 358 ? -21.375 -26.766 -4.383 1 98.06 358 ASN A O 1
ATOM 2730 N N . SER A 1 359 ? -19.922 -25.297 -3.514 1 97.12 359 SER A N 1
ATOM 2731 C CA . SER A 1 359 ? -19.75 -26.094 -2.309 1 97.12 359 SER A CA 1
ATOM 2732 C C . SER A 1 359 ? -20.984 -26.031 -1.409 1 97.12 359 SER A C 1
ATOM 2734 O O . SER A 1 359 ? -21.141 -26.844 -0.502 1 97.12 359 SER A O 1
ATOM 2736 N N . LEU A 1 360 ? -21.828 -25.031 -1.582 1 93.56 360 LEU A N 1
ATOM 2737 C CA . LEU A 1 360 ? -23.031 -24.906 -0.781 1 93.56 360 LEU A CA 1
ATOM 2738 C C . LEU A 1 360 ? -24.016 -26.031 -1.113 1 93.56 360 LEU A C 1
ATOM 2740 O O . LEU A 1 360 ? -24.828 -26.422 -0.269 1 93.56 360 LEU A O 1
ATOM 2744 N N . GLU A 1 361 ? -24 -26.438 -2.291 1 86.75 361 GLU A N 1
ATOM 2745 C CA . GLU A 1 361 ? -24.906 -27.516 -2.717 1 86.75 361 GLU A CA 1
ATOM 2746 C C . GLU A 1 361 ? -24.375 -28.875 -2.266 1 86.75 361 GLU A C 1
ATOM 2748 O O . GLU A 1 361 ? -25.156 -29.812 -2.08 1 86.75 361 GLU A O 1
ATOM 2753 N N . GLU A 1 362 ? -23.078 -29.047 -2.168 1 73.06 362 GLU A N 1
ATOM 2754 C CA . GLU A 1 362 ? -22.5 -30.312 -1.735 1 73.06 362 GLU A CA 1
ATOM 2755 C C . GLU A 1 362 ? -22.828 -30.594 -0.275 1 73.06 362 GLU A C 1
ATOM 2757 O O . GLU A 1 362 ? -22.891 -31.766 0.138 1 73.06 362 GLU A O 1
ATOM 2762 N N . LYS A 1 363 ? -23.031 -29.594 0.493 1 61 363 LYS A N 1
ATOM 2763 C CA . LYS A 1 363 ? -23.375 -29.781 1.902 1 61 363 LYS A CA 1
ATOM 2764 C C . LYS A 1 363 ? -24.844 -30.156 2.072 1 61 363 LYS A C 1
ATOM 2766 O O . LYS A 1 363 ? -25.219 -30.766 3.07 1 61 363 LYS A O 1
ATOM 2771 N N . GLU A 1 364 ? -25.688 -29.656 1.154 1 47.5 364 GLU A N 1
ATOM 2772 C CA . GLU A 1 364 ? -27.094 -30.047 1.223 1 47.5 364 GLU A CA 1
ATOM 2773 C C . GLU A 1 364 ? -27.297 -31.484 0.761 1 47.5 364 GLU A C 1
ATOM 2775 O O . GLU A 1 364 ? -28.297 -32.094 1.092 1 47.5 364 GLU A O 1
ATOM 2780 N N . ARG A 1 365 ? -26.234 -32.156 0.25 1 36.72 365 ARG A N 1
ATOM 2781 C CA . ARG A 1 365 ? -26.453 -33.562 -0.052 1 36.72 365 ARG A CA 1
ATOM 2782 C C . ARG A 1 365 ? -25.984 -34.438 1.101 1 36.72 365 ARG A C 1
ATOM 2784 O O . ARG A 1 365 ? -25 -34.125 1.778 1 36.72 365 ARG A O 1
ATOM 2791 N N . MET B 1 1 ? 0.157 8.125 25.328 1 52.53 1 MET B N 1
ATOM 2792 C CA . MET B 1 1 ? 0.15 6.832 24.656 1 52.53 1 MET B CA 1
ATOM 2793 C C . MET B 1 1 ? -0.822 6.836 23.484 1 52.53 1 MET B C 1
ATOM 2795 O O . MET B 1 1 ? -1.869 7.484 23.547 1 52.53 1 MET B O 1
ATOM 2799 N N . LEU B 1 2 ? -0.202 6.637 22.344 1 68.81 2 LEU B N 1
ATOM 2800 C CA . LEU B 1 2 ? -1.046 6.555 21.156 1 68.81 2 LEU B CA 1
ATOM 2801 C C . LEU B 1 2 ? -1.88 5.281 21.172 1 68.81 2 LEU B C 1
ATOM 2803 O O . LEU B 1 2 ? -1.336 4.18 21.281 1 68.81 2 LEU B O 1
ATOM 2807 N N . ASP B 1 3 ? -3.178 5.41 21.422 1 70 3 ASP B N 1
ATOM 2808 C CA . ASP B 1 3 ? -4.09 4.273 21.391 1 70 3 ASP B CA 1
ATOM 2809 C C . ASP B 1 3 ? -4.676 4.086 20 1 70 3 ASP B C 1
ATOM 2811 O O . ASP B 1 3 ? -5.859 4.355 19.766 1 70 3 ASP B O 1
ATOM 2815 N N . LEU B 1 4 ? -3.76 3.801 19.062 1 76.88 4 LEU B N 1
ATOM 2816 C CA . LEU B 1 4 ? -4.109 3.582 17.672 1 76.88 4 LEU B CA 1
ATOM 2817 C C . LEU B 1 4 ? -3.641 2.211 17.188 1 76.88 4 LEU B C 1
ATOM 2819 O O . LEU B 1 4 ? -2.518 1.798 17.484 1 76.88 4 LEU B O 1
ATOM 2823 N N . TYR B 1 5 ? -4.594 1.456 16.516 1 71.69 5 TYR B N 1
ATOM 2824 C CA . TYR B 1 5 ? -4.289 0.091 16.094 1 71.69 5 TYR B CA 1
ATOM 2825 C C . TYR B 1 5 ? -4.598 -0.108 14.617 1 71.69 5 TYR B C 1
ATOM 2827 O O . TYR B 1 5 ? -5.398 0.627 14.039 1 71.69 5 TYR B O 1
ATOM 2835 N N . VAL B 1 6 ? -3.842 -0.945 14.031 1 70.19 6 VAL B N 1
ATOM 2836 C CA . VAL B 1 6 ? -4.145 -1.37 12.664 1 70.19 6 VAL B CA 1
ATOM 2837 C C . VAL B 1 6 ? -4.246 -2.893 12.609 1 70.19 6 VAL B C 1
ATOM 2839 O O . VAL B 1 6 ? -3.727 -3.588 13.484 1 70.19 6 VAL B O 1
ATOM 2842 N N . GLU B 1 7 ? -4.945 -3.326 11.578 1 69.75 7 GLU B N 1
ATOM 2843 C CA . GLU B 1 7 ? -5.078 -4.762 11.344 1 69.75 7 GLU B CA 1
ATOM 2844 C C . GLU B 1 7 ? -4.039 -5.254 10.336 1 69.75 7 GLU B C 1
ATOM 2846 O O . GLU B 1 7 ? -3.918 -4.703 9.242 1 69.75 7 GLU B O 1
ATOM 2851 N N . ALA B 1 8 ? -3.205 -6.113 10.742 1 66.31 8 ALA B N 1
ATOM 2852 C CA . ALA B 1 8 ? -2.238 -6.754 9.852 1 66.31 8 ALA B CA 1
ATOM 2853 C C . ALA B 1 8 ? -2.043 -8.219 10.219 1 66.31 8 ALA B C 1
ATOM 2855 O O . ALA B 1 8 ? -1.859 -8.555 11.398 1 66.31 8 ALA B O 1
ATOM 2856 N N . ASN B 1 9 ? -2.057 -9.125 9.148 1 68.38 9 ASN B N 1
ATOM 2857 C CA . ASN B 1 9 ? -1.854 -10.555 9.336 1 68.38 9 ASN B CA 1
ATOM 2858 C C . ASN B 1 9 ? -2.848 -11.141 10.336 1 68.38 9 ASN B C 1
ATOM 2860 O O . ASN B 1 9 ? -2.469 -11.922 11.211 1 68.38 9 ASN B O 1
ATOM 2864 N N . GLY B 1 10 ? -4.055 -10.664 10.289 1 67.06 10 GLY B N 1
ATOM 2865 C CA . GLY B 1 10 ? -5.125 -11.172 11.133 1 67.06 10 GLY B CA 1
ATOM 2866 C C . GLY B 1 10 ? -5.023 -10.695 12.57 1 67.06 10 GLY B C 1
ATOM 2867 O O . GLY B 1 10 ? -5.734 -11.195 13.445 1 67.06 10 GLY B O 1
ATOM 2868 N N . LYS B 1 11 ? -4.07 -9.875 12.898 1 73.75 11 LYS B N 1
ATOM 2869 C CA . LYS B 1 11 ? -3.867 -9.375 14.258 1 73.75 11 LYS B CA 1
ATOM 2870 C C . LYS B 1 11 ? -4.047 -7.859 14.312 1 73.75 11 LYS B C 1
ATOM 2872 O O . LYS B 1 11 ? -3.904 -7.172 13.305 1 73.75 11 LYS B O 1
ATOM 2877 N N . ARG B 1 12 ? -4.461 -7.496 15.516 1 78.25 12 ARG B N 1
ATOM 2878 C CA . ARG B 1 12 ? -4.492 -6.07 15.812 1 78.25 12 ARG B CA 1
ATOM 2879 C C . ARG B 1 12 ? -3.143 -5.594 16.344 1 78.25 12 ARG B C 1
ATOM 2881 O O . ARG B 1 12 ? -2.666 -6.078 17.375 1 78.25 12 ARG B O 1
ATOM 2888 N N . LEU B 1 13 ? -2.484 -4.715 15.547 1 81.25 13 LEU B N 1
ATOM 2889 C CA . LEU B 1 13 ? -1.148 -4.25 15.906 1 81.25 13 LEU B CA 1
ATOM 2890 C C . LEU B 1 13 ? -1.176 -2.785 16.312 1 81.25 13 LEU B C 1
ATOM 2892 O O . LEU B 1 13 ? -1.855 -1.97 15.688 1 81.25 13 LEU B O 1
ATOM 2896 N N . ARG B 1 14 ? -0.449 -2.5 17.438 1 89.56 14 ARG B N 1
ATOM 2897 C CA . ARG B 1 14 ? -0.401 -1.141 17.953 1 89.56 14 ARG B CA 1
ATOM 2898 C C . ARG B 1 14 ? 0.469 -0.244 17.078 1 89.56 14 ARG B C 1
ATOM 2900 O O . ARG B 1 14 ? 1.573 -0.63 16.703 1 89.56 14 ARG B O 1
ATOM 2907 N N . CYS B 1 15 ? -0.062 0.929 16.734 1 89.56 15 CYS B N 1
ATOM 2908 C CA . CYS B 1 15 ? 0.703 1.932 16 1 89.56 15 CYS B CA 1
ATOM 2909 C C . CYS B 1 15 ? 1.633 2.697 16.938 1 89.56 15 CYS B C 1
ATOM 2911 O O . CYS B 1 15 ? 1.467 2.654 18.156 1 89.56 15 CYS B O 1
ATOM 2913 N N . GLY B 1 16 ? 2.654 3.295 16.422 1 92.94 16 GLY B N 1
ATOM 2914 C CA . GLY B 1 16 ? 3.561 4.172 17.141 1 92.94 16 GLY B CA 1
ATOM 2915 C C . GLY B 1 16 ? 3.676 5.551 16.516 1 92.94 16 GLY B C 1
ATOM 2916 O O . GLY B 1 16 ? 2.791 5.98 15.773 1 92.94 16 GLY B O 1
ATOM 2917 N N . TYR B 1 17 ? 4.668 6.309 16.953 1 93.94 17 TYR B N 1
ATOM 2918 C CA . TYR B 1 17 ? 4.93 7.609 16.359 1 93.94 17 TYR B CA 1
ATOM 2919 C C . TYR B 1 17 ? 6.359 7.695 15.836 1 93.94 17 TYR B C 1
ATOM 2921 O O . TYR B 1 17 ? 7.258 7.035 16.359 1 93.94 17 TYR B O 1
ATOM 2929 N N . THR B 1 18 ? 6.551 8.461 14.789 1 94.12 18 THR B N 1
ATOM 2930 C CA . THR B 1 18 ? 7.77 8.453 13.984 1 94.12 18 THR B CA 1
ATOM 2931 C C . THR B 1 18 ? 8.875 9.242 14.68 1 94.12 18 THR B C 1
ATOM 2933 O O . THR B 1 18 ? 8.625 9.953 15.656 1 94.12 18 THR B O 1
ATOM 2936 N N . THR B 1 19 ? 10.07 9.109 14.141 1 96.81 19 THR B N 1
ATOM 2937 C CA . THR B 1 19 ? 11.172 9.938 14.609 1 96.81 19 THR B CA 1
ATOM 2938 C C . THR B 1 19 ? 10.898 11.414 14.336 1 96.81 19 THR B C 1
ATOM 2940 O O . THR B 1 19 ? 11.305 12.281 15.117 1 96.81 19 THR B O 1
ATOM 2943 N N . GLY B 1 20 ? 10.227 11.664 13.25 1 96.69 20 GLY B N 1
ATOM 2944 C CA . GLY B 1 20 ? 9.828 13.031 12.953 1 96.69 20 GLY B CA 1
ATOM 2945 C C . GLY B 1 20 ? 8.914 13.625 14.016 1 96.69 20 GLY B C 1
ATOM 2946 O O . GLY B 1 20 ? 9.094 14.773 14.414 1 96.69 20 GLY B O 1
ATOM 2947 N N . SER B 1 21 ? 7.965 12.797 14.43 1 96.44 21 SER B N 1
ATOM 2948 C CA . SER B 1 21 ? 7.066 13.25 15.484 1 96.44 21 SER B CA 1
ATOM 2949 C C . SER B 1 21 ? 7.824 13.5 16.781 1 96.44 21 SER B C 1
ATOM 2951 O O . SER B 1 21 ? 7.547 14.469 17.5 1 96.44 21 SER B O 1
ATOM 2953 N N . CYS B 1 22 ? 8.695 12.633 17.078 1 98.25 22 CYS B N 1
ATOM 2954 C CA . CYS B 1 22 ? 9.516 12.812 18.281 1 98.25 22 CYS B CA 1
ATOM 2955 C C . CYS B 1 22 ? 10.312 14.109 18.203 1 98.25 22 CYS B C 1
ATOM 2957 O O . CYS B 1 22 ? 10.367 14.867 19.172 1 98.25 22 CYS B O 1
ATOM 2959 N N . ALA B 1 23 ? 10.945 14.32 17.047 1 98.62 23 ALA B N 1
ATOM 2960 C CA . ALA B 1 23 ? 11.742 15.523 16.859 1 98.62 23 ALA B CA 1
ATOM 2961 C C . ALA B 1 23 ? 10.891 16.781 17 1 98.62 23 ALA B C 1
ATOM 2963 O O . ALA B 1 23 ? 11.305 17.75 17.625 1 98.62 23 ALA B O 1
ATOM 2964 N N . ALA B 1 24 ? 9.758 16.75 16.422 1 98.12 24 ALA B N 1
ATOM 2965 C CA . ALA B 1 24 ? 8.852 17.891 16.484 1 98.12 24 ALA B CA 1
ATOM 2966 C C . ALA B 1 24 ? 8.422 18.156 17.922 1 98.12 24 ALA B C 1
ATOM 2968 O O . ALA B 1 24 ? 8.445 19.312 18.375 1 98.12 24 ALA B O 1
ATOM 2969 N N . ALA B 1 25 ? 8.062 17.109 18.625 1 98.44 25 ALA B N 1
ATOM 2970 C CA . ALA B 1 25 ? 7.605 17.234 20.016 1 98.44 25 ALA B CA 1
ATOM 2971 C C . ALA B 1 25 ? 8.719 17.766 20.906 1 98.44 25 ALA B C 1
ATOM 2973 O O . ALA B 1 25 ? 8.508 18.688 21.703 1 98.44 25 ALA B O 1
ATOM 2974 N N . ALA B 1 26 ? 9.852 17.188 20.781 1 98.81 26 ALA B N 1
ATOM 2975 C CA . ALA B 1 26 ? 10.992 17.625 21.578 1 98.81 26 ALA B CA 1
ATOM 2976 C C . ALA B 1 26 ? 11.305 19.094 21.297 1 98.81 26 ALA B C 1
ATOM 2978 O O . ALA B 1 26 ? 11.602 19.859 22.219 1 98.81 26 ALA B O 1
ATOM 2979 N N . SER B 1 27 ? 11.312 19.453 20.047 1 98.81 27 SER B N 1
ATOM 2980 C CA . SER B 1 27 ? 11.609 20.828 19.656 1 98.81 27 SER B CA 1
ATOM 2981 C C . SER B 1 27 ? 10.602 21.797 20.266 1 98.81 27 SER B C 1
ATOM 2983 O O . SER B 1 27 ? 10.977 22.859 20.766 1 98.81 27 SER B O 1
ATOM 2985 N N . LYS B 1 28 ? 9.367 21.453 20.188 1 98.5 28 LYS B N 1
ATOM 2986 C CA . LYS B 1 28 ? 8.312 22.297 20.75 1 98.5 28 LYS B CA 1
ATOM 2987 C C . LYS B 1 28 ? 8.492 22.453 22.266 1 98.5 28 LYS B C 1
ATOM 2989 O O . LYS B 1 28 ? 8.461 23.562 22.781 1 98.5 28 LYS B O 1
ATOM 2994 N N . ALA B 1 29 ? 8.648 21.359 22.922 1 98.5 29 ALA B N 1
ATOM 2995 C CA . ALA B 1 29 ? 8.812 21.391 24.375 1 98.5 29 ALA B CA 1
ATOM 2996 C C . ALA B 1 29 ? 10.016 22.234 24.781 1 98.5 29 ALA B C 1
ATOM 2998 O O . ALA B 1 29 ? 9.922 23.062 25.688 1 98.5 29 ALA B O 1
ATOM 2999 N N . ALA B 1 30 ? 11.148 22.031 24.109 1 98.62 30 ALA B N 1
ATOM 3000 C CA . ALA B 1 30 ? 12.359 22.797 24.406 1 98.62 30 ALA B CA 1
ATOM 3001 C C . ALA B 1 30 ? 12.117 24.281 24.203 1 98.62 30 ALA B C 1
ATOM 3003 O O . ALA B 1 30 ? 12.555 25.094 25.031 1 98.62 30 ALA B O 1
ATOM 3004 N N . THR B 1 31 ? 11.477 24.625 23.156 1 98.31 31 THR B N 1
ATOM 3005 C CA . THR B 1 31 ? 11.211 26.031 22.859 1 98.31 31 THR B CA 1
ATOM 3006 C C . THR B 1 31 ? 10.305 26.641 23.922 1 98.31 31 THR B C 1
ATOM 3008 O O . THR B 1 31 ? 10.547 27.766 24.391 1 98.31 31 THR B O 1
ATOM 3011 N N . MET B 1 32 ? 9.266 25.906 24.297 1 97.94 32 MET B N 1
ATOM 3012 C CA . MET B 1 32 ? 8.359 26.375 25.344 1 97.94 32 MET B CA 1
ATOM 3013 C C . MET B 1 32 ? 9.125 26.672 26.625 1 97.94 32 MET B C 1
ATOM 3015 O O . MET B 1 32 ? 8.922 27.703 27.266 1 97.94 32 MET B O 1
ATOM 3019 N N . MET B 1 33 ? 9.953 25.781 26.969 1 98 33 MET B N 1
ATOM 3020 C CA . MET B 1 33 ? 10.711 25.922 28.219 1 98 33 MET B CA 1
ATOM 3021 C C . MET B 1 33 ? 11.758 27.016 28.094 1 98 33 MET B C 1
ATOM 3023 O O . MET B 1 33 ? 12.055 27.703 29.078 1 98 33 MET B O 1
ATOM 3027 N N . LEU B 1 34 ? 12.391 27.188 26.953 1 97.75 34 LEU B N 1
ATOM 3028 C CA . LEU B 1 34 ? 13.414 28.203 26.703 1 97.75 34 LEU B CA 1
ATOM 3029 C C . LEU B 1 34 ? 12.891 29.594 27.031 1 97.75 34 LEU B C 1
ATOM 3031 O O . LEU B 1 34 ? 13.617 30.406 27.609 1 97.75 34 LEU B O 1
ATOM 3035 N N . TYR B 1 35 ? 11.641 29.859 26.734 1 96 35 TYR B N 1
ATOM 3036 C CA . TYR B 1 35 ? 11.109 31.219 26.859 1 96 35 TYR B CA 1
ATOM 3037 C C . TYR B 1 35 ? 10.141 31.297 28.047 1 96 35 TYR B C 1
ATOM 3039 O O . TYR B 1 35 ? 9.438 32.312 28.188 1 96 35 TYR B O 1
ATOM 3047 N N . ASP B 1 36 ? 10.039 30.25 28.75 1 93.94 36 ASP B N 1
ATOM 3048 C CA . ASP B 1 36 ? 9.328 30.297 30.031 1 93.94 36 ASP B CA 1
ATOM 3049 C C . ASP B 1 36 ? 10.141 31.062 31.078 1 93.94 36 ASP B C 1
ATOM 3051 O O . ASP B 1 36 ? 11.25 30.656 31.422 1 93.94 36 ASP B O 1
ATOM 3055 N N . LYS B 1 37 ? 9.602 32.031 31.625 1 90.12 37 LYS B N 1
ATOM 3056 C CA . LYS B 1 37 ? 10.297 32.875 32.594 1 90.12 37 LYS B CA 1
ATOM 3057 C C . LYS B 1 37 ? 10.656 32.094 33.844 1 90.12 37 LYS B C 1
ATOM 3059 O O . LYS B 1 37 ? 11.711 32.281 34.438 1 90.12 37 LYS B O 1
ATOM 3064 N N . GLU B 1 38 ? 9.82 31.234 34.281 1 91.5 38 GLU B N 1
ATOM 3065 C CA . GLU B 1 38 ? 10.008 30.453 35.5 1 91.5 38 GLU B CA 1
ATOM 3066 C C . GLU B 1 38 ? 10.852 29.219 35.25 1 91.5 38 GLU B C 1
ATOM 3068 O O . GLU B 1 38 ? 11.242 28.516 36.188 1 91.5 38 GLU B O 1
ATOM 3073 N N . LYS B 1 39 ? 11.258 28.984 33.969 1 89.81 39 LYS B N 1
ATOM 3074 C CA . LYS B 1 39 ? 12.031 27.812 33.594 1 89.81 39 LYS B CA 1
ATOM 3075 C C . LYS B 1 39 ? 11.414 26.547 34.188 1 89.81 39 LYS B C 1
ATOM 3077 O O . LYS B 1 39 ? 12.117 25.75 34.812 1 89.81 39 LYS B O 1
ATOM 3082 N N . THR B 1 40 ? 10.109 26.359 34.031 1 93.94 40 THR B N 1
ATOM 3083 C CA . THR B 1 40 ? 9.375 25.219 34.531 1 93.94 40 THR B CA 1
ATOM 3084 C C . THR B 1 40 ? 9.461 24.031 33.562 1 93.94 40 THR B C 1
ATOM 3086 O O . THR B 1 40 ? 9.141 24.172 32.375 1 93.94 40 THR B O 1
ATOM 3089 N N . PRO B 1 41 ? 9.914 22.891 34.094 1 96.62 41 PRO B N 1
ATOM 3090 C CA . PRO B 1 41 ? 9.961 21.703 33.25 1 96.62 41 PRO B CA 1
ATOM 3091 C C . PRO B 1 41 ? 8.578 21.266 32.781 1 96.62 41 PRO B C 1
ATOM 3093 O O . PRO B 1 41 ? 7.609 21.344 33.531 1 96.62 41 PRO B O 1
ATOM 3096 N N . ILE B 1 42 ? 8.508 20.828 31.547 1 95.62 42 ILE B N 1
ATOM 3097 C CA . ILE B 1 42 ? 7.293 20.297 30.938 1 95.62 42 ILE B CA 1
ATOM 3098 C C . ILE B 1 42 ? 7.34 18.781 30.938 1 95.62 42 ILE B C 1
ATOM 3100 O O . ILE B 1 42 ? 8.328 18.188 30.5 1 95.62 42 ILE B O 1
ATOM 3104 N N . ASP B 1 43 ? 6.273 18.109 31.406 1 96.38 43 ASP B N 1
ATOM 3105 C CA . ASP B 1 43 ? 6.254 16.641 31.469 1 96.38 43 ASP B CA 1
ATOM 3106 C C . ASP B 1 43 ? 5.754 16.031 30.172 1 96.38 43 ASP B C 1
ATOM 3108 O O . ASP B 1 43 ? 6.156 14.93 29.797 1 96.38 43 ASP B O 1
ATOM 3112 N N . LYS B 1 44 ? 4.762 16.781 29.562 1 97.56 44 LYS B N 1
ATOM 3113 C CA . LYS B 1 44 ? 4.152 16.328 28.328 1 97.56 44 LYS B CA 1
ATOM 3114 C C . LYS B 1 44 ? 3.969 17.469 27.344 1 97.56 44 LYS B C 1
ATOM 3116 O O . LYS B 1 44 ? 3.893 18.641 27.734 1 97.56 44 LYS B O 1
ATOM 3121 N N . VAL B 1 45 ? 3.969 17.125 26.141 1 97.25 45 VAL B N 1
ATOM 3122 C CA . VAL B 1 45 ? 3.75 18.125 25.109 1 97.25 45 VAL B CA 1
ATOM 3123 C C . VAL B 1 45 ? 2.834 17.562 24.016 1 97.25 45 VAL B C 1
ATOM 3125 O O . VAL B 1 45 ? 2.938 16.391 23.672 1 97.25 45 VAL B O 1
ATOM 3128 N N . LYS B 1 46 ? 1.931 18.359 23.531 1 95.44 46 LYS B N 1
ATOM 3129 C CA . LYS B 1 46 ? 0.987 17.969 22.484 1 95.44 46 LYS B CA 1
ATOM 3130 C C . LYS B 1 46 ? 1.455 18.438 21.109 1 95.44 46 LYS B C 1
ATOM 3132 O O . LYS B 1 46 ? 1.912 19.578 20.969 1 95.44 46 LYS B O 1
ATOM 3137 N N . ILE B 1 47 ? 1.412 17.531 20.172 1 94.25 47 ILE B N 1
ATOM 3138 C CA . ILE B 1 47 ? 1.672 17.938 18.797 1 94.25 47 ILE B CA 1
ATOM 3139 C C . ILE B 1 47 ? 0.604 17.359 17.875 1 94.25 47 ILE B C 1
ATOM 3141 O O . ILE B 1 47 ? -0.016 16.344 18.203 1 94.25 47 ILE B O 1
ATOM 3145 N N . ASP B 1 48 ? 0.469 18 16.75 1 85.75 48 ASP B N 1
ATOM 3146 C CA . ASP B 1 48 ? -0.412 17.5 15.703 1 85.75 48 ASP B CA 1
ATOM 3147 C C . ASP B 1 48 ? 0.385 16.781 14.617 1 85.75 48 ASP B C 1
ATOM 3149 O O . ASP B 1 48 ? 1.436 17.266 14.188 1 85.75 48 ASP B O 1
ATOM 3153 N N . THR B 1 49 ? -0.141 15.633 14.266 1 86.88 49 THR B N 1
ATOM 3154 C CA . THR B 1 49 ? 0.489 14.914 13.164 1 86.88 49 THR B CA 1
ATOM 3155 C C . THR B 1 49 ? -0.178 15.273 11.836 1 86.88 49 THR B C 1
ATOM 3157 O O . THR B 1 49 ? -1.313 15.75 11.82 1 86.88 49 THR B O 1
ATOM 3160 N N . PRO B 1 50 ? 0.549 15.016 10.773 1 77.19 50 PRO B N 1
ATOM 3161 C CA . PRO B 1 50 ? -0.044 15.273 9.461 1 77.19 50 PRO B CA 1
ATOM 3162 C C . PRO B 1 50 ? -1.323 14.469 9.219 1 77.19 50 PRO B C 1
ATOM 3164 O O . PRO B 1 50 ? -2.188 14.898 8.453 1 77.19 50 PRO B O 1
ATOM 3167 N N . LYS B 1 51 ? -1.556 13.367 9.828 1 72.38 51 LYS B N 1
ATOM 3168 C CA . LYS B 1 51 ? -2.74 12.531 9.68 1 72.38 51 LYS B CA 1
ATOM 3169 C C . LYS B 1 51 ? -3.904 13.062 10.508 1 72.38 51 LYS B C 1
ATOM 3171 O O . LYS B 1 51 ? -4.996 12.492 10.5 1 72.38 51 LYS B O 1
ATOM 3176 N N . GLY B 1 52 ? -3.629 14.102 11.32 1 73.06 52 GLY B N 1
ATOM 3177 C CA . GLY B 1 52 ? -4.672 14.703 12.133 1 73.06 52 GLY B CA 1
ATOM 3178 C C . GLY B 1 52 ? -4.801 14.07 13.5 1 73.06 52 GLY B C 1
ATOM 3179 O O . GLY B 1 52 ? -5.758 14.336 14.234 1 73.06 52 GLY B O 1
ATOM 3180 N N . ILE B 1 53 ? -3.912 13.266 13.773 1 77.69 53 ILE B N 1
ATOM 3181 C CA . ILE B 1 53 ? -3.895 12.617 15.078 1 77.69 53 ILE B CA 1
ATOM 3182 C C . ILE B 1 53 ? -3.064 13.453 16.047 1 77.69 53 ILE B C 1
ATOM 3184 O O . ILE B 1 53 ? -1.927 13.82 15.758 1 77.69 53 ILE B O 1
ATOM 3188 N N . GLU B 1 54 ? -3.68 13.711 17.109 1 87.25 54 GLU B N 1
ATOM 3189 C CA . GLU B 1 54 ? -2.957 14.43 18.156 1 87.25 54 GLU B CA 1
ATOM 3190 C C . GLU B 1 54 ? -2.156 13.477 19.031 1 87.25 54 GLU B C 1
ATOM 3192 O O . GLU B 1 54 ? -2.672 12.438 19.469 1 87.25 54 GLU B O 1
ATOM 3197 N N . LEU B 1 55 ? -0.941 13.828 19.234 1 93.31 55 LEU B N 1
ATOM 3198 C CA . LEU B 1 55 ? -0.079 13.047 20.125 1 93.31 55 LEU B CA 1
ATOM 3199 C C . LEU B 1 55 ? 0.242 13.82 21.391 1 93.31 55 LEU B C 1
ATOM 3201 O O . LEU B 1 55 ? 0.474 15.031 21.344 1 93.31 55 LEU B O 1
ATOM 3205 N N . ASN B 1 56 ? 0.12 13.203 22.5 1 95.88 56 ASN B N 1
ATOM 3206 C CA . ASN B 1 56 ? 0.552 13.719 23.797 1 95.88 56 ASN B CA 1
ATOM 3207 C C . ASN B 1 56 ? 1.737 12.922 24.344 1 95.88 56 ASN B C 1
ATOM 3209 O O . ASN B 1 56 ? 1.56 11.859 24.938 1 95.88 56 ASN B O 1
ATOM 3213 N N . LEU B 1 57 ? 2.939 13.523 24.203 1 97.44 57 LEU B N 1
ATOM 3214 C CA . LEU B 1 57 ? 4.152 12.742 24.406 1 97.44 57 LEU B CA 1
ATOM 3215 C C . LEU B 1 57 ? 4.879 13.18 25.672 1 97.44 57 LEU B C 1
ATOM 3217 O O . LEU B 1 57 ? 4.922 14.375 25.984 1 97.44 57 LEU B O 1
ATOM 3221 N N . GLU B 1 58 ? 5.465 12.234 26.344 1 97.44 58 GLU B N 1
ATOM 3222 C CA . GLU B 1 58 ? 6.215 12.5 27.562 1 97.44 58 GLU B CA 1
ATOM 3223 C C . GLU B 1 58 ? 7.582 13.102 27.25 1 97.44 58 GLU B C 1
ATOM 3225 O O . GLU B 1 58 ? 8.273 12.656 26.344 1 97.44 58 GLU B O 1
ATOM 3230 N N . VAL B 1 59 ? 7.945 14.141 28.016 1 98.31 59 VAL B N 1
ATOM 3231 C CA . VAL B 1 59 ? 9.219 14.828 27.844 1 98.31 59 VAL B CA 1
ATOM 3232 C C . VAL B 1 59 ? 10.242 14.297 28.844 1 98.31 59 VAL B C 1
ATOM 3234 O O . VAL B 1 59 ? 9.938 14.164 30.031 1 98.31 59 VAL B O 1
ATOM 3237 N N . HIS B 1 60 ? 11.391 13.977 28.344 1 98.19 60 HIS B N 1
ATOM 3238 C CA . HIS B 1 60 ? 12.445 13.406 29.172 1 98.19 60 HIS B CA 1
ATOM 3239 C C . HIS B 1 60 ? 13.734 14.211 29.078 1 98.19 60 HIS B C 1
ATOM 3241 O O . HIS B 1 60 ? 13.883 15.031 28.172 1 98.19 60 HIS B O 1
ATOM 3247 N N . ASP B 1 61 ? 14.672 14.031 30.062 1 98.19 61 ASP B N 1
ATOM 3248 C CA . ASP B 1 61 ? 16.062 14.484 30.031 1 98.19 61 ASP B CA 1
ATOM 3249 C C . ASP B 1 61 ? 16.141 15.984 29.797 1 98.19 61 ASP B C 1
ATOM 3251 O O . ASP B 1 61 ? 16.859 16.438 28.891 1 98.19 61 ASP B O 1
ATOM 3255 N N . ILE B 1 62 ? 15.469 16.703 30.547 1 98.38 62 ILE B N 1
ATOM 3256 C CA . ILE B 1 62 ? 15.414 18.141 30.406 1 98.38 62 ILE B CA 1
ATOM 3257 C C . ILE B 1 62 ? 16.688 18.766 30.969 1 98.38 62 ILE B C 1
ATOM 3259 O O . ILE B 1 62 ? 17.109 18.438 32.094 1 98.38 62 ILE B O 1
ATOM 3263 N N . THR B 1 63 ? 17.344 19.641 30.234 1 97.94 63 THR B N 1
ATOM 3264 C CA . THR B 1 63 ? 18.5 20.406 30.672 1 97.94 63 THR B CA 1
ATOM 3265 C C . THR B 1 63 ? 18.312 21.891 30.344 1 97.94 63 THR B C 1
ATOM 3267 O O . THR B 1 63 ? 18.062 22.25 29.203 1 97.94 63 THR B O 1
ATOM 3270 N N . PHE B 1 64 ? 18.453 22.703 31.328 1 97.44 64 PHE B N 1
ATOM 3271 C CA . PHE B 1 64 ? 18.438 24.156 31.141 1 97.44 64 PHE B CA 1
ATOM 3272 C C . PHE B 1 64 ? 19.859 24.703 31.078 1 97.44 64 PHE B C 1
ATOM 3274 O O . PHE B 1 64 ? 20.641 24.531 32 1 97.44 64 PHE B O 1
ATOM 3281 N N . GLY B 1 65 ? 20.156 25.297 29.953 1 95.5 65 GLY B N 1
ATOM 3282 C CA . GLY B 1 65 ? 21.406 26.031 29.812 1 95.5 65 GLY B CA 1
ATOM 3283 C C . GLY B 1 65 ? 21.219 27.531 29.938 1 95.5 65 GLY B C 1
ATOM 3284 O O . GLY B 1 65 ? 20.172 28 30.375 1 95.5 65 GLY B O 1
ATOM 3285 N N . GLU B 1 66 ? 22.266 28.281 29.703 1 93.5 66 GLU B N 1
ATOM 3286 C CA . GLU B 1 66 ? 22.219 29.734 29.812 1 93.5 66 GLU B CA 1
ATOM 3287 C C . GLU B 1 66 ? 21.266 30.328 28.766 1 93.5 66 GLU B C 1
ATOM 3289 O O . GLU B 1 66 ? 20.359 31.094 29.109 1 93.5 66 GLU B O 1
ATOM 3294 N N . ASP B 1 67 ? 21.484 29.844 27.516 1 95.94 67 ASP B N 1
ATOM 3295 C CA . ASP B 1 67 ? 20.656 30.391 26.438 1 95.94 67 ASP B CA 1
ATOM 3296 C C . ASP B 1 67 ? 20.031 29.266 25.594 1 95.94 67 ASP B C 1
ATOM 3298 O O . ASP B 1 67 ? 19.812 29.438 24.406 1 95.94 67 ASP B O 1
ATOM 3302 N N . TYR B 1 68 ? 19.953 28.125 26.344 1 97.94 68 TYR B N 1
ATOM 3303 C CA . TYR B 1 68 ? 19.375 27 25.609 1 97.94 68 TYR B CA 1
ATOM 3304 C C . TYR B 1 68 ? 18.641 26.047 26.547 1 97.94 68 TYR B C 1
ATOM 3306 O O . TYR B 1 68 ? 18.844 26.094 27.766 1 97.94 68 TYR B O 1
ATOM 3314 N N . VAL B 1 69 ? 17.734 25.281 26.031 1 98.5 69 VAL B N 1
ATOM 3315 C CA . VAL B 1 69 ? 17.078 24.156 26.703 1 98.5 69 VAL B CA 1
ATOM 3316 C C . VAL B 1 69 ? 17.125 22.922 25.812 1 98.5 69 VAL B C 1
ATOM 3318 O O . VAL B 1 69 ? 17 23.016 24.578 1 98.5 69 VAL B O 1
ATOM 3321 N N . GLU B 1 70 ? 17.422 21.766 26.406 1 98.25 70 GLU B N 1
ATOM 3322 C CA . GLU B 1 70 ? 17.391 20.5 25.688 1 98.25 70 GLU B CA 1
ATOM 3323 C C . GLU B 1 70 ? 16.438 19.516 26.344 1 98.25 70 GLU B C 1
ATOM 3325 O O . GLU B 1 70 ? 16.297 19.516 27.578 1 98.25 70 GLU B O 1
ATOM 3330 N N . CYS B 1 71 ? 15.844 18.734 25.547 1 98.69 71 CYS B N 1
ATOM 3331 C CA . CYS B 1 71 ? 15.016 17.656 26.078 1 98.69 71 CYS B CA 1
ATOM 3332 C C . CYS B 1 71 ? 14.844 16.547 25.031 1 98.69 71 CYS B C 1
ATOM 3334 O O . CYS B 1 71 ? 15.344 16.656 23.906 1 98.69 71 CYS B O 1
ATOM 3336 N N . ALA B 1 72 ? 14.211 15.43 25.469 1 98.75 72 ALA B N 1
ATOM 3337 C CA . ALA B 1 72 ? 14.109 14.266 24.594 1 98.75 72 ALA B CA 1
ATOM 3338 C C . ALA B 1 72 ? 12.711 13.672 24.625 1 98.75 72 ALA B C 1
ATOM 3340 O O . ALA B 1 72 ? 11.953 13.898 25.562 1 98.75 72 ALA B O 1
ATOM 3341 N N . ILE B 1 73 ? 12.367 13.07 23.547 1 98.56 73 ILE B N 1
ATOM 3342 C CA . ILE B 1 73 ? 11.211 12.188 23.453 1 98.56 73 ILE B CA 1
ATOM 3343 C C . ILE B 1 73 ? 11.664 10.766 23.156 1 98.56 73 ILE B C 1
ATOM 3345 O O . ILE B 1 73 ? 12.547 10.555 22.312 1 98.56 73 ILE B O 1
ATOM 3349 N N . ILE B 1 74 ? 11.094 9.805 23.844 1 97.62 74 ILE B N 1
ATOM 3350 C CA . ILE B 1 74 ? 11.406 8.406 23.578 1 97.62 74 ILE B CA 1
ATOM 3351 C C . ILE B 1 74 ? 10.523 7.879 22.453 1 97.62 74 ILE B C 1
ATOM 3353 O O . ILE B 1 74 ? 9.297 7.938 22.547 1 97.62 74 ILE B O 1
ATOM 3357 N N . LYS B 1 75 ? 11.18 7.438 21.406 1 95.56 75 LYS B N 1
ATOM 3358 C CA . LYS B 1 75 ? 10.461 6.922 20.234 1 95.56 75 LYS B CA 1
ATOM 3359 C C . LYS B 1 75 ? 9.719 5.633 20.578 1 95.56 75 LYS B C 1
ATOM 3361 O O . LYS B 1 75 ? 10.266 4.754 21.25 1 95.56 75 LYS B O 1
ATOM 3366 N N . ASP B 1 76 ? 8.555 5.555 20.188 1 93.69 76 ASP B N 1
ATOM 3367 C CA . ASP B 1 76 ? 7.734 4.348 20.297 1 93.69 76 ASP B CA 1
ATOM 3368 C C . ASP B 1 76 ? 7.285 3.867 18.922 1 93.69 76 ASP B C 1
ATOM 3370 O O . ASP B 1 76 ? 6.461 4.512 18.266 1 93.69 76 ASP B O 1
ATOM 3374 N N . GLY B 1 77 ? 7.801 2.76 18.516 1 91.12 77 GLY B N 1
ATOM 3375 C CA . GLY B 1 77 ? 7.488 2.199 17.219 1 91.12 77 GLY B CA 1
ATOM 3376 C C . GLY B 1 77 ? 6.25 1.323 17.219 1 91.12 77 GLY B C 1
ATOM 3377 O O . GLY B 1 77 ? 5.883 0.755 16.188 1 91.12 77 GLY B O 1
ATOM 3378 N N . GLY B 1 78 ? 5.613 1.289 18.344 1 90.5 78 GLY B N 1
ATOM 3379 C CA . GLY B 1 78 ? 4.512 0.346 18.453 1 90.5 78 GLY B CA 1
ATOM 3380 C C . GLY B 1 78 ? 4.949 -1.1 18.312 1 90.5 78 GLY B C 1
ATOM 3381 O O . GLY B 1 78 ? 5.953 -1.511 18.891 1 90.5 78 GLY B O 1
ATOM 3382 N N . ASP B 1 79 ? 4.156 -1.902 17.516 1 85.56 79 ASP B N 1
ATOM 3383 C CA . ASP B 1 79 ? 4.477 -3.312 17.312 1 85.56 79 ASP B CA 1
ATOM 3384 C C . ASP B 1 79 ? 5.332 -3.51 16.062 1 85.56 79 ASP B C 1
ATOM 3386 O O . ASP B 1 79 ? 5.574 -4.645 15.641 1 85.56 79 ASP B O 1
ATOM 3390 N N . ASP B 1 80 ? 5.629 -2.43 15.539 1 79.69 80 ASP B N 1
ATOM 3391 C CA . ASP B 1 80 ? 6.508 -2.496 14.383 1 79.69 80 ASP B CA 1
ATOM 3392 C C . ASP B 1 80 ? 7.938 -2.838 14.789 1 79.69 80 ASP B C 1
ATOM 3394 O O . ASP B 1 80 ? 8.398 -2.426 15.859 1 79.69 80 ASP B O 1
ATOM 3398 N N . ILE B 1 81 ? 8.625 -3.689 14.016 1 70.5 81 ILE B N 1
ATOM 3399 C CA . ILE B 1 81 ? 10.031 -3.988 14.242 1 70.5 81 ILE B CA 1
ATOM 3400 C C . ILE B 1 81 ? 10.891 -2.836 13.734 1 70.5 81 ILE B C 1
ATOM 3402 O O . ILE B 1 81 ? 11.461 -2.914 12.641 1 70.5 81 ILE B O 1
ATOM 3406 N N . ASP B 1 82 ? 10.922 -1.825 14.375 1 78.12 82 ASP B N 1
ATOM 3407 C CA . ASP B 1 82 ? 11.633 -0.608 14.008 1 78.12 82 ASP B CA 1
ATOM 3408 C C . ASP B 1 82 ? 12.938 -0.479 14.789 1 78.12 82 ASP B C 1
ATOM 3410 O O . ASP B 1 82 ? 12.93 -0.476 16.016 1 78.12 82 ASP B O 1
ATOM 3414 N N . ALA B 1 83 ? 14.094 -0.336 14.102 1 85.62 83 ALA B N 1
ATOM 3415 C CA . ALA B 1 83 ? 15.414 -0.272 14.727 1 85.62 83 ALA B CA 1
ATOM 3416 C C . ALA B 1 83 ? 15.523 0.925 15.664 1 85.62 83 ALA B C 1
ATOM 3418 O O . ALA B 1 83 ? 16.375 0.95 16.547 1 85.62 83 ALA B O 1
ATOM 3419 N N . THR B 1 84 ? 14.609 1.887 15.508 1 91.38 84 THR B N 1
ATOM 3420 C CA . THR B 1 84 ? 14.742 3.125 16.266 1 91.38 84 THR B CA 1
ATOM 3421 C C . THR B 1 84 ? 13.797 3.123 17.469 1 91.38 84 THR B C 1
ATOM 3423 O O . THR B 1 84 ? 13.68 4.129 18.172 1 91.38 84 THR B O 1
ATOM 3426 N N . ASN B 1 85 ? 13.109 1.952 17.641 1 92.56 85 ASN B N 1
ATOM 3427 C CA . ASN B 1 85 ? 12.203 1.868 18.781 1 92.56 85 ASN B CA 1
ATOM 3428 C C . ASN B 1 85 ? 12.953 2.049 20.094 1 92.56 85 ASN B C 1
ATOM 3430 O O . ASN B 1 85 ? 14.016 1.455 20.297 1 92.56 85 ASN B O 1
ATOM 3434 N N . GLY B 1 86 ? 12.406 2.893 20.953 1 94 86 GLY B N 1
ATOM 3435 C CA . GLY B 1 86 ? 12.914 3.035 22.297 1 94 86 GLY B CA 1
ATOM 3436 C C . GLY B 1 86 ? 14.047 4.039 22.406 1 94 86 GLY B C 1
ATOM 3437 O O . GLY B 1 86 ? 14.477 4.387 23.5 1 94 86 GLY B O 1
ATOM 3438 N N . ILE B 1 87 ? 14.484 4.578 21.359 1 95.94 87 ILE B N 1
ATOM 3439 C CA . ILE B 1 87 ? 15.609 5.5 21.438 1 95.94 87 ILE B CA 1
ATOM 3440 C C . ILE B 1 87 ? 15.109 6.906 21.766 1 95.94 87 ILE B C 1
ATOM 3442 O O . ILE B 1 87 ? 13.938 7.223 21.547 1 95.94 87 ILE B O 1
ATOM 3446 N N . LYS B 1 88 ? 15.992 7.691 22.25 1 98.19 88 LYS B N 1
ATOM 3447 C CA . LYS B 1 88 ? 15.672 9.078 22.578 1 98.19 88 LYS B CA 1
ATOM 3448 C C . LYS B 1 88 ? 16.031 10.008 21.422 1 98.19 88 LYS B C 1
ATOM 3450 O O . LYS B 1 88 ? 17.156 9.969 20.922 1 98.19 88 LYS B O 1
ATOM 3455 N N . ILE B 1 89 ? 15.133 10.773 20.984 1 98.62 89 ILE B N 1
ATOM 3456 C CA . ILE B 1 89 ? 15.375 11.852 20.031 1 98.62 89 ILE B CA 1
ATOM 3457 C C . ILE B 1 89 ? 15.414 13.188 20.766 1 98.62 89 ILE B C 1
ATOM 3459 O O . ILE B 1 89 ? 14.43 13.594 21.375 1 98.62 89 ILE B O 1
ATOM 3463 N N . PHE B 1 90 ? 16.484 13.867 20.656 1 98.88 90 PHE B N 1
ATOM 3464 C CA . PHE B 1 90 ? 16.703 15.109 21.391 1 98.88 90 PHE B CA 1
ATOM 3465 C C . PHE B 1 90 ? 16.516 16.312 20.484 1 98.88 90 PHE B C 1
ATOM 3467 O O . PHE B 1 90 ? 16.781 16.234 19.281 1 98.88 90 PHE B O 1
ATOM 3474 N N . ALA B 1 91 ? 16.094 17.391 21.078 1 98.88 91 ALA B N 1
ATOM 3475 C CA . ALA B 1 91 ? 16.141 18.703 20.469 1 98.88 91 ALA B CA 1
ATOM 3476 C C . ALA B 1 91 ? 16.734 19.734 21.422 1 98.88 91 ALA B C 1
ATOM 3478 O O . ALA B 1 91 ? 16.453 19.719 22.625 1 98.88 91 ALA B O 1
ATOM 3479 N N . ARG B 1 92 ? 17.594 20.547 20.953 1 98.75 92 ARG B N 1
ATOM 3480 C CA . ARG B 1 92 ? 18.094 21.719 21.672 1 98.75 92 ARG B CA 1
ATOM 3481 C C . ARG B 1 92 ? 17.547 23.016 21.078 1 98.75 92 ARG B C 1
ATOM 3483 O O . ARG B 1 92 ? 17.719 23.25 19.875 1 98.75 92 ARG B O 1
ATOM 3490 N N . ALA B 1 93 ? 16.891 23.734 21.859 1 98.75 93 ALA B N 1
ATOM 3491 C CA . ALA B 1 93 ? 16.453 25.078 21.469 1 98.75 93 ALA B CA 1
ATOM 3492 C C . ALA B 1 93 ? 17.406 26.141 22.016 1 98.75 93 ALA B C 1
ATOM 3494 O O . ALA B 1 93 ? 17.656 26.219 23.219 1 98.75 93 ALA B O 1
ATOM 3495 N N . THR B 1 94 ? 17.969 26.906 21.125 1 98.62 94 THR B N 1
ATOM 3496 C CA . THR B 1 94 ? 18.891 27.984 21.5 1 98.62 94 THR B CA 1
ATOM 3497 C C . THR B 1 94 ? 18.328 29.344 21.094 1 98.62 94 THR B C 1
ATOM 3499 O O . THR B 1 94 ? 17.797 29.5 19.984 1 98.62 94 THR B O 1
ATOM 3502 N N . LYS B 1 95 ? 18.531 30.297 21.891 1 97.44 95 LYS B N 1
ATOM 3503 C CA . LYS B 1 95 ? 18 31.641 21.609 1 97.44 95 LYS B CA 1
ATOM 3504 C C . LYS B 1 95 ? 18.688 32.25 20.391 1 97.44 95 LYS B C 1
ATOM 3506 O O . LYS B 1 95 ? 19.906 32.094 20.219 1 97.44 95 LYS B O 1
ATOM 3511 N N . LYS B 1 96 ? 17.859 32.75 19.531 1 95.31 96 LYS B N 1
ATOM 3512 C CA . LYS B 1 96 ? 18.281 33.562 18.391 1 95.31 96 LYS B CA 1
ATOM 3513 C C . LYS B 1 96 ? 17.609 34.938 18.422 1 95.31 96 LYS B C 1
ATOM 3515 O O . LYS B 1 96 ? 16.578 35.125 19.078 1 95.31 96 LYS B O 1
ATOM 3520 N N . ALA B 1 97 ? 18.297 35.875 17.75 1 92.56 97 ALA B N 1
ATOM 3521 C CA . ALA B 1 97 ? 17.75 37.219 17.703 1 92.56 97 ALA B CA 1
ATOM 3522 C C . ALA B 1 97 ? 16.359 37.25 17.047 1 92.56 97 ALA B C 1
ATOM 3524 O O . ALA B 1 97 ? 15.453 37.906 17.531 1 92.56 97 ALA B O 1
ATOM 3525 N N . SER B 1 98 ? 16.344 36.562 15.969 1 93.38 98 SER B N 1
ATOM 3526 C CA . SER B 1 98 ? 15.055 36.5 15.281 1 93.38 98 SER B CA 1
ATOM 3527 C C . SER B 1 98 ? 14.969 35.281 14.367 1 93.38 98 SER B C 1
ATOM 3529 O O . SER B 1 98 ? 15.992 34.75 13.961 1 93.38 98 SER B O 1
ATOM 3531 N N . GLY B 1 99 ? 13.766 34.812 14.172 1 94.06 99 GLY B N 1
ATOM 3532 C CA . GLY B 1 99 ? 13.531 33.781 13.164 1 94.06 99 GLY B CA 1
ATOM 3533 C C . GLY B 1 99 ? 13.75 32.375 13.672 1 94.06 99 GLY B C 1
ATOM 3534 O O . GLY B 1 99 ? 13.859 32.156 14.883 1 94.06 99 GLY B O 1
ATOM 3535 N N . TYR B 1 100 ? 13.586 31.375 12.805 1 96.5 100 TYR B N 1
ATOM 3536 C CA . TYR B 1 100 ? 13.695 29.938 13.062 1 96.5 100 TYR B CA 1
ATOM 3537 C C . TYR B 1 100 ? 14.789 29.312 12.211 1 96.5 100 TYR B C 1
ATOM 3539 O O . TYR B 1 100 ? 14.953 29.672 11.039 1 96.5 100 TYR B O 1
ATOM 3547 N N . SER B 1 101 ? 15.641 28.484 12.773 1 97.81 101 SER B N 1
ATOM 3548 C CA . SER B 1 101 ? 16.578 27.672 12.008 1 97.81 101 SER B CA 1
ATOM 3549 C C . SER B 1 101 ? 16.656 26.25 12.562 1 97.81 101 SER B C 1
ATOM 3551 O O . SER B 1 101 ? 16.359 26.016 13.734 1 97.81 101 SER B O 1
ATOM 3553 N N . LEU B 1 102 ? 17.016 25.266 11.703 1 98.25 102 LEU B N 1
ATOM 3554 C CA . LEU B 1 102 ? 17.062 23.859 12.062 1 98.25 102 LEU B CA 1
ATOM 3555 C C . LEU B 1 102 ? 18.422 23.25 11.688 1 98.25 102 LEU B C 1
ATOM 3557 O O . LEU B 1 102 ? 18.906 23.469 10.57 1 98.25 102 LEU B O 1
ATOM 3561 N N . LYS B 1 103 ? 19.016 22.578 12.633 1 98.19 103 LYS B N 1
ATOM 3562 C CA . LYS B 1 103 ? 20.297 21.906 12.43 1 98.19 103 LYS B CA 1
ATOM 3563 C C . LYS B 1 103 ? 20.219 20.438 12.852 1 98.19 103 LYS B C 1
ATOM 3565 O O . LYS B 1 103 ? 19.359 20.062 13.648 1 98.19 103 LYS B O 1
ATOM 3570 N N . GLY B 1 104 ? 21.062 19.609 12.227 1 98.25 104 GLY B N 1
ATOM 3571 C CA . GLY B 1 104 ? 21.281 18.234 12.664 1 98.25 104 GLY B CA 1
ATOM 3572 C C . GLY B 1 104 ? 22.531 18.078 13.492 1 98.25 104 GLY B C 1
ATOM 3573 O O . GLY B 1 104 ? 23.594 18.562 13.125 1 98.25 104 GLY B O 1
ATOM 3574 N N . GLY B 1 105 ? 22.391 17.484 14.57 1 98.19 105 GLY B N 1
ATOM 3575 C CA . GLY B 1 105 ? 23.531 17.266 15.453 1 98.19 105 GLY B CA 1
ATOM 3576 C C . GLY B 1 105 ? 24 15.82 15.453 1 98.19 105 GLY B C 1
ATOM 3577 O O . GLY B 1 105 ? 23.812 15.102 14.469 1 98.19 105 GLY B O 1
ATOM 3578 N N . LYS B 1 106 ? 24.641 15.484 16.547 1 97.94 106 LYS B N 1
ATOM 3579 C CA . LYS B 1 106 ? 25.219 14.148 16.688 1 97.94 106 LYS B CA 1
ATOM 3580 C C . LYS B 1 106 ? 24.156 13.078 16.531 1 97.94 106 LYS B C 1
ATOM 3582 O O . LYS B 1 106 ? 23.062 13.18 17.109 1 97.94 106 LYS B O 1
ATOM 3587 N N . GLY B 1 107 ? 24.5 12.078 15.688 1 98.38 107 GLY B N 1
ATOM 3588 C CA . GLY B 1 107 ? 23.625 10.93 15.562 1 98.38 107 GLY B CA 1
ATOM 3589 C C . GLY B 1 107 ? 22.562 11.109 14.492 1 98.38 107 GLY B C 1
ATOM 3590 O O . GLY B 1 107 ? 21.828 10.172 14.172 1 98.38 107 GLY B O 1
ATOM 3591 N N . VAL B 1 108 ? 22.391 12.305 14.016 1 98.62 108 VAL B N 1
ATOM 3592 C CA . VAL B 1 108 ? 21.625 12.523 12.805 1 98.62 108 VAL B CA 1
ATOM 3593 C C . VAL B 1 108 ? 22.516 12.359 11.578 1 98.62 108 VAL B C 1
ATOM 3595 O O . VAL B 1 108 ? 23.562 12.992 11.477 1 98.62 108 VAL B O 1
ATOM 3598 N N . GLY B 1 109 ? 22.094 11.484 10.742 1 98 109 GLY B N 1
ATOM 3599 C CA . GLY B 1 109 ? 22.922 11.195 9.57 1 98 109 GLY B CA 1
ATOM 3600 C C . GLY B 1 109 ? 23.062 12.383 8.641 1 98 109 GLY B C 1
ATOM 3601 O O . GLY B 1 109 ? 22.297 13.344 8.727 1 98 109 GLY B O 1
ATOM 3602 N N . VAL B 1 110 ? 24.062 12.297 7.809 1 97.81 110 VAL B N 1
ATOM 3603 C CA . VAL B 1 110 ? 24.281 13.25 6.73 1 97.81 110 VAL B CA 1
ATOM 3604 C C . VAL B 1 110 ? 24.141 12.555 5.383 1 97.81 110 VAL B C 1
ATOM 3606 O O . VAL B 1 110 ? 24.656 11.445 5.191 1 97.81 110 VAL B O 1
ATOM 3609 N N . VAL B 1 111 ? 23.453 13.18 4.484 1 95.88 111 VAL B N 1
ATOM 3610 C CA . VAL B 1 111 ? 23.234 12.609 3.16 1 95.88 111 VAL B CA 1
ATOM 3611 C C . VAL B 1 111 ? 24.5 12.727 2.33 1 95.88 111 VAL B C 1
ATOM 3613 O O . VAL B 1 111 ? 25 13.828 2.094 1 95.88 111 VAL B O 1
ATOM 3616 N N . CYS B 1 112 ? 24.984 11.578 1.915 1 94.44 112 CYS B N 1
ATOM 3617 C CA . CYS B 1 112 ? 26.219 11.555 1.128 1 94.44 112 CYS B CA 1
ATOM 3618 C C . CYS B 1 112 ? 25.953 11.031 -0.279 1 94.44 112 CYS B C 1
ATOM 3620 O O . CYS B 1 112 ? 26.844 11.039 -1.128 1 94.44 112 CYS B O 1
ATOM 3622 N N . GLY B 1 113 ? 24.844 10.516 -0.47 1 87.5 113 GLY B N 1
ATOM 3623 C CA . GLY B 1 113 ? 24.469 10.016 -1.782 1 87.5 113 GLY B CA 1
ATOM 3624 C C . GLY B 1 113 ? 23.609 10.984 -2.57 1 87.5 113 GLY B C 1
ATOM 3625 O O . GLY B 1 113 ? 23.078 11.945 -2.016 1 87.5 113 GLY B O 1
ATOM 3626 N N . GLU B 1 114 ? 23.469 10.727 -3.887 1 86.88 114 GLU B N 1
ATOM 3627 C CA . GLU B 1 114 ? 22.609 11.508 -4.758 1 86.88 114 GLU B CA 1
ATOM 3628 C C . GLU B 1 114 ? 21.25 10.836 -4.934 1 86.88 114 GLU B C 1
ATOM 3630 O O . GLU B 1 114 ? 21.062 9.672 -4.559 1 86.88 114 GLU B O 1
ATOM 3635 N N . GLY B 1 115 ? 20.312 11.617 -5.383 1 84.44 115 GLY B N 1
ATOM 3636 C CA . GLY B 1 115 ? 19.047 11.016 -5.758 1 84.44 115 GLY B CA 1
ATOM 3637 C C . GLY B 1 115 ? 18.094 10.859 -4.586 1 84.44 115 GLY B C 1
ATOM 3638 O O . GLY B 1 115 ? 17.094 10.141 -4.68 1 84.44 115 GLY B O 1
ATOM 3639 N N . LEU B 1 116 ? 18.438 11.453 -3.428 1 87.75 116 LEU B N 1
ATOM 3640 C CA . LEU B 1 116 ? 17.594 11.406 -2.244 1 87.75 116 LEU B CA 1
ATOM 3641 C C . LEU B 1 116 ? 16.797 12.695 -2.094 1 87.75 116 LEU B C 1
ATOM 3643 O O . LEU B 1 116 ? 17.016 13.656 -2.832 1 87.75 116 LEU B O 1
ATOM 3647 N N . TYR B 1 117 ? 15.805 12.711 -1.25 1 81.94 117 TYR B N 1
ATOM 3648 C CA . TYR B 1 117 ? 14.93 13.859 -1.046 1 81.94 117 TYR B CA 1
ATOM 3649 C C . TYR B 1 117 ? 15.711 15.047 -0.482 1 81.94 117 TYR B C 1
ATOM 3651 O O . TYR B 1 117 ? 15.336 16.203 -0.695 1 81.94 117 TYR B O 1
ATOM 3659 N N . ILE B 1 118 ? 16.719 14.664 0.255 1 89.69 118 ILE B N 1
ATOM 3660 C CA . ILE B 1 118 ? 17.578 15.656 0.897 1 89.69 118 ILE B CA 1
ATOM 3661 C C . ILE B 1 118 ? 18.875 15.82 0.11 1 89.69 118 ILE B C 1
ATOM 3663 O O . ILE B 1 118 ? 19.453 14.828 -0.345 1 89.69 118 ILE B O 1
ATOM 3667 N N . LYS B 1 119 ? 19.281 17 -0.08 1 91 119 LYS B N 1
ATOM 3668 C CA . LYS B 1 119 ? 20.5 17.281 -0.846 1 91 119 LYS B CA 1
ATOM 3669 C C . LYS B 1 119 ? 21.719 16.703 -0.155 1 91 119 LYS B C 1
ATOM 3671 O O . LYS B 1 119 ? 21.797 16.688 1.075 1 91 119 LYS B O 1
ATOM 3676 N N . LYS B 1 120 ? 22.656 16.281 -0.984 1 92.88 120 LYS B N 1
ATOM 3677 C CA . LYS B 1 120 ? 23.938 15.797 -0.475 1 92.88 120 LYS B CA 1
ATOM 3678 C C . LYS B 1 120 ? 24.594 16.828 0.438 1 92.88 120 LYS B C 1
ATOM 3680 O O . LYS B 1 120 ? 24.594 18.016 0.132 1 92.88 120 LYS B O 1
ATOM 3685 N N . GLY B 1 121 ? 25.016 16.438 1.587 1 95.81 121 GLY B N 1
ATOM 3686 C CA . GLY B 1 121 ? 25.688 17.312 2.529 1 95.81 121 GLY B CA 1
ATOM 3687 C C . GLY B 1 121 ? 24.781 17.781 3.652 1 95.81 121 GLY B C 1
ATOM 3688 O O . GLY B 1 121 ? 25.266 18.297 4.664 1 95.81 121 GLY B O 1
ATOM 3689 N N . GLU B 1 122 ? 23.547 17.656 3.533 1 96.56 122 GLU B N 1
ATOM 3690 C CA . GLU B 1 122 ? 22.578 18.141 4.512 1 96.56 122 GLU B CA 1
ATOM 3691 C C . GLU B 1 122 ? 22.234 17.047 5.523 1 96.56 122 GLU B C 1
ATOM 3693 O O . GLU B 1 122 ? 22.375 15.859 5.238 1 96.56 122 GLU B O 1
ATOM 3698 N N . PRO B 1 123 ? 21.797 17.547 6.688 1 97.94 123 PRO B N 1
ATOM 3699 C CA . PRO B 1 123 ? 21.344 16.547 7.66 1 97.94 123 PRO B CA 1
ATOM 3700 C C . PRO B 1 123 ? 20.125 15.758 7.18 1 97.94 123 PRO B C 1
ATOM 3702 O O . PRO B 1 123 ? 19.234 16.328 6.543 1 97.94 123 PRO B O 1
ATOM 3705 N N . ALA B 1 124 ? 20.141 14.453 7.562 1 96.75 124 ALA B N 1
ATOM 3706 C CA . ALA B 1 124 ? 19.094 13.539 7.113 1 96.75 124 ALA B CA 1
ATOM 3707 C C . ALA B 1 124 ? 17.797 13.766 7.887 1 96.75 124 ALA B C 1
ATOM 3709 O O . ALA B 1 124 ? 17.281 12.852 8.539 1 96.75 124 ALA B O 1
ATOM 3710 N N . ILE B 1 125 ? 17.234 14.953 7.82 1 97.38 125 ILE B N 1
ATOM 3711 C CA . ILE B 1 125 ? 15.906 15.32 8.297 1 97.38 125 ILE B CA 1
ATOM 3712 C C . ILE B 1 125 ? 14.984 15.555 7.102 1 97.38 125 ILE B C 1
ATOM 3714 O O . ILE B 1 125 ? 15.117 16.547 6.387 1 97.38 125 ILE B O 1
ATOM 3718 N N . ASN B 1 126 ? 14.117 14.68 6.953 1 92.88 126 ASN B N 1
ATOM 3719 C CA . ASN B 1 126 ? 13.297 14.648 5.746 1 92.88 126 ASN B CA 1
ATOM 3720 C C . ASN B 1 126 ? 12.336 15.828 5.699 1 92.88 126 ASN B C 1
ATOM 3722 O O . ASN B 1 126 ? 12.094 16.484 6.715 1 92.88 126 ASN B O 1
ATOM 3726 N N . PRO B 1 127 ? 11.75 16.078 4.594 1 89.06 127 PRO B N 1
ATOM 3727 C CA . PRO B 1 127 ? 10.961 17.297 4.379 1 89.06 127 PRO B CA 1
ATOM 3728 C C . PRO B 1 127 ? 9.766 17.391 5.316 1 89.06 127 PRO B C 1
ATOM 3730 O O . PRO B 1 127 ? 9.523 18.438 5.918 1 89.06 127 PRO B O 1
ATOM 3733 N N . VAL B 1 128 ? 9.031 16.344 5.496 1 86.5 128 VAL B N 1
ATOM 3734 C CA . VAL B 1 128 ? 7.836 16.406 6.332 1 86.5 128 VAL B CA 1
ATOM 3735 C C . VAL B 1 128 ? 8.227 16.641 7.785 1 86.5 128 VAL B C 1
ATOM 3737 O O . VAL B 1 128 ? 7.711 17.562 8.43 1 86.5 128 VAL B O 1
ATOM 3740 N N . PRO B 1 129 ? 9.148 15.922 8.312 1 94.44 129 PRO B N 1
ATOM 3741 C CA . PRO B 1 129 ? 9.633 16.234 9.656 1 94.44 129 PRO B CA 1
ATOM 3742 C C . PRO B 1 129 ? 10.094 17.688 9.797 1 94.44 129 PRO B C 1
ATOM 3744 O O . PRO B 1 129 ? 9.844 18.328 10.82 1 94.44 129 PRO B O 1
ATOM 3747 N N . ARG B 1 130 ? 10.812 18.25 8.805 1 94.88 130 ARG B N 1
ATOM 3748 C CA . ARG B 1 130 ? 11.242 19.641 8.828 1 94.88 130 ARG B CA 1
ATOM 3749 C C . ARG B 1 130 ? 10.047 20.578 9.008 1 94.88 130 ARG B C 1
ATOM 3751 O O . ARG B 1 130 ? 10.094 21.5 9.828 1 94.88 130 ARG B O 1
ATOM 3758 N N . LYS B 1 131 ? 9.062 20.297 8.312 1 89.5 131 LYS B N 1
ATOM 3759 C CA . LYS B 1 131 ? 7.859 21.125 8.375 1 89.5 131 LYS B CA 1
ATOM 3760 C C . LYS B 1 131 ? 7.156 20.969 9.719 1 89.5 131 LYS B C 1
ATOM 3762 O O . LYS B 1 131 ? 6.648 21.953 10.273 1 89.5 131 LYS B O 1
ATOM 3767 N N . MET B 1 132 ? 7.062 19.734 10.156 1 91.94 132 MET B N 1
ATOM 3768 C CA . MET B 1 132 ? 6.438 19.484 11.453 1 91.94 132 MET B CA 1
ATOM 3769 C C . MET B 1 132 ? 7.152 20.234 12.562 1 91.94 132 MET B C 1
ATOM 3771 O O . MET B 1 132 ? 6.508 20.875 13.398 1 91.94 132 MET B O 1
ATOM 3775 N N . ILE B 1 133 ? 8.43 20.203 12.547 1 97.12 133 ILE B N 1
ATOM 3776 C CA . ILE B 1 133 ? 9.227 20.875 13.562 1 97.12 133 ILE B CA 1
ATOM 3777 C C . ILE B 1 133 ? 8.992 22.391 13.484 1 97.12 133 ILE B C 1
ATOM 3779 O O . ILE B 1 133 ? 8.703 23.031 14.492 1 97.12 133 ILE B O 1
ATOM 3783 N N . GLU B 1 134 ? 9.102 22.875 12.328 1 95.75 134 GLU B N 1
ATOM 3784 C CA . GLU B 1 134 ? 8.93 24.312 12.125 1 95.75 134 GLU B CA 1
ATOM 3785 C C . GLU B 1 134 ? 7.559 24.766 12.617 1 95.75 134 GLU B C 1
ATOM 3787 O O . GLU B 1 134 ? 7.453 25.766 13.336 1 95.75 134 GLU B O 1
ATOM 3792 N N . LYS B 1 135 ? 6.602 24.062 12.234 1 90.25 135 LYS B N 1
ATOM 3793 C CA . LYS B 1 135 ? 5.234 24.422 12.602 1 90.25 135 LYS B CA 1
ATOM 3794 C C . LYS B 1 135 ? 5.055 24.422 14.117 1 90.25 135 LYS B C 1
ATOM 3796 O O . LYS B 1 135 ? 4.555 25.391 14.695 1 90.25 135 LYS B O 1
ATOM 3801 N N . GLU B 1 136 ? 5.418 23.359 14.773 1 95.31 136 GLU B N 1
ATOM 3802 C CA . GLU B 1 136 ? 5.219 23.203 16.203 1 95.31 136 GLU B CA 1
ATOM 3803 C C . GLU B 1 136 ? 6.023 24.234 17 1 95.31 136 GLU B C 1
ATOM 3805 O O . GLU B 1 136 ? 5.559 24.75 18.016 1 95.31 136 GLU B O 1
ATOM 3810 N N . VAL B 1 137 ? 7.176 24.594 16.516 1 97.56 137 VAL B N 1
ATOM 3811 C CA . VAL B 1 137 ? 8.055 25.531 17.188 1 97.56 137 VAL B CA 1
ATOM 3812 C C . VAL B 1 137 ? 7.516 26.953 17.016 1 97.56 137 VAL B C 1
ATOM 3814 O O . VAL B 1 137 ? 7.438 27.719 17.984 1 97.56 137 VAL B O 1
ATOM 3817 N N . THR B 1 138 ? 7.176 27.281 15.812 1 94.56 138 THR B N 1
ATOM 3818 C CA . THR B 1 138 ? 6.727 28.641 15.531 1 94.56 138 THR B CA 1
ATOM 3819 C C . THR B 1 138 ? 5.426 28.938 16.266 1 94.56 138 THR B C 1
ATOM 3821 O O . THR B 1 138 ? 5.184 30.078 16.672 1 94.56 138 THR B O 1
ATOM 3824 N N . GLU B 1 139 ? 4.645 27.938 16.484 1 91.44 139 GLU B N 1
ATOM 3825 C CA . GLU B 1 139 ? 3.373 28.094 17.188 1 91.44 139 GLU B CA 1
ATOM 3826 C C . GLU B 1 139 ? 3.584 28.578 18.609 1 91.44 139 GLU B C 1
ATOM 3828 O O . GLU B 1 139 ? 2.725 29.25 19.172 1 91.44 139 GLU B O 1
ATOM 3833 N N . VAL B 1 140 ? 4.703 28.297 19.219 1 95.44 140 VAL B N 1
ATOM 3834 C CA . VAL B 1 140 ? 4.898 28.594 20.625 1 95.44 140 VAL B CA 1
ATOM 3835 C C . VAL B 1 140 ? 5.984 29.656 20.781 1 95.44 140 VAL B C 1
ATOM 3837 O O . VAL B 1 140 ? 6.305 30.062 21.906 1 95.44 140 VAL B O 1
ATOM 3840 N N . LEU B 1 141 ? 6.574 30.047 19.703 1 95.19 141 LEU B N 1
ATOM 3841 C CA . LEU B 1 141 ? 7.609 31.078 19.719 1 95.19 141 LEU B CA 1
ATOM 3842 C C . LEU B 1 141 ? 7.008 32.438 20 1 95.19 141 LEU B C 1
ATOM 3844 O O . LEU B 1 141 ? 6.102 32.875 19.281 1 95.19 141 LEU B O 1
ATOM 3848 N N . PRO B 1 142 ? 7.469 33.125 21.047 1 93.19 142 PRO B N 1
ATOM 3849 C CA . PRO B 1 142 ? 6.961 34.469 21.297 1 93.19 142 PRO B CA 1
ATOM 3850 C C . PRO B 1 142 ? 7.254 35.438 20.141 1 93.19 142 PRO B C 1
ATOM 3852 O O . PRO B 1 142 ? 8.219 35.25 19.406 1 93.19 142 PRO B O 1
ATOM 3855 N N . LYS B 1 143 ? 6.469 36.5 20.109 1 88.31 143 LYS B N 1
ATOM 3856 C CA . LYS B 1 143 ? 6.633 37.5 19.062 1 88.31 143 LYS B CA 1
ATOM 3857 C C . LYS B 1 143 ? 8.008 38.156 19.156 1 88.31 143 LYS B C 1
ATOM 3859 O O . LYS B 1 143 ? 8.5 38.438 20.25 1 88.31 143 LYS B O 1
ATOM 3864 N N . ASP B 1 144 ? 8.742 38.344 18.109 1 89.62 144 ASP B N 1
ATOM 3865 C CA . ASP B 1 144 ? 10 39.094 17.969 1 89.62 144 ASP B CA 1
ATOM 3866 C C . ASP B 1 144 ? 11.156 38.281 18.562 1 89.62 144 ASP B C 1
ATOM 3868 O O . ASP B 1 144 ? 12.18 38.875 18.953 1 89.62 144 ASP B O 1
ATOM 3872 N N . CYS B 1 145 ? 10.969 37.062 18.938 1 94.38 145 CYS B N 1
ATOM 3873 C CA . CYS B 1 145 ? 12.055 36.188 19.375 1 94.38 145 CYS B CA 1
ATOM 3874 C C . CYS B 1 145 ? 12.43 35.188 18.297 1 94.38 145 CYS B C 1
ATOM 3876 O O . CYS B 1 145 ? 11.695 35.031 17.328 1 94.38 145 CYS B O 1
ATOM 3878 N N . GLY B 1 146 ? 13.617 34.719 18.406 1 97.19 146 GLY B N 1
ATOM 3879 C CA . GLY B 1 146 ? 14.078 33.688 17.484 1 97.19 146 GLY B CA 1
ATOM 3880 C C . GLY B 1 146 ? 14.57 32.438 18.188 1 97.19 146 GLY B C 1
ATOM 3881 O O . GLY B 1 146 ? 14.766 32.438 19.406 1 97.19 146 GLY B O 1
ATOM 3882 N N . VAL B 1 147 ? 14.719 31.359 17.438 1 98.25 147 VAL B N 1
ATOM 3883 C CA . VAL B 1 147 ? 15.18 30.109 18.047 1 98.25 147 VAL B CA 1
ATOM 3884 C C . VAL B 1 147 ? 15.906 29.266 17 1 98.25 147 VAL B C 1
ATOM 3886 O O . VAL B 1 147 ? 15.516 29.25 15.836 1 98.25 147 VAL B O 1
ATOM 3889 N N . GLU B 1 148 ? 16.969 28.688 17.391 1 98.56 148 GLU B N 1
ATOM 3890 C CA . GLU B 1 148 ? 17.656 27.656 16.625 1 98.56 148 GLU B CA 1
ATOM 3891 C C . GLU B 1 148 ? 17.438 26.266 17.234 1 98.56 148 GLU B C 1
ATOM 3893 O O . GLU B 1 148 ? 17.672 26.078 18.422 1 98.56 148 GLU B O 1
ATOM 3898 N N . ILE B 1 149 ? 16.938 25.359 16.422 1 98.81 149 ILE B N 1
ATOM 3899 C CA . ILE B 1 149 ? 16.703 24 16.875 1 98.81 149 ILE B CA 1
ATOM 3900 C C . ILE B 1 149 ? 17.797 23.078 16.359 1 98.81 149 ILE B C 1
ATOM 3902 O O . ILE B 1 149 ? 18.125 23.094 15.18 1 98.81 149 ILE B O 1
ATOM 3906 N N . THR B 1 150 ? 18.391 22.328 17.219 1 98.88 150 THR B N 1
ATOM 3907 C CA . THR B 1 150 ? 19.328 21.266 16.844 1 98.88 150 THR B CA 1
ATOM 3908 C C . THR B 1 150 ? 18.797 19.906 17.266 1 98.88 150 THR B C 1
ATOM 3910 O O . THR B 1 150 ? 18.594 19.641 18.453 1 98.88 150 THR B O 1
ATOM 3913 N N . ILE B 1 151 ? 18.531 19.031 16.281 1 98.88 151 ILE B N 1
ATOM 3914 C CA . ILE B 1 151 ? 18.109 17.672 16.562 1 98.88 151 ILE B CA 1
ATOM 3915 C C . ILE B 1 151 ? 19.328 16.766 16.703 1 98.88 151 ILE B C 1
ATOM 3917 O O . ILE B 1 151 ? 20.234 16.797 15.875 1 98.88 151 ILE B O 1
ATOM 3921 N N . PHE B 1 152 ? 19.375 16.016 17.734 1 98.75 152 PHE B N 1
ATOM 3922 C CA . PHE B 1 152 ? 20.469 15.062 17.875 1 98.75 152 PHE B CA 1
ATOM 3923 C C . PHE B 1 152 ? 19.984 13.773 18.531 1 98.75 152 PHE B C 1
ATOM 3925 O O . PHE B 1 152 ? 18.969 13.766 19.219 1 98.75 152 PHE B O 1
ATOM 3932 N N . VAL B 1 153 ? 20.656 12.688 18.219 1 98.62 153 VAL B N 1
ATOM 3933 C CA . VAL B 1 153 ? 20.312 11.336 18.656 1 98.62 153 VAL B CA 1
ATOM 3934 C C . VAL B 1 153 ? 21.562 10.617 19.141 1 98.62 153 VAL B C 1
ATOM 3936 O O . VAL B 1 153 ? 22.219 9.906 18.375 1 98.62 153 VAL B O 1
ATOM 3939 N N . PRO B 1 154 ? 21.844 10.656 20.375 1 97.31 154 PRO B N 1
ATOM 3940 C CA . PRO B 1 154 ? 23.094 10.133 20.922 1 97.31 154 PRO B CA 1
ATOM 3941 C C . PRO B 1 154 ? 23.406 8.719 20.422 1 97.31 154 PRO B C 1
ATOM 3943 O O . PRO B 1 154 ? 24.562 8.422 20.078 1 97.31 154 PRO B O 1
ATOM 3946 N N . LEU B 1 155 ? 22.5 7.844 20.281 1 96.75 155 LEU B N 1
ATOM 3947 C CA . LEU B 1 155 ? 22.734 6.465 19.859 1 96.75 155 LEU B CA 1
ATOM 3948 C C . LEU B 1 155 ? 22.531 6.316 18.344 1 96.75 155 LEU B C 1
ATOM 3950 O O . LEU B 1 155 ? 22.5 5.199 17.828 1 96.75 155 LEU B O 1
ATOM 3954 N N . GLY B 1 156 ? 22.375 7.453 17.688 1 97.44 156 GLY B N 1
ATOM 3955 C CA . GLY B 1 156 ? 22 7.453 16.281 1 97.44 156 GLY B CA 1
ATOM 3956 C C . GLY B 1 156 ? 23.016 6.766 15.398 1 97.44 156 GLY B C 1
ATOM 3957 O O . GLY B 1 156 ? 22.656 6.055 14.461 1 97.44 156 GLY B O 1
ATOM 3958 N N . GLU B 1 157 ? 24.312 6.969 15.703 1 96.75 157 GLU B N 1
ATOM 3959 C CA . GLU B 1 157 ? 25.359 6.367 14.891 1 96.75 157 GLU B CA 1
ATOM 3960 C C . GLU B 1 157 ? 25.328 4.844 14.977 1 96.75 157 GLU B C 1
ATOM 3962 O O . GLU B 1 157 ? 25.453 4.156 13.961 1 96.75 157 GLU B O 1
ATOM 3967 N N . GLU B 1 158 ? 25.156 4.312 16.109 1 96.31 158 GLU B N 1
ATOM 3968 C CA . GLU B 1 158 ? 25.125 2.871 16.344 1 96.31 158 GLU B CA 1
ATOM 3969 C C . GLU B 1 158 ? 23.875 2.25 15.711 1 96.31 158 GLU B C 1
ATOM 3971 O O . GLU B 1 158 ? 23.969 1.22 15.031 1 96.31 158 GLU B O 1
ATOM 3976 N N . ILE B 1 159 ? 22.812 2.934 15.859 1 95.88 159 ILE B N 1
ATOM 3977 C CA . ILE B 1 159 ? 21.531 2.393 15.414 1 95.88 159 ILE B CA 1
ATOM 3978 C C . ILE B 1 159 ? 21.453 2.457 13.891 1 95.88 159 ILE B C 1
ATOM 3980 O O . ILE B 1 159 ? 20.891 1.566 13.25 1 95.88 159 ILE B O 1
ATOM 3984 N N . ALA B 1 160 ? 22.078 3.432 13.352 1 95.31 160 ALA B N 1
ATOM 3985 C CA . ALA B 1 160 ? 22.031 3.656 11.906 1 95.31 160 ALA B CA 1
ATOM 3986 C C . ALA B 1 160 ? 22.562 2.447 11.148 1 95.31 160 ALA B C 1
ATOM 3988 O O . ALA B 1 160 ? 22.125 2.172 10.023 1 95.31 160 ALA B O 1
ATOM 3989 N N . LYS B 1 161 ? 23.453 1.687 11.781 1 93.06 161 LYS B N 1
ATOM 3990 C CA . LYS B 1 161 ? 24.062 0.518 11.156 1 93.06 161 LYS B CA 1
ATOM 3991 C C . LYS B 1 161 ? 23.031 -0.567 10.883 1 93.06 161 LYS B C 1
ATOM 3993 O O . LYS B 1 161 ? 23.219 -1.413 10.008 1 93.06 161 LYS B O 1
ATOM 3998 N N . LYS B 1 162 ? 21.984 -0.471 11.625 1 91.25 162 LYS B N 1
ATOM 3999 C CA . LYS B 1 162 ? 20.953 -1.486 11.531 1 91.25 162 LYS B CA 1
ATOM 4000 C C . LYS B 1 162 ? 19.766 -0.987 10.703 1 91.25 162 LYS B C 1
ATOM 4002 O O . LYS B 1 162 ? 18.734 -1.646 10.633 1 91.25 162 LYS B O 1
ATOM 4007 N N . THR B 1 163 ? 19.906 0.202 10.133 1 90.38 163 THR B N 1
ATOM 4008 C CA . THR B 1 163 ? 18.859 0.776 9.297 1 90.38 163 THR B CA 1
ATOM 4009 C C . THR B 1 163 ? 19.25 0.708 7.82 1 90.38 163 THR B C 1
ATOM 4011 O O . THR B 1 163 ? 20.312 0.171 7.477 1 90.38 163 THR B O 1
ATOM 4014 N N . PHE B 1 164 ? 18.453 1.245 6.973 1 87.88 164 PHE B N 1
ATOM 4015 C CA . PHE B 1 164 ? 18.672 1.271 5.531 1 87.88 164 PHE B CA 1
ATOM 4016 C C . PHE B 1 164 ? 19.672 2.357 5.164 1 87.88 164 PHE B C 1
ATOM 4018 O O . PHE B 1 164 ? 20.109 2.451 4.012 1 87.88 164 PHE B O 1
ATOM 4025 N N . ASN B 1 165 ? 20.094 3.117 6.117 1 91.69 165 ASN B N 1
ATOM 4026 C CA . ASN B 1 165 ? 20.891 4.316 5.871 1 91.69 165 ASN B CA 1
ATOM 4027 C C . ASN B 1 165 ? 22.203 3.99 5.164 1 91.69 165 ASN B C 1
ATOM 4029 O O . ASN B 1 165 ? 22.578 4.668 4.207 1 91.69 165 ASN B O 1
ATOM 4033 N N . PRO B 1 166 ? 22.891 2.914 5.574 1 89.44 166 PRO B N 1
ATOM 4034 C CA . PRO B 1 166 ? 24.156 2.619 4.887 1 89.44 166 PRO B CA 1
ATOM 4035 C C . PRO B 1 166 ? 23.969 2.357 3.395 1 89.44 166 PRO B C 1
ATOM 4037 O O . PRO B 1 166 ? 24.766 2.822 2.576 1 89.44 166 PRO B O 1
ATOM 4040 N N . ARG B 1 167 ? 22.969 1.744 3.068 1 87.69 167 ARG B N 1
ATOM 4041 C CA . ARG B 1 167 ? 22.688 1.416 1.674 1 87.69 167 ARG B CA 1
ATOM 4042 C C . ARG B 1 167 ? 22.359 2.67 0.872 1 87.69 167 ARG B C 1
ATOM 4044 O O . ARG B 1 167 ? 22.594 2.719 -0.338 1 87.69 167 ARG B O 1
ATOM 4051 N N . LEU B 1 168 ? 21.891 3.709 1.541 1 90.31 168 LEU B N 1
ATOM 4052 C CA . LEU B 1 168 ? 21.5 4.965 0.9 1 90.31 168 LEU B CA 1
ATOM 4053 C C . LEU B 1 168 ? 22.641 5.98 0.975 1 90.31 168 LEU B C 1
ATOM 4055 O O . LEU B 1 168 ? 22.484 7.129 0.56 1 90.31 168 LEU B O 1
ATOM 4059 N N . ASN B 1 169 ? 23.703 5.539 1.46 1 92.5 169 ASN B N 1
ATOM 4060 C CA . ASN B 1 169 ? 24.875 6.391 1.646 1 92.5 169 ASN B CA 1
ATOM 4061 C C . ASN B 1 169 ? 24.547 7.586 2.543 1 92.5 169 ASN B C 1
ATOM 4063 O O . ASN B 1 169 ? 24.844 8.727 2.188 1 92.5 169 ASN B O 1
ATOM 4067 N N . ILE B 1 170 ? 23.828 7.336 3.547 1 94.19 170 ILE B N 1
ATOM 4068 C CA . ILE B 1 170 ? 23.641 8.258 4.664 1 94.19 170 ILE B CA 1
ATOM 4069 C C . ILE B 1 170 ? 24.531 7.848 5.828 1 94.19 170 ILE B C 1
ATOM 4071 O O . ILE B 1 170 ? 24.438 6.727 6.332 1 94.19 170 ILE B O 1
ATOM 4075 N N . LEU B 1 171 ? 25.375 8.75 6.242 1 96.5 171 LEU B N 1
ATOM 4076 C CA . LEU B 1 171 ? 26.422 8.359 7.172 1 96.5 171 LEU B CA 1
ATOM 4077 C C . LEU B 1 171 ? 26.344 9.164 8.461 1 96.5 171 LEU B C 1
ATOM 4079 O O . LEU B 1 171 ? 25.812 10.281 8.469 1 96.5 171 LEU B O 1
ATOM 4083 N N . GLY B 1 172 ? 26.75 8.562 9.492 1 96.62 172 GLY B N 1
ATOM 4084 C CA . GLY B 1 172 ? 26.969 9.289 10.734 1 96.62 172 GLY B CA 1
ATOM 4085 C C . GLY B 1 172 ? 25.766 9.281 11.656 1 96.62 172 GLY B C 1
ATOM 4086 O O . GLY B 1 172 ? 25.797 9.844 12.75 1 96.62 172 GLY B O 1
ATOM 4087 N N . GLY B 1 173 ? 24.688 8.648 11.273 1 97.75 173 GLY B N 1
ATOM 4088 C CA . GLY B 1 173 ? 23.516 8.617 12.141 1 97.75 173 GLY B CA 1
ATOM 4089 C C . GLY B 1 173 ? 22.266 8.172 11.43 1 97.75 173 GLY B C 1
ATOM 4090 O O . GLY B 1 173 ? 22.312 7.664 10.305 1 97.75 173 GLY B O 1
ATOM 4091 N N . ILE B 1 174 ? 21.125 8.367 12.117 1 97.62 174 ILE B N 1
ATOM 4092 C CA . ILE B 1 174 ? 19.844 7.938 11.578 1 97.62 174 ILE B CA 1
ATOM 4093 C C . ILE B 1 174 ? 19.188 9.086 10.805 1 97.62 174 ILE B C 1
ATOM 4095 O O . ILE B 1 174 ? 19.656 10.227 10.867 1 97.62 174 ILE B O 1
ATOM 4099 N N . SER B 1 175 ? 18.234 8.75 10.039 1 95.75 175 SER B N 1
ATOM 4100 C CA . SER B 1 175 ? 17.375 9.75 9.406 1 95.75 175 SER B CA 1
ATOM 4101 C C . SER B 1 175 ? 16.172 10.078 10.273 1 95.75 175 SER B C 1
ATOM 4103 O O . SER B 1 175 ? 15.602 9.195 10.922 1 95.75 175 SER B O 1
ATOM 4105 N N . ILE B 1 176 ? 15.836 11.32 10.359 1 97.12 176 ILE B N 1
ATOM 4106 C CA . ILE B 1 176 ? 14.57 11.742 10.961 1 97.12 176 ILE B CA 1
ATOM 4107 C C . ILE B 1 176 ? 13.461 11.688 9.914 1 97.12 176 ILE B C 1
ATOM 4109 O O . ILE B 1 176 ? 13.422 12.516 9 1 97.12 176 ILE B O 1
ATOM 4113 N N . LEU B 1 177 ? 12.641 10.688 10.141 1 91.31 177 LEU B N 1
ATOM 4114 C CA . LEU B 1 177 ? 11.703 10.375 9.07 1 91.31 177 LEU B CA 1
ATOM 4115 C C . LEU B 1 177 ? 10.273 10.328 9.594 1 91.31 177 LEU B C 1
ATOM 4117 O O . LEU B 1 177 ? 10.047 10.359 10.805 1 91.31 177 LEU B O 1
ATOM 4121 N N . GLY B 1 178 ? 9.305 10.281 8.633 1 87.06 178 GLY B N 1
ATOM 4122 C CA . GLY B 1 178 ? 7.879 10.156 8.883 1 87.06 178 GLY B CA 1
ATOM 4123 C C . GLY B 1 178 ? 7.039 11.055 7.992 1 87.06 178 GLY B C 1
ATOM 4124 O O . GLY B 1 178 ? 7.238 12.273 7.965 1 87.06 178 GLY B O 1
ATOM 4125 N N . THR B 1 179 ? 6.137 10.461 7.309 1 81 179 THR B N 1
ATOM 4126 C CA . THR B 1 179 ? 5.297 11.258 6.418 1 81 179 THR B CA 1
ATOM 4127 C C . THR B 1 179 ? 3.951 11.562 7.07 1 81 179 THR B C 1
ATOM 4129 O O . THR B 1 179 ? 3.357 12.609 6.82 1 81 179 THR B O 1
ATOM 4132 N N . THR B 1 180 ? 3.494 10.633 7.938 1 80.81 180 THR B N 1
ATOM 4133 C CA . THR B 1 180 ? 2.18 10.812 8.539 1 80.81 180 THR B CA 1
ATOM 4134 C C . THR B 1 180 ? 2.307 11.125 10.031 1 80.81 180 THR B C 1
ATOM 4136 O O . THR B 1 180 ? 1.328 11.508 10.672 1 80.81 180 THR B O 1
ATOM 4139 N N . GLY B 1 181 ? 3.463 10.945 10.492 1 88.69 181 GLY B N 1
ATOM 4140 C CA . GLY B 1 181 ? 3.719 11.117 11.914 1 88.69 181 GLY B CA 1
ATOM 4141 C C . GLY B 1 181 ? 3.42 9.867 12.727 1 88.69 181 GLY B C 1
ATOM 4142 O O . GLY B 1 181 ? 3.709 9.812 13.922 1 88.69 181 GLY B O 1
ATOM 4143 N N . ILE B 1 182 ? 2.865 8.844 12.039 1 89.19 182 ILE B N 1
ATOM 4144 C CA . ILE B 1 182 ? 2.447 7.617 12.703 1 89.19 182 ILE B CA 1
ATOM 4145 C C . ILE B 1 182 ? 3.188 6.422 12.109 1 89.19 182 ILE B C 1
ATOM 4147 O O . ILE B 1 182 ? 3.365 6.34 10.891 1 89.19 182 ILE B O 1
ATOM 4151 N N . VAL B 1 183 ? 3.713 5.652 13.023 1 88.75 183 VAL B N 1
ATOM 4152 C CA . VAL B 1 183 ? 4.309 4.395 12.578 1 88.75 183 VAL B CA 1
ATOM 4153 C C . VAL B 1 183 ? 3.221 3.332 12.43 1 88.75 183 VAL B C 1
ATOM 4155 O O . VAL B 1 183 ? 2.566 2.967 13.414 1 88.75 183 VAL B O 1
ATOM 4158 N N . MET B 1 184 ? 3.021 2.928 11.234 1 85 184 MET B N 1
ATOM 4159 C CA . MET B 1 184 ? 2.131 1.804 10.961 1 85 184 MET B CA 1
ATOM 4160 C C . MET B 1 184 ? 2.912 0.496 10.891 1 85 184 MET B C 1
ATOM 4162 O O . MET B 1 184 ? 3.803 0.346 10.055 1 85 184 MET B O 1
ATOM 4166 N N . PRO B 1 185 ? 2.547 -0.414 11.734 1 84.31 185 PRO B N 1
ATOM 4167 C CA . PRO B 1 185 ? 3.275 -1.685 11.703 1 84.31 185 PRO B CA 1
ATOM 4168 C C . PRO B 1 185 ? 3.168 -2.396 10.359 1 84.31 185 PRO B C 1
ATOM 4170 O O . PRO B 1 185 ? 2.105 -2.383 9.734 1 84.31 185 PRO B O 1
ATOM 4173 N N . MET B 1 186 ? 4.391 -2.885 9.906 1 76.38 186 MET B N 1
ATOM 4174 C CA . MET B 1 186 ? 4.48 -3.723 8.719 1 76.38 186 MET B CA 1
ATOM 4175 C C . MET B 1 186 ? 3.904 -3.008 7.5 1 76.38 186 MET B C 1
ATOM 4177 O O . MET B 1 186 ? 3.156 -3.602 6.723 1 76.38 186 MET B O 1
ATOM 4181 N N . SER B 1 187 ? 4.219 -1.793 7.395 1 77.94 187 SER B N 1
ATOM 4182 C CA . SER B 1 187 ? 3.705 -1.011 6.277 1 77.94 187 SER B CA 1
ATOM 4183 C C . SER B 1 187 ? 4.375 -1.409 4.969 1 77.94 187 SER B C 1
ATOM 4185 O O . SER B 1 187 ? 5.578 -1.209 4.793 1 77.94 187 SER B O 1
ATOM 4187 N N . GLU B 1 188 ? 3.615 -1.897 4.047 1 82.75 188 GLU B N 1
ATOM 4188 C CA . GLU B 1 188 ? 4.117 -2.232 2.717 1 82.75 188 GLU B CA 1
ATOM 4189 C C . GLU B 1 188 ? 4.609 -0.989 1.982 1 82.75 188 GLU B C 1
ATOM 4191 O O . GLU B 1 188 ? 5.605 -1.044 1.259 1 82.75 188 GLU B O 1
ATOM 4196 N N . GLU B 1 189 ? 3.953 0.066 2.178 1 80.06 189 GLU B N 1
ATOM 4197 C CA . GLU B 1 189 ? 4.32 1.314 1.517 1 80.06 189 GLU B CA 1
ATOM 4198 C C . GLU B 1 189 ? 5.723 1.763 1.925 1 80.06 189 GLU B C 1
ATOM 4200 O O . GLU B 1 189 ? 6.512 2.197 1.083 1 80.06 189 GLU B O 1
ATOM 4205 N N . ALA B 1 190 ? 6.02 1.704 3.184 1 79 190 ALA B N 1
ATOM 4206 C CA . ALA B 1 190 ? 7.336 2.105 3.67 1 79 190 ALA B CA 1
ATOM 4207 C C . ALA B 1 190 ? 8.438 1.246 3.051 1 79 190 ALA B C 1
ATOM 4209 O O . ALA B 1 190 ? 9.484 1.762 2.645 1 79 190 ALA B O 1
ATOM 4210 N N . LEU B 1 191 ? 8.172 0.005 2.953 1 85.81 191 LEU B N 1
ATOM 4211 C CA . LEU B 1 191 ? 9.156 -0.93 2.41 1 85.81 191 LEU B CA 1
ATOM 4212 C C . LEU B 1 191 ? 9.383 -0.676 0.923 1 85.81 191 LEU B C 1
ATOM 4214 O O . LEU B 1 191 ? 10.523 -0.616 0.468 1 85.81 191 LEU B O 1
ATOM 4218 N N . THR B 1 192 ? 8.352 -0.494 0.202 1 90.31 192 THR B N 1
ATOM 4219 C CA . THR B 1 192 ? 8.469 -0.305 -1.239 1 90.31 192 THR B CA 1
ATOM 4220 C C . THR B 1 192 ? 9.109 1.046 -1.558 1 90.31 192 THR B C 1
ATOM 4222 O O . THR B 1 192 ? 9.844 1.176 -2.539 1 90.31 192 THR B O 1
ATOM 4225 N N . GLU B 1 193 ? 8.844 2.039 -0.753 1 84.75 193 GLU B N 1
ATOM 4226 C CA . GLU B 1 193 ? 9.484 3.34 -0.939 1 84.75 193 GLU B CA 1
ATOM 4227 C C . GLU B 1 193 ? 10.992 3.246 -0.751 1 84.75 193 GLU B C 1
ATOM 4229 O O . GLU B 1 193 ? 11.758 3.936 -1.435 1 84.75 193 GLU B O 1
ATOM 4234 N N . SER B 1 194 ? 11.391 2.471 0.219 1 86 194 SER B N 1
ATOM 4235 C CA . SER B 1 194 ? 12.82 2.277 0.432 1 86 194 SER B CA 1
ATOM 4236 C C . SER B 1 194 ? 13.477 1.639 -0.786 1 86 194 SER B C 1
ATOM 4238 O O . SER B 1 194 ? 14.594 2.008 -1.16 1 86 194 SER B O 1
ATOM 4240 N N . VAL B 1 195 ? 12.82 0.694 -1.4 1 93.06 195 VAL B N 1
ATOM 4241 C CA . VAL B 1 195 ? 13.328 0.03 -2.598 1 93.06 195 VAL B CA 1
ATOM 4242 C C . VAL B 1 195 ? 13.477 1.047 -3.727 1 93.06 195 VAL B C 1
ATOM 4244 O O . VAL B 1 195 ? 14.523 1.106 -4.379 1 93.06 195 VAL B O 1
ATOM 4247 N N . LYS B 1 196 ? 12.469 1.868 -3.906 1 90.81 196 LYS B N 1
ATOM 4248 C CA . LYS B 1 196 ? 12.492 2.881 -4.957 1 90.81 196 LYS B CA 1
ATOM 4249 C C . LYS B 1 196 ? 13.625 3.883 -4.73 1 90.81 196 LYS B C 1
ATOM 4251 O O . LYS B 1 196 ? 14.281 4.309 -5.68 1 90.81 196 LYS B O 1
ATOM 4256 N N . LEU B 1 197 ? 13.773 4.238 -3.479 1 89.06 197 LEU B N 1
ATOM 4257 C CA . LEU B 1 197 ? 14.812 5.195 -3.127 1 89.06 197 LEU B CA 1
ATOM 4258 C C . LEU B 1 197 ? 16.203 4.629 -3.422 1 89.06 197 LEU B C 1
ATOM 4260 O O . LEU B 1 197 ? 17.078 5.344 -3.91 1 89.06 197 LEU B O 1
ATOM 4264 N N . GLU B 1 198 ? 16.406 3.391 -3.068 1 92.69 198 GLU B N 1
ATOM 4265 C CA . GLU B 1 198 ? 17.703 2.76 -3.344 1 92.69 198 GLU B CA 1
ATOM 4266 C C . GLU B 1 198 ? 17.969 2.688 -4.844 1 92.69 198 GLU B C 1
ATOM 4268 O O . GLU B 1 198 ? 19.078 2.945 -5.293 1 92.69 198 GLU B O 1
ATOM 4273 N N . ILE B 1 199 ? 17 2.34 -5.605 1 95 199 ILE B N 1
ATOM 4274 C CA . ILE B 1 199 ? 17.141 2.295 -7.059 1 95 199 ILE B CA 1
ATOM 4275 C C . ILE B 1 199 ? 17.484 3.684 -7.59 1 95 199 ILE B C 1
ATOM 4277 O O . ILE B 1 199 ? 18.391 3.83 -8.406 1 95 199 ILE B O 1
ATOM 4281 N N . SER B 1 200 ? 16.75 4.684 -7.09 1 90.75 200 SER B N 1
ATOM 4282 C CA . SER B 1 200 ? 17.016 6.059 -7.496 1 90.75 200 SER B CA 1
ATOM 4283 C C . SER B 1 200 ? 18.453 6.453 -7.207 1 90.75 200 SER B C 1
ATOM 4285 O O . SER B 1 200 ? 19.109 7.086 -8.039 1 90.75 200 SER B O 1
ATOM 4287 N N . GLN B 1 201 ? 18.906 6.09 -6.059 1 90.81 201 GLN B N 1
ATOM 4288 C CA . GLN B 1 201 ? 20.266 6.41 -5.645 1 90.81 201 GLN B CA 1
ATOM 4289 C C . GLN B 1 201 ? 21.297 5.73 -6.555 1 90.81 201 GLN B C 1
ATOM 4291 O O . GLN B 1 201 ? 22.297 6.344 -6.941 1 90.81 201 GLN B O 1
ATOM 4296 N N . LYS B 1 202 ? 21.078 4.457 -6.855 1 94.38 202 LYS B N 1
ATOM 4297 C CA . LYS B 1 202 ? 21.984 3.725 -7.727 1 94.38 202 LYS B CA 1
ATOM 4298 C C . LYS B 1 202 ? 22.062 4.363 -9.109 1 94.38 202 LYS B C 1
ATOM 4300 O O . LYS B 1 202 ? 23.141 4.531 -9.672 1 94.38 202 LYS B O 1
ATOM 4305 N N . VAL B 1 203 ? 20.953 4.723 -9.633 1 94.25 203 VAL B N 1
ATOM 4306 C CA . VAL B 1 203 ? 20.891 5.336 -10.953 1 94.25 203 VAL B CA 1
ATOM 4307 C C . VAL B 1 203 ? 21.594 6.691 -10.93 1 94.25 203 VAL B C 1
ATOM 4309 O O . VAL B 1 203 ? 22.406 6.988 -11.82 1 94.25 203 VAL B O 1
ATOM 4312 N N . ALA B 1 204 ? 21.297 7.43 -9.898 1 91.25 204 ALA B N 1
ATOM 4313 C CA . ALA B 1 204 ? 21.922 8.742 -9.758 1 91.25 204 ALA B CA 1
ATOM 4314 C C . ALA B 1 204 ? 23.422 8.625 -9.609 1 91.25 204 ALA B C 1
ATOM 4316 O O . ALA B 1 204 ? 24.172 9.516 -10.023 1 91.25 204 ALA B O 1
ATOM 4317 N N . SER B 1 205 ? 23.859 7.508 -9.086 1 90.94 205 SER B N 1
ATOM 4318 C CA . SER B 1 205 ? 25.281 7.281 -8.859 1 90.94 205 SER B CA 1
ATOM 4319 C C . SER B 1 205 ? 25.953 6.715 -10.109 1 90.94 205 SER B C 1
ATOM 4321 O O . SER B 1 205 ? 27.156 6.406 -10.086 1 90.94 205 SER B O 1
ATOM 4323 N N . GLY B 1 206 ? 25.172 6.457 -11.172 1 93.19 206 GLY B N 1
ATOM 4324 C CA . GLY B 1 206 ? 25.766 6.137 -12.461 1 93.19 206 GLY B CA 1
ATOM 4325 C C . GLY B 1 206 ? 25.531 4.703 -12.891 1 93.19 206 GLY B C 1
ATOM 4326 O O . GLY B 1 206 ? 26.016 4.281 -13.945 1 93.19 206 GLY B O 1
ATOM 4327 N N . SER B 1 207 ? 24.828 3.939 -12.156 1 95.19 207 SER B N 1
ATOM 4328 C CA . SER B 1 207 ? 24.547 2.562 -12.547 1 95.19 207 SER B CA 1
ATOM 4329 C C . SER B 1 207 ? 23.734 2.51 -13.828 1 95.19 207 SER B C 1
ATOM 4331 O O . SER B 1 207 ? 22.75 3.234 -13.977 1 95.19 207 SER B O 1
ATOM 4333 N N . LYS B 1 208 ? 24.156 1.699 -14.734 1 95.56 208 LYS B N 1
ATOM 4334 C CA . LYS B 1 208 ? 23.469 1.538 -16 1 95.56 208 LYS B CA 1
ATOM 4335 C C . LYS B 1 208 ? 22.688 0.228 -16.047 1 95.56 208 LYS B C 1
ATOM 4337 O O . LYS B 1 208 ? 21.828 0.036 -16.906 1 95.56 208 LYS B O 1
ATOM 4342 N N . GLU B 1 209 ? 23.047 -0.693 -15.211 1 97.44 209 GLU B N 1
ATOM 4343 C CA . GLU B 1 209 ? 22.328 -1.945 -14.984 1 97.44 209 GLU B CA 1
ATOM 4344 C C . GLU B 1 209 ? 22.172 -2.225 -13.492 1 97.44 209 GLU B C 1
ATOM 4346 O O . GLU B 1 209 ? 22.938 -1.705 -12.672 1 97.44 209 GLU B O 1
ATOM 4351 N N . LEU B 1 210 ? 21.141 -2.922 -13.141 1 98.38 210 LEU B N 1
ATOM 4352 C CA . LEU B 1 210 ? 20.938 -3.207 -11.727 1 98.38 210 LEU B CA 1
ATOM 4353 C C . LEU B 1 210 ? 20.828 -4.707 -11.484 1 98.38 210 LEU B C 1
ATOM 4355 O O . LEU B 1 210 ? 20.422 -5.457 -12.375 1 98.38 210 LEU B O 1
ATOM 4359 N N . ILE B 1 211 ? 21.297 -5.133 -10.406 1 98.69 211 ILE B N 1
ATOM 4360 C CA . ILE B 1 211 ? 21.172 -6.5 -9.898 1 98.69 211 ILE B CA 1
ATOM 4361 C C . ILE B 1 211 ? 20.125 -6.543 -8.781 1 98.69 211 ILE B C 1
ATOM 4363 O O . ILE B 1 211 ? 20.328 -5.938 -7.723 1 98.69 211 ILE B O 1
ATOM 4367 N N . LEU B 1 212 ? 19.031 -7.168 -9.023 1 98.75 212 LEU B N 1
ATOM 4368 C CA . LEU B 1 212 ? 17.922 -7.242 -8.07 1 98.75 212 LEU B CA 1
ATOM 4369 C C . LEU B 1 212 ? 18.047 -8.484 -7.195 1 98.75 212 LEU B C 1
ATOM 4371 O O . LEU B 1 212 ? 18.156 -9.602 -7.703 1 98.75 212 LEU B O 1
ATOM 4375 N N . LEU B 1 213 ? 18.062 -8.25 -5.91 1 98.56 213 LEU B N 1
ATOM 4376 C CA . LEU B 1 213 ? 18.25 -9.297 -4.906 1 98.56 213 LEU B CA 1
ATOM 4377 C C . LEU B 1 213 ? 17.062 -9.344 -3.957 1 98.56 213 LEU B C 1
ATOM 4379 O O . LEU B 1 213 ? 16.422 -8.32 -3.697 1 98.56 213 LEU B O 1
ATOM 4383 N N . PHE B 1 214 ? 16.781 -10.539 -3.406 1 97.81 214 PHE B N 1
ATOM 4384 C CA . PHE B 1 214 ? 15.617 -10.68 -2.547 1 97.81 214 PHE B CA 1
ATOM 4385 C C . PHE B 1 214 ? 16 -10.492 -1.082 1 97.81 214 PHE B C 1
ATOM 4387 O O . PHE B 1 214 ? 15.125 -10.297 -0.231 1 97.81 214 PHE B O 1
ATOM 4394 N N . GLY B 1 215 ? 17.25 -10.562 -0.76 1 94.69 215 GLY B N 1
ATOM 4395 C CA . GLY B 1 215 ? 17.719 -10.43 0.608 1 94.69 215 GLY B CA 1
ATOM 4396 C C . GLY B 1 215 ? 19.219 -10.633 0.74 1 94.69 215 GLY B C 1
ATOM 4397 O O . GLY B 1 215 ? 19.938 -10.688 -0.263 1 94.69 215 GLY B O 1
ATOM 4398 N N . ASN B 1 216 ? 19.656 -10.805 1.99 1 91.56 216 ASN B N 1
ATOM 4399 C CA . ASN B 1 216 ? 21.078 -10.906 2.281 1 91.56 216 ASN B CA 1
ATOM 4400 C C . ASN B 1 216 ? 21.688 -12.164 1.655 1 91.56 216 ASN B C 1
ATOM 4402 O O . ASN B 1 216 ? 22.844 -12.141 1.217 1 91.56 216 ASN B O 1
ATOM 4406 N N . MET B 1 217 ? 20.938 -13.188 1.664 1 93.06 217 MET B N 1
ATOM 4407 C CA . MET B 1 217 ? 21.422 -14.422 1.054 1 93.06 217 MET B CA 1
ATOM 4408 C C . MET B 1 217 ? 21.719 -14.219 -0.43 1 93.06 217 MET B C 1
ATOM 4410 O O . MET B 1 217 ? 22.688 -14.75 -0.957 1 93.06 217 MET B O 1
ATOM 4414 N N . GLY B 1 218 ? 20.812 -13.539 -1.095 1 94.94 218 GLY B N 1
ATOM 4415 C CA . GLY B 1 218 ? 21.062 -13.203 -2.488 1 94.94 218 GLY B CA 1
ATOM 4416 C C . GLY B 1 218 ? 22.281 -12.328 -2.689 1 94.94 218 GLY B C 1
ATOM 4417 O O . GLY B 1 218 ? 23.016 -12.5 -3.662 1 94.94 218 GLY B O 1
ATOM 4418 N N . GLU B 1 219 ? 22.469 -11.398 -1.785 1 95.19 219 GLU B N 1
ATOM 4419 C CA . GLU B 1 219 ? 23.641 -10.539 -1.842 1 95.19 219 GLU B CA 1
ATOM 4420 C C . GLU B 1 219 ? 24.922 -11.352 -1.697 1 95.19 219 GLU B C 1
ATOM 4422 O O . GLU B 1 219 ? 25.891 -11.125 -2.422 1 95.19 219 GLU B O 1
ATOM 4427 N N . ASP B 1 220 ? 24.906 -12.266 -0.749 1 95.38 220 ASP B N 1
ATOM 4428 C CA . ASP B 1 220 ? 26.062 -13.156 -0.55 1 95.38 220 ASP B CA 1
ATOM 4429 C C . ASP B 1 220 ? 26.359 -13.945 -1.82 1 95.38 220 ASP B C 1
ATOM 4431 O O . ASP B 1 220 ? 27.531 -14.055 -2.221 1 95.38 220 ASP B O 1
ATOM 4435 N N . MET B 1 221 ? 25.344 -14.469 -2.441 1 96.31 221 MET B N 1
ATOM 4436 C CA . MET B 1 221 ? 25.516 -15.234 -3.674 1 96.31 221 MET B CA 1
ATOM 4437 C C . MET B 1 221 ? 26.062 -14.352 -4.793 1 96.31 221 MET B C 1
ATOM 4439 O O . MET B 1 221 ? 26.969 -14.758 -5.52 1 96.31 221 MET B O 1
ATOM 4443 N N . ALA B 1 222 ? 25.5 -13.156 -4.938 1 96.81 222 ALA B N 1
ATOM 4444 C CA . ALA B 1 222 ? 25.969 -12.219 -5.957 1 96.81 222 ALA B CA 1
ATOM 4445 C C . ALA B 1 222 ? 27.438 -11.867 -5.754 1 96.81 222 ALA B C 1
ATOM 4447 O O . ALA B 1 222 ? 28.188 -11.766 -6.723 1 96.81 222 ALA B O 1
ATOM 4448 N N . ASN B 1 223 ? 27.812 -11.68 -4.523 1 96.56 223 ASN B N 1
ATOM 4449 C CA . ASN B 1 223 ? 29.203 -11.398 -4.203 1 96.56 223 ASN B CA 1
ATOM 4450 C C . ASN B 1 223 ? 30.109 -12.562 -4.582 1 96.56 223 ASN B C 1
ATOM 4452 O O . ASN B 1 223 ? 31.203 -12.359 -5.125 1 96.56 223 ASN B O 1
ATOM 4456 N N . LYS B 1 224 ? 29.688 -13.766 -4.254 1 95.75 224 LYS B N 1
ATOM 4457 C CA . LYS B 1 224 ? 30.453 -14.953 -4.613 1 95.75 224 LYS B CA 1
ATOM 4458 C C . LYS B 1 224 ? 30.656 -15.047 -6.125 1 95.75 224 LYS B C 1
ATOM 4460 O O . LYS B 1 224 ? 31.688 -15.539 -6.59 1 95.75 224 LYS B O 1
ATOM 4465 N N . LEU B 1 225 ? 29.703 -14.578 -6.855 1 96.31 225 LEU B N 1
ATOM 4466 C CA . LEU B 1 225 ? 29.75 -14.594 -8.312 1 96.31 225 LEU B CA 1
ATOM 4467 C C . LEU B 1 225 ? 30.484 -13.375 -8.844 1 96.31 225 LEU B C 1
ATOM 4469 O O . LEU B 1 225 ? 30.562 -13.172 -10.062 1 96.31 225 LEU B O 1
ATOM 4473 N N . LYS B 1 226 ? 30.922 -12.469 -7.922 1 96.5 226 LYS B N 1
ATOM 4474 C CA . LYS B 1 226 ? 31.719 -11.281 -8.227 1 96.5 226 LYS B CA 1
ATOM 4475 C C . LYS B 1 226 ? 30.922 -10.297 -9.086 1 96.5 226 LYS B C 1
ATOM 4477 O O . LYS B 1 226 ? 31.484 -9.68 -10 1 96.5 226 LYS B O 1
ATOM 4482 N N . LEU B 1 227 ? 29.656 -10.273 -8.859 1 96.75 227 LEU B N 1
ATOM 4483 C CA . LEU B 1 227 ? 28.859 -9.234 -9.492 1 96.75 227 LEU B CA 1
ATOM 4484 C C . LEU B 1 227 ? 29.109 -7.879 -8.844 1 96.75 227 LEU B C 1
ATOM 4486 O O . LEU B 1 227 ? 29.578 -7.812 -7.703 1 96.75 227 LEU B O 1
ATOM 4490 N N . ASN B 1 228 ? 28.875 -6.84 -9.531 1 96.44 228 ASN B N 1
ATOM 4491 C CA . ASN B 1 228 ? 29.219 -5.492 -9.086 1 96.44 228 ASN B CA 1
ATOM 4492 C C . ASN B 1 228 ? 28.328 -5.027 -7.949 1 96.44 228 ASN B C 1
ATOM 4494 O O . ASN B 1 228 ? 27.125 -4.793 -8.156 1 96.44 228 ASN B O 1
ATOM 4498 N N . GLU B 1 229 ? 28.859 -4.824 -6.812 1 94.31 229 GLU B N 1
ATOM 4499 C CA . GLU B 1 229 ? 28.141 -4.449 -5.602 1 94.31 229 GLU B CA 1
ATOM 4500 C C . GLU B 1 229 ? 27.422 -3.115 -5.777 1 94.31 229 GLU B C 1
ATOM 4502 O O . GLU B 1 229 ? 26.344 -2.908 -5.23 1 94.31 229 GLU B O 1
ATOM 4507 N N . LYS B 1 230 ? 27.984 -2.242 -6.539 1 93.19 230 LYS B N 1
ATOM 4508 C CA . LYS B 1 230 ? 27.438 -0.901 -6.723 1 93.19 230 LYS B CA 1
ATOM 4509 C C . LYS B 1 230 ? 26.094 -0.951 -7.438 1 93.19 230 LYS B C 1
ATOM 4511 O O . LYS B 1 230 ? 25.312 0.001 -7.363 1 93.19 230 LYS B O 1
ATOM 4516 N N . ASP B 1 231 ? 25.844 -2.107 -8.078 1 97 231 ASP B N 1
ATOM 4517 C CA . ASP B 1 231 ? 24.625 -2.225 -8.883 1 97 231 ASP B CA 1
ATOM 4518 C C . ASP B 1 231 ? 23.562 -3.031 -8.148 1 97 231 ASP B C 1
ATOM 4520 O O . ASP B 1 231 ? 22.469 -3.25 -8.68 1 97 231 ASP B O 1
ATOM 4524 N N . MET B 1 232 ? 23.844 -3.447 -6.918 1 97.12 232 MET B N 1
ATOM 4525 C CA . MET B 1 232 ? 22.969 -4.371 -6.199 1 97.12 232 MET B CA 1
ATOM 4526 C C . MET B 1 232 ? 21.891 -3.611 -5.445 1 97.12 232 MET B C 1
ATOM 4528 O O . MET B 1 232 ? 22.156 -2.602 -4.801 1 97.12 232 MET B O 1
ATOM 4532 N N . VAL B 1 233 ? 20.672 -4.07 -5.57 1 97.19 233 VAL B N 1
ATOM 4533 C CA . VAL B 1 233 ? 19.516 -3.543 -4.84 1 97.19 233 VAL B CA 1
ATOM 4534 C C . VAL B 1 233 ? 18.734 -4.691 -4.199 1 97.19 233 VAL B C 1
ATOM 4536 O O . VAL B 1 233 ? 18.391 -5.656 -4.879 1 97.19 233 VAL B O 1
ATOM 4539 N N . ILE B 1 234 ? 18.516 -4.629 -2.916 1 95.94 234 ILE B N 1
ATOM 4540 C CA . ILE B 1 234 ? 17.656 -5.602 -2.248 1 95.94 234 ILE B CA 1
ATOM 4541 C C . ILE B 1 234 ? 16.188 -5.191 -2.404 1 95.94 234 ILE B C 1
ATOM 4543 O O . ILE B 1 234 ? 15.789 -4.117 -1.95 1 95.94 234 ILE B O 1
ATOM 4547 N N . ILE B 1 235 ? 15.414 -6.09 -2.994 1 97.69 235 ILE B N 1
ATOM 4548 C CA . ILE B 1 235 ? 14.047 -5.719 -3.336 1 97.69 235 ILE B CA 1
ATOM 4549 C C . ILE B 1 235 ? 13.062 -6.484 -2.451 1 97.69 235 ILE B C 1
ATOM 4551 O O . ILE B 1 235 ? 11.859 -6.242 -2.496 1 97.69 235 ILE B O 1
ATOM 4555 N N . SER B 1 236 ? 13.617 -7.438 -1.579 1 95.38 236 SER B N 1
ATOM 4556 C CA . SER B 1 236 ? 12.82 -8.281 -0.703 1 95.38 236 SER B CA 1
ATOM 4557 C C . SER B 1 236 ? 11.789 -9.078 -1.497 1 95.38 236 SER B C 1
ATOM 4559 O O . SER B 1 236 ? 12.148 -9.961 -2.283 1 95.38 236 SER B O 1
ATOM 4561 N N . ASN B 1 237 ? 10.508 -8.688 -1.45 1 96.81 237 ASN B N 1
ATOM 4562 C CA . ASN B 1 237 ? 9.453 -9.438 -2.123 1 96.81 237 ASN B CA 1
ATOM 4563 C C . ASN B 1 237 ? 8.82 -8.625 -3.25 1 96.81 237 ASN B C 1
ATOM 4565 O O . ASN B 1 237 ? 7.914 -9.109 -3.934 1 96.81 237 ASN B O 1
ATOM 4569 N N . TYR B 1 238 ? 9.297 -7.445 -3.488 1 96.31 238 TYR B N 1
ATOM 4570 C CA . TYR B 1 238 ? 8.555 -6.496 -4.312 1 96.31 238 TYR B CA 1
ATOM 4571 C C . TYR B 1 238 ? 9.156 -6.395 -5.707 1 96.31 238 TYR B C 1
ATOM 4573 O O . TYR B 1 238 ? 9.57 -5.312 -6.133 1 96.31 238 TYR B O 1
ATOM 4581 N N . VAL B 1 239 ? 9.047 -7.465 -6.438 1 97.94 239 VAL B N 1
ATOM 4582 C CA . VAL B 1 239 ? 9.633 -7.598 -7.766 1 97.94 239 VAL B CA 1
ATOM 4583 C C . VAL B 1 239 ? 8.984 -6.602 -8.719 1 97.94 239 VAL B C 1
ATOM 4585 O O . VAL B 1 239 ? 9.68 -5.852 -9.406 1 97.94 239 VAL B O 1
ATOM 4588 N N . GLY B 1 240 ? 7.668 -6.566 -8.766 1 96.25 240 GLY B N 1
ATOM 4589 C CA . GLY B 1 240 ? 6.953 -5.672 -9.656 1 96.25 240 GLY B CA 1
ATOM 4590 C C . GLY B 1 240 ? 7.281 -4.207 -9.43 1 96.25 240 GLY B C 1
ATOM 4591 O O . GLY B 1 240 ? 7.539 -3.465 -10.375 1 96.25 240 GLY B O 1
ATOM 4592 N N . ILE B 1 241 ? 7.27 -3.803 -8.133 1 93.56 241 ILE B N 1
ATOM 4593 C CA . ILE B 1 241 ? 7.574 -2.428 -7.754 1 93.56 241 ILE B CA 1
ATOM 4594 C C . ILE B 1 241 ? 8.992 -2.068 -8.195 1 93.56 241 ILE B C 1
ATOM 4596 O O . ILE B 1 241 ? 9.227 -0.975 -8.719 1 93.56 241 ILE B O 1
ATOM 4600 N N . ALA B 1 242 ? 9.891 -2.963 -7.98 1 96.75 242 ALA B N 1
ATOM 4601 C CA . ALA B 1 242 ? 11.273 -2.746 -8.391 1 96.75 242 ALA B CA 1
ATOM 4602 C C . ALA B 1 242 ? 11.383 -2.604 -9.906 1 96.75 242 ALA B C 1
ATOM 4604 O O . ALA B 1 242 ? 12.047 -1.689 -10.406 1 96.75 242 ALA B O 1
ATOM 4605 N N . LEU B 1 243 ? 10.727 -3.447 -10.641 1 96.88 243 LEU B N 1
ATOM 4606 C CA . LEU B 1 243 ? 10.773 -3.414 -12.094 1 96.88 243 LEU B CA 1
ATOM 4607 C C . LEU B 1 243 ? 10.203 -2.107 -12.633 1 96.88 243 LEU B C 1
ATOM 4609 O O . LEU B 1 243 ? 10.781 -1.485 -13.523 1 96.88 243 LEU B O 1
ATOM 4613 N N . ASP B 1 244 ? 9.055 -1.721 -12.133 1 93.31 244 ASP B N 1
ATOM 4614 C CA . ASP B 1 244 ? 8.445 -0.461 -12.547 1 93.31 244 ASP B CA 1
ATOM 4615 C C . ASP B 1 244 ? 9.391 0.713 -12.305 1 93.31 244 ASP B C 1
ATOM 4617 O O . ASP B 1 244 ? 9.508 1.612 -13.141 1 93.31 244 ASP B O 1
ATOM 4621 N N . SER B 1 245 ? 9.992 0.688 -11.102 1 93.06 245 SER B N 1
ATOM 4622 C CA . SER B 1 245 ? 10.93 1.753 -10.75 1 93.06 245 SER B CA 1
ATOM 4623 C C . SER B 1 245 ? 12.125 1.768 -11.695 1 93.06 245 SER B C 1
ATOM 4625 O O . SER B 1 245 ? 12.555 2.83 -12.148 1 93.06 245 SER B O 1
ATOM 4627 N N . VAL B 1 246 ? 12.633 0.604 -11.992 1 95.44 246 VAL B N 1
ATOM 4628 C CA . VAL B 1 246 ? 13.766 0.453 -12.898 1 95.44 246 VAL B CA 1
ATOM 4629 C C . VAL B 1 246 ? 13.414 1.014 -14.273 1 95.44 246 VAL B C 1
ATOM 4631 O O . VAL B 1 246 ? 14.18 1.787 -14.852 1 95.44 246 VAL B O 1
ATOM 4634 N N . ILE B 1 247 ? 12.32 0.66 -14.781 1 93.62 247 ILE B N 1
ATOM 4635 C CA . ILE B 1 247 ? 11.867 1.09 -16.094 1 93.62 247 ILE B CA 1
ATOM 4636 C C . ILE B 1 247 ? 11.68 2.605 -16.109 1 93.62 247 ILE B C 1
ATOM 4638 O O . ILE B 1 247 ? 12.141 3.287 -17.031 1 93.62 247 ILE B O 1
ATOM 4642 N N . SER B 1 248 ? 11.055 3.107 -15.055 1 89.88 248 SER B N 1
ATOM 4643 C CA . SER B 1 248 ? 10.766 4.535 -14.969 1 89.88 248 SER B CA 1
ATOM 4644 C C . SER B 1 248 ? 12.047 5.355 -14.938 1 89.88 248 SER B C 1
ATOM 4646 O O . SER B 1 248 ? 12.062 6.516 -15.352 1 89.88 248 SER B O 1
ATOM 4648 N N . LYS B 1 249 ? 13.156 4.777 -14.477 1 91.56 249 LYS B N 1
ATOM 4649 C CA . LYS B 1 249 ? 14.422 5.484 -14.352 1 91.56 249 LYS B CA 1
ATOM 4650 C C . LYS B 1 249 ? 15.289 5.289 -15.586 1 91.56 249 LYS B C 1
ATOM 4652 O O . LYS B 1 249 ? 16.438 5.754 -15.633 1 91.56 249 LYS B O 1
ATOM 4657 N N . GLY B 1 250 ? 14.797 4.543 -16.5 1 92.12 250 GLY B N 1
ATOM 4658 C CA . GLY B 1 250 ? 15.445 4.449 -17.797 1 92.12 250 GLY B CA 1
ATOM 4659 C C . GLY B 1 250 ? 16.469 3.332 -17.859 1 92.12 250 GLY B C 1
ATOM 4660 O O . GLY B 1 250 ? 17.266 3.266 -18.812 1 92.12 250 GLY B O 1
ATOM 4661 N N . ILE B 1 251 ? 16.547 2.508 -16.844 1 95.62 251 ILE B N 1
ATOM 4662 C CA . ILE B 1 251 ? 17.422 1.349 -16.875 1 95.62 251 ILE B CA 1
ATOM 4663 C C . ILE B 1 251 ? 16.938 0.347 -17.906 1 95.62 251 ILE B C 1
ATOM 4665 O O . ILE B 1 251 ? 15.727 0.089 -18 1 95.62 251 ILE B O 1
ATOM 4669 N N . LYS B 1 252 ? 17.859 -0.263 -18.641 1 96.5 252 LYS B N 1
ATOM 4670 C CA . LYS B 1 252 ? 17.453 -1.13 -19.75 1 96.5 252 LYS B CA 1
ATOM 4671 C C . LYS B 1 252 ? 17.844 -2.578 -19.484 1 96.5 252 LYS B C 1
ATOM 4673 O O . LYS B 1 252 ? 17.359 -3.494 -20.156 1 96.5 252 LYS B O 1
ATOM 4678 N N . LYS B 1 253 ? 18.703 -2.791 -18.516 1 98.06 253 LYS B N 1
ATOM 4679 C CA . LYS B 1 253 ? 19.188 -4.141 -18.25 1 98.06 253 LYS B CA 1
ATOM 4680 C C . LYS B 1 253 ? 19.172 -4.453 -16.75 1 98.06 253 LYS B C 1
ATOM 4682 O O . LYS B 1 253 ? 19.562 -3.619 -15.93 1 98.06 253 LYS B O 1
ATOM 4687 N N . ILE B 1 254 ? 18.656 -5.656 -16.422 1 98.56 254 ILE B N 1
ATOM 4688 C CA . ILE B 1 254 ? 18.703 -6.094 -15.039 1 98.56 254 ILE B CA 1
ATOM 4689 C C . ILE B 1 254 ? 19.141 -7.551 -14.969 1 98.56 254 ILE B C 1
ATOM 4691 O O . ILE B 1 254 ? 19.016 -8.297 -15.945 1 98.56 254 ILE B O 1
ATOM 4695 N N . THR B 1 255 ? 19.75 -7.945 -13.922 1 98.69 255 THR B N 1
ATOM 4696 C CA . THR B 1 255 ? 19.984 -9.328 -13.523 1 98.69 255 THR B CA 1
ATOM 4697 C C . THR B 1 255 ? 19.25 -9.641 -12.219 1 98.69 255 THR B C 1
ATOM 4699 O O . THR B 1 255 ? 19.422 -8.922 -11.227 1 98.69 255 THR B O 1
ATOM 4702 N N . ILE B 1 256 ? 18.422 -10.609 -12.234 1 98.81 256 ILE B N 1
ATOM 4703 C CA . ILE B 1 256 ? 17.766 -11.023 -11 1 98.81 256 ILE B CA 1
ATOM 4704 C C . ILE B 1 256 ? 18.438 -12.273 -10.445 1 98.81 256 ILE B C 1
ATOM 4706 O O . ILE B 1 256 ? 18.656 -13.242 -11.18 1 98.81 256 ILE B O 1
ATOM 4710 N N . VAL B 1 257 ? 18.859 -12.195 -9.195 1 98.69 257 VAL B N 1
ATOM 4711 C CA . VAL B 1 257 ? 19.5 -13.305 -8.492 1 98.69 257 VAL B CA 1
ATOM 4712 C C . VAL B 1 257 ? 18.625 -13.742 -7.324 1 98.69 257 VAL B C 1
ATOM 4714 O O . VAL B 1 257 ? 18.344 -12.953 -6.418 1 98.69 257 VAL B O 1
ATOM 4717 N N . GLY B 1 258 ? 18.219 -15.008 -7.324 1 98.5 258 GLY B N 1
ATOM 4718 C CA . GLY B 1 258 ? 17.297 -15.398 -6.258 1 98.5 258 GLY B CA 1
ATOM 4719 C C . GLY B 1 258 ? 17.344 -16.891 -5.961 1 98.5 258 GLY B C 1
ATOM 4720 O O . GLY B 1 258 ? 17.734 -17.688 -6.812 1 98.5 258 GLY B O 1
ATOM 4721 N N . HIS B 1 259 ? 16.969 -17.188 -4.742 1 98.31 259 HIS B N 1
ATOM 4722 C CA . HIS B 1 259 ? 16.703 -18.578 -4.355 1 98.31 259 HIS B CA 1
ATOM 4723 C C . HIS B 1 259 ? 15.594 -19.188 -5.207 1 98.31 259 HIS B C 1
ATOM 4725 O O . HIS B 1 259 ? 14.68 -18.484 -5.633 1 98.31 259 HIS B O 1
ATOM 4731 N N . ILE B 1 260 ? 15.648 -20.438 -5.453 1 98.38 260 ILE B N 1
ATOM 4732 C CA . ILE B 1 260 ? 14.711 -21.156 -6.312 1 98.38 260 ILE B CA 1
ATOM 4733 C C . ILE B 1 260 ? 13.281 -20.938 -5.812 1 98.38 260 ILE B C 1
ATOM 4735 O O . ILE B 1 260 ? 12.352 -20.797 -6.613 1 98.38 260 ILE B O 1
ATOM 4739 N N . GLY B 1 261 ? 13.094 -20.859 -4.484 1 97.69 261 GLY B N 1
ATOM 4740 C CA . GLY B 1 261 ? 11.773 -20.625 -3.932 1 97.69 261 GLY B CA 1
ATOM 4741 C C . GLY B 1 261 ? 11.156 -19.312 -4.402 1 97.69 261 GLY B C 1
ATOM 4742 O O . GLY B 1 261 ? 9.969 -19.266 -4.715 1 97.69 261 GLY B O 1
ATOM 4743 N N . LYS B 1 262 ? 11.906 -18.25 -4.457 1 98.19 262 LYS B N 1
ATOM 4744 C CA . LYS B 1 262 ? 11.453 -16.938 -4.918 1 98.19 262 LYS B CA 1
ATOM 4745 C C . LYS B 1 262 ? 11.289 -16.922 -6.438 1 98.19 262 LYS B C 1
ATOM 4747 O O . LYS B 1 262 ? 10.289 -16.422 -6.949 1 98.19 262 LYS B O 1
ATOM 4752 N N . LEU B 1 263 ? 12.234 -17.531 -7.145 1 98.62 263 LEU B N 1
ATOM 4753 C CA . LEU B 1 263 ? 12.234 -17.391 -8.602 1 98.62 263 LEU B CA 1
ATOM 4754 C C . LEU B 1 263 ? 11.195 -18.312 -9.227 1 98.62 263 LEU B C 1
ATOM 4756 O O . LEU B 1 263 ? 10.688 -18.031 -10.32 1 98.62 263 LEU B O 1
ATOM 4760 N N . CYS B 1 264 ? 10.836 -19.406 -8.539 1 98.44 264 CYS B N 1
ATOM 4761 C CA . CYS B 1 264 ? 9.711 -20.219 -9.008 1 98.44 264 CYS B CA 1
ATOM 4762 C C . CYS B 1 264 ? 8.43 -19.391 -9.031 1 98.44 264 CYS B C 1
ATOM 4764 O O . CYS B 1 264 ? 7.598 -19.562 -9.93 1 98.44 264 CYS B O 1
ATOM 4766 N N . LYS B 1 265 ? 8.281 -18.531 -8.016 1 98.12 265 LYS B N 1
ATOM 4767 C CA . LYS B 1 265 ? 7.113 -17.656 -8.008 1 98.12 265 LYS B CA 1
ATOM 4768 C C . LYS B 1 265 ? 7.125 -16.719 -9.219 1 98.12 265 LYS B C 1
ATOM 4770 O O . LYS B 1 265 ? 6.109 -16.578 -9.898 1 98.12 265 LYS B O 1
ATOM 4775 N N . VAL B 1 266 ? 8.258 -16.141 -9.492 1 98.44 266 VAL B N 1
ATOM 4776 C CA . VAL B 1 266 ? 8.367 -15.227 -10.617 1 98.44 266 VAL B CA 1
ATOM 4777 C C . VAL B 1 266 ? 8.102 -15.961 -11.922 1 98.44 266 VAL B C 1
ATOM 4779 O O . VAL B 1 266 ? 7.438 -15.43 -12.82 1 98.44 266 VAL B O 1
ATOM 4782 N N . ALA B 1 267 ? 8.594 -17.203 -12.039 1 98.19 267 ALA B N 1
ATOM 4783 C CA . ALA B 1 267 ? 8.398 -18.016 -13.234 1 98.19 267 ALA B CA 1
ATOM 4784 C C . ALA B 1 267 ? 6.918 -18.25 -13.508 1 98.19 267 ALA B C 1
ATOM 4786 O O . ALA B 1 267 ? 6.52 -18.484 -14.648 1 98.19 267 ALA B O 1
ATOM 4787 N N . SER B 1 268 ? 6.137 -18.156 -12.477 1 96.44 268 SER B N 1
ATOM 4788 C CA . SER B 1 268 ? 4.695 -18.359 -12.602 1 96.44 268 SER B CA 1
ATOM 4789 C C . SER B 1 268 ? 3.957 -17.016 -12.688 1 96.44 268 SER B C 1
ATOM 4791 O O . SER B 1 268 ? 2.736 -16.969 -12.523 1 96.44 268 SER B O 1
ATOM 4793 N N . GLY B 1 269 ? 4.676 -15.984 -12.844 1 96.06 269 GLY B N 1
ATOM 4794 C CA . GLY B 1 269 ? 4.055 -14.68 -13.062 1 96.06 269 GLY B CA 1
ATOM 4795 C C . GLY B 1 269 ? 3.734 -13.953 -11.766 1 96.06 269 GLY B C 1
ATOM 4796 O O . GLY B 1 269 ? 2.795 -13.156 -11.719 1 96.06 269 GLY B O 1
ATOM 4797 N N . VAL B 1 270 ? 4.426 -14.273 -10.727 1 97.31 270 VAL B N 1
ATOM 4798 C CA . VAL B 1 270 ? 4.234 -13.625 -9.438 1 97.31 270 VAL B CA 1
ATOM 4799 C C . VAL B 1 270 ? 5.262 -12.516 -9.258 1 97.31 270 VAL B C 1
ATOM 4801 O O . VAL B 1 270 ? 6.469 -12.766 -9.297 1 97.31 270 VAL B O 1
ATOM 4804 N N . PHE B 1 271 ? 4.766 -11.32 -9 1 97.44 271 PHE B N 1
ATOM 4805 C CA . PHE B 1 271 ? 5.684 -10.188 -8.953 1 97.44 271 PHE B CA 1
ATOM 4806 C C . PHE B 1 271 ? 5.633 -9.508 -7.586 1 97.44 271 PHE B C 1
ATOM 4808 O O . PHE B 1 271 ? 6.164 -8.414 -7.414 1 97.44 271 PHE B O 1
ATOM 4815 N N . ASN B 1 272 ? 4.938 -10.039 -6.668 1 96.44 272 ASN B N 1
ATOM 4816 C CA . ASN B 1 272 ? 5.074 -9.906 -5.223 1 96.44 272 ASN B CA 1
ATOM 4817 C C . ASN B 1 272 ? 5.223 -11.273 -4.547 1 96.44 272 ASN B C 1
ATOM 4819 O O . ASN B 1 272 ? 4.242 -12.008 -4.402 1 96.44 272 ASN B O 1
ATOM 4823 N N . THR B 1 273 ? 6.43 -11.547 -4.086 1 96.94 273 THR B N 1
ATOM 4824 C CA . THR B 1 273 ? 6.766 -12.93 -3.74 1 96.94 273 THR B CA 1
ATOM 4825 C C . THR B 1 273 ? 6.543 -13.18 -2.252 1 96.94 273 THR B C 1
ATOM 4827 O O . THR B 1 273 ? 6.934 -14.227 -1.728 1 96.94 273 THR B O 1
ATOM 4830 N N . HIS B 1 274 ? 5.969 -12.227 -1.56 1 93.62 274 HIS B N 1
ATOM 4831 C CA . HIS B 1 274 ? 5.645 -12.469 -0.158 1 93.62 274 HIS B CA 1
ATOM 4832 C C . HIS B 1 274 ? 4.719 -13.672 -0.004 1 93.62 274 HIS B C 1
ATOM 4834 O O . HIS B 1 274 ? 3.777 -13.836 -0.782 1 93.62 274 HIS B O 1
ATOM 4840 N N . SER B 1 275 ? 4.957 -14.508 0.958 1 91.81 275 SER B N 1
ATOM 4841 C CA . SER B 1 275 ? 4.25 -15.773 1.131 1 91.81 275 SER B CA 1
ATOM 4842 C C . SER B 1 275 ? 2.764 -15.547 1.377 1 91.81 275 SER B C 1
ATOM 4844 O O . SER B 1 275 ? 1.933 -16.375 0.996 1 91.81 275 SER B O 1
ATOM 4846 N N . ARG B 1 276 ? 2.408 -14.438 1.964 1 90 276 ARG B N 1
ATOM 4847 C CA . ARG B 1 276 ? 1.008 -14.148 2.258 1 90 276 ARG B CA 1
ATOM 4848 C C . ARG B 1 276 ? 0.286 -13.617 1.024 1 90 276 ARG B C 1
ATOM 4850 O O . ARG B 1 276 ? -0.945 -13.586 0.983 1 90 276 ARG B O 1
ATOM 4857 N N . VAL B 1 277 ? 1.072 -13.18 0.06 1 92.81 277 VAL B N 1
ATOM 4858 C CA . VAL B 1 277 ? 0.494 -12.688 -1.186 1 92.81 277 VAL B CA 1
ATOM 4859 C C . VAL B 1 277 ? 0.374 -13.828 -2.189 1 92.81 277 VAL B C 1
ATOM 4861 O O . VAL B 1 277 ? -0.642 -13.953 -2.879 1 92.81 277 VAL B O 1
ATOM 4864 N N . CYS B 1 278 ? 1.41 -14.625 -2.277 1 93.75 278 CYS B N 1
ATOM 4865 C CA . CYS B 1 278 ? 1.447 -15.766 -3.188 1 93.75 278 CYS B CA 1
ATOM 4866 C C . CYS B 1 278 ? 2.418 -16.828 -2.691 1 93.75 278 CYS B C 1
ATOM 4868 O O . CYS B 1 278 ? 3.496 -16.5 -2.189 1 93.75 278 CYS B O 1
ATOM 4870 N N . ASP B 1 279 ? 2.031 -18.062 -2.803 1 91.5 279 ASP B N 1
ATOM 4871 C CA . ASP B 1 279 ? 2.877 -19.141 -2.316 1 91.5 279 ASP B CA 1
ATOM 4872 C C . ASP B 1 279 ? 3.078 -20.203 -3.393 1 91.5 279 ASP B C 1
ATOM 4874 O O . ASP B 1 279 ? 3.287 -21.391 -3.08 1 91.5 279 ASP B O 1
ATOM 4878 N N . VAL B 1 280 ? 3.012 -19.812 -4.625 1 95.06 280 VAL B N 1
ATOM 4879 C CA . VAL B 1 280 ? 3.125 -20.734 -5.754 1 95.06 280 VAL B CA 1
ATOM 4880 C C . VAL B 1 280 ? 4.594 -21.094 -5.984 1 95.06 280 VAL B C 1
ATOM 4882 O O . VAL B 1 280 ? 5.332 -20.328 -6.605 1 95.06 280 VAL B O 1
ATOM 4885 N N . ARG B 1 281 ? 5.176 -22.141 -5.457 1 95.88 281 ARG B N 1
ATOM 4886 C CA . ARG B 1 281 ? 6.555 -22.578 -5.633 1 95.88 281 ARG B CA 1
ATOM 4887 C C . ARG B 1 281 ? 6.617 -24 -6.152 1 95.88 281 ARG B C 1
ATOM 4889 O O . ARG B 1 281 ? 6.926 -24.234 -7.324 1 95.88 281 ARG B O 1
ATOM 4896 N N . LEU B 1 282 ? 6.066 -24.859 -5.281 1 97.81 282 LEU B N 1
ATOM 4897 C CA . LEU B 1 282 ? 6.125 -26.266 -5.629 1 97.81 282 LEU B CA 1
ATOM 4898 C C . LEU B 1 282 ? 5.199 -26.578 -6.801 1 97.81 282 LEU B C 1
ATOM 4900 O O . LEU B 1 282 ? 5.492 -27.469 -7.613 1 97.81 282 LEU B O 1
ATOM 4904 N N . GLU B 1 283 ? 4.094 -25.766 -6.898 1 97.94 283 GLU B N 1
ATOM 4905 C CA . GLU B 1 283 ? 3.217 -25.875 -8.062 1 97.94 283 GLU B CA 1
ATOM 4906 C C . GLU B 1 283 ? 3.99 -25.641 -9.359 1 97.94 283 GLU B C 1
ATOM 4908 O O . GLU B 1 283 ? 3.795 -26.359 -10.344 1 97.94 283 GLU B O 1
ATOM 4913 N N . THR B 1 284 ? 4.891 -24.672 -9.359 1 98.25 284 THR B N 1
ATOM 4914 C CA . THR B 1 284 ? 5.688 -24.312 -10.531 1 98.25 284 THR B CA 1
ATOM 4915 C C . THR B 1 284 ? 6.621 -25.453 -10.914 1 98.25 284 THR B C 1
ATOM 4917 O O . THR B 1 284 ? 6.711 -25.828 -12.086 1 98.25 284 THR B O 1
ATOM 4920 N N . LEU B 1 285 ? 7.301 -26.016 -9.922 1 98.56 285 LEU B N 1
ATOM 4921 C CA . LEU B 1 285 ? 8.211 -27.141 -10.172 1 98.56 285 LEU B CA 1
ATOM 4922 C C . LEU B 1 285 ? 7.453 -28.344 -10.695 1 98.56 285 LEU B C 1
ATOM 4924 O O . LEU B 1 285 ? 7.859 -28.953 -11.68 1 98.56 285 LEU B O 1
ATOM 4928 N N . ALA B 1 286 ? 6.336 -28.703 -10.039 1 98.69 286 ALA B N 1
ATOM 4929 C CA . ALA B 1 286 ? 5.535 -29.875 -10.414 1 98.69 286 ALA B CA 1
ATOM 4930 C C . ALA B 1 286 ? 4.977 -29.719 -11.82 1 98.69 286 ALA B C 1
ATOM 4932 O O . ALA B 1 286 ? 5.02 -30.656 -12.617 1 98.69 286 ALA B O 1
ATOM 4933 N N . LEU B 1 287 ? 4.473 -28.578 -12.109 1 98.69 287 LEU B N 1
ATOM 4934 C CA . LEU B 1 287 ? 3.922 -28.328 -13.445 1 98.69 287 LEU B CA 1
ATOM 4935 C C . LEU B 1 287 ? 5 -28.484 -14.516 1 98.69 287 LEU B C 1
ATOM 4937 O O . LEU B 1 287 ? 4.758 -29.078 -15.562 1 98.69 287 LEU B O 1
ATOM 4941 N N . GLU B 1 288 ? 6.191 -27.859 -14.258 1 98.75 288 GLU B N 1
ATOM 4942 C CA . GLU B 1 288 ? 7.258 -27.953 -15.25 1 98.75 288 GLU B CA 1
ATOM 4943 C C . GLU B 1 288 ? 7.672 -29.406 -15.484 1 98.75 288 GLU B C 1
ATOM 4945 O O . GLU B 1 288 ? 7.918 -29.812 -16.625 1 98.75 288 GLU B O 1
ATOM 4950 N N . LEU B 1 289 ? 7.797 -30.172 -14.398 1 98.75 289 LEU B N 1
ATOM 4951 C CA . LEU B 1 289 ? 8.102 -31.594 -14.539 1 98.75 289 LEU B CA 1
ATOM 4952 C C . LEU B 1 289 ? 7.047 -32.281 -15.398 1 98.75 289 LEU B C 1
ATOM 4954 O O . LEU B 1 289 ? 7.383 -33.094 -16.281 1 98.75 289 LEU B O 1
ATOM 4958 N N . ALA B 1 2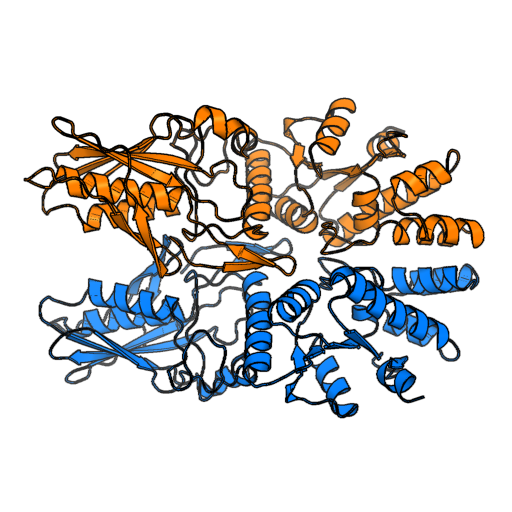90 ? 5.746 -32 -15.133 1 98.69 290 ALA B N 1
ATOM 4959 C CA . ALA B 1 290 ? 4.66 -32.562 -15.922 1 98.69 290 ALA B CA 1
ATOM 4960 C C . ALA B 1 290 ? 4.789 -32.188 -17.391 1 98.69 290 ALA B C 1
ATOM 4962 O O . ALA B 1 290 ? 4.66 -33.031 -18.281 1 98.69 290 ALA B O 1
ATOM 4963 N N . LEU B 1 291 ? 5.062 -30.953 -17.656 1 98.5 291 LEU B N 1
ATOM 4964 C CA . LEU B 1 291 ? 5.168 -30.438 -19.016 1 98.5 291 LEU B CA 1
ATOM 4965 C C . LEU B 1 291 ? 6.352 -31.062 -19.75 1 98.5 291 LEU B C 1
ATOM 4967 O O . LEU B 1 291 ? 6.352 -31.172 -20.969 1 98.5 291 LEU B O 1
ATOM 4971 N N . MET B 1 292 ? 7.348 -31.438 -18.984 1 98.25 292 MET B N 1
ATOM 4972 C CA . MET B 1 292 ? 8.531 -32.094 -19.562 1 98.25 292 MET B CA 1
ATOM 4973 C C . MET B 1 292 ? 8.273 -33.562 -19.812 1 98.25 292 MET B C 1
ATOM 4975 O O . MET B 1 292 ? 9.109 -34.25 -20.422 1 98.25 292 MET B O 1
ATOM 4979 N N . GLY B 1 293 ? 7.203 -34.125 -19.266 1 97.81 293 GLY B N 1
ATOM 4980 C CA . GLY B 1 293 ? 6.805 -35.5 -19.578 1 97.81 293 GLY B CA 1
ATOM 4981 C C . GLY B 1 293 ? 7.195 -36.469 -18.5 1 97.81 293 GLY B C 1
ATOM 4982 O O . GLY B 1 293 ? 7.141 -37.688 -18.703 1 97.81 293 GLY B O 1
ATOM 4983 N N . TYR B 1 294 ? 7.617 -36 -17.359 1 97.62 294 TYR B N 1
ATOM 4984 C CA . TYR B 1 294 ? 7.941 -36.906 -16.281 1 97.62 294 TYR B CA 1
ATOM 4985 C C . TYR B 1 294 ? 6.691 -37.625 -15.758 1 97.62 294 TYR B C 1
ATOM 4987 O O . TYR B 1 294 ? 5.574 -37.125 -15.969 1 97.62 294 TYR B O 1
ATOM 4995 N N . ASP B 1 295 ? 6.844 -38.75 -15.117 1 96.5 295 ASP B N 1
ATOM 4996 C CA . ASP B 1 295 ? 5.703 -39.562 -14.711 1 96.5 295 ASP B CA 1
ATOM 4997 C C . ASP B 1 295 ? 4.945 -38.906 -13.555 1 96.5 295 ASP B C 1
ATOM 4999 O O . ASP B 1 295 ? 5.496 -38.062 -12.844 1 96.5 295 ASP B O 1
ATOM 5003 N N . LEU B 1 296 ? 3.723 -39.344 -13.438 1 97.88 296 LEU B N 1
ATOM 5004 C CA . LEU B 1 296 ? 2.783 -38.781 -12.461 1 97.88 296 LEU B CA 1
ATOM 5005 C C . LEU B 1 296 ? 3.305 -38.969 -11.039 1 97.88 296 LEU B C 1
ATOM 5007 O O . LEU B 1 296 ? 3.096 -38.094 -10.188 1 97.88 296 LEU B O 1
ATOM 5011 N N . GLU B 1 297 ? 3.947 -40 -10.75 1 98.25 297 GLU B N 1
ATOM 5012 C CA . GLU B 1 297 ? 4.449 -40.281 -9.406 1 98.25 297 GLU B CA 1
ATOM 5013 C C . GLU B 1 297 ? 5.457 -39.219 -8.969 1 98.25 297 GLU B C 1
ATOM 5015 O O . GLU B 1 297 ? 5.359 -38.688 -7.863 1 98.25 297 GLU B O 1
ATOM 5020 N N . LEU B 1 298 ? 6.422 -38.906 -9.852 1 98.25 298 LEU B N 1
ATOM 5021 C CA . LEU B 1 298 ? 7.422 -37.906 -9.539 1 98.25 298 LEU B CA 1
ATOM 5022 C C . LEU B 1 298 ? 6.777 -36.531 -9.391 1 98.25 298 LEU B C 1
ATOM 5024 O O . LEU B 1 298 ? 7.113 -35.781 -8.469 1 98.25 298 LEU B O 1
ATOM 5028 N N . VAL B 1 299 ? 5.855 -36.219 -10.32 1 98.5 299 VAL B N 1
ATOM 5029 C CA . VAL B 1 299 ? 5.156 -34.938 -10.289 1 98.5 299 VAL B CA 1
ATOM 5030 C C . VAL B 1 299 ? 4.43 -34.781 -8.961 1 98.5 299 VAL B C 1
ATOM 5032 O O . VAL B 1 299 ? 4.547 -33.75 -8.305 1 98.5 299 VAL B O 1
ATOM 5035 N N . LYS B 1 300 ? 3.752 -35.812 -8.5 1 98.5 300 LYS B N 1
ATOM 5036 C CA . LYS B 1 300 ? 3.008 -35.781 -7.246 1 98.5 300 LYS B CA 1
ATOM 5037 C C . LYS B 1 300 ? 3.949 -35.656 -6.051 1 98.5 300 LYS B C 1
ATOM 5039 O O . LYS B 1 300 ? 3.65 -34.969 -5.086 1 98.5 300 LYS B O 1
ATOM 5044 N N . LYS B 1 301 ? 5.055 -36.375 -6.105 1 98.31 301 LYS B N 1
ATOM 5045 C CA . LYS B 1 301 ? 6.031 -36.312 -5.02 1 98.31 301 LYS B CA 1
ATOM 5046 C C . LYS B 1 301 ? 6.559 -34.906 -4.828 1 98.31 301 LYS B C 1
ATOM 5048 O O . LYS B 1 301 ? 6.66 -34.406 -3.695 1 98.31 301 LYS B O 1
ATOM 5053 N N . ILE B 1 302 ? 6.891 -34.25 -5.922 1 98.56 302 ILE B N 1
ATOM 5054 C CA . ILE B 1 302 ? 7.43 -32.906 -5.863 1 98.56 302 ILE B CA 1
ATOM 5055 C C . ILE B 1 302 ? 6.344 -31.938 -5.402 1 98.56 302 ILE B C 1
ATOM 5057 O O . ILE B 1 302 ? 6.586 -31.094 -4.543 1 98.56 302 ILE B O 1
ATOM 5061 N N . TYR B 1 303 ? 5.164 -32.125 -5.914 1 98.06 303 TYR B N 1
ATOM 5062 C CA . TYR B 1 303 ? 4.027 -31.281 -5.555 1 98.06 303 TYR B CA 1
ATOM 5063 C C . TYR B 1 303 ? 3.748 -31.359 -4.059 1 98.06 303 TYR B C 1
ATOM 5065 O O . TYR B 1 303 ? 3.348 -30.375 -3.443 1 98.06 303 TYR B O 1
ATOM 5073 N N . ASN B 1 304 ? 4.008 -32.469 -3.51 1 97.19 304 ASN B N 1
ATOM 5074 C CA . ASN B 1 304 ? 3.643 -32.688 -2.117 1 97.19 304 ASN B CA 1
ATOM 5075 C C . ASN B 1 304 ? 4.809 -32.438 -1.175 1 97.19 304 ASN B C 1
ATOM 5077 O O . ASN B 1 304 ? 4.695 -32.625 0.036 1 97.19 304 ASN B O 1
ATOM 5081 N N . GLU B 1 305 ? 5.949 -31.969 -1.688 1 96.69 305 GLU B N 1
ATOM 5082 C CA . GLU B 1 305 ? 7.051 -31.562 -0.823 1 96.69 305 GLU B CA 1
ATOM 5083 C C . GLU B 1 305 ? 6.664 -30.359 0.023 1 96.69 305 GLU B C 1
ATOM 5085 O O . GLU B 1 305 ? 5.695 -29.656 -0.284 1 96.69 305 GLU B O 1
ATOM 5090 N N . LYS B 1 306 ? 7.434 -30.125 1.021 1 94 306 LYS B N 1
ATOM 5091 C CA . LYS B 1 306 ? 7.145 -29.016 1.93 1 94 306 LYS B CA 1
ATOM 5092 C C . LYS B 1 306 ? 7.891 -27.75 1.51 1 94 306 LYS B C 1
ATOM 5094 O O . LYS B 1 306 ? 7.395 -26.641 1.702 1 94 306 LYS B O 1
ATOM 5099 N N . THR B 1 307 ? 9.094 -27.922 1.01 1 95.38 307 THR B N 1
ATOM 5100 C CA . THR B 1 307 ? 9.938 -26.781 0.64 1 95.38 307 THR B CA 1
ATOM 5101 C C . THR B 1 307 ? 10.562 -27 -0.735 1 95.38 307 THR B C 1
ATOM 5103 O O . THR B 1 307 ? 10.648 -28.141 -1.207 1 95.38 307 THR B O 1
ATOM 5106 N N . THR B 1 308 ? 10.922 -25.953 -1.37 1 97.12 308 THR B N 1
ATOM 5107 C CA . THR B 1 308 ? 11.617 -26.078 -2.645 1 97.12 308 THR B CA 1
ATOM 5108 C C . THR B 1 308 ? 12.992 -26.703 -2.449 1 97.12 308 THR B C 1
ATOM 5110 O O . THR B 1 308 ? 13.484 -27.422 -3.322 1 97.12 308 THR B O 1
ATOM 5113 N N . GLU B 1 309 ? 13.656 -26.469 -1.31 1 96.25 309 GLU B N 1
ATOM 5114 C CA . GLU B 1 309 ? 14.922 -27.125 -0.992 1 96.25 309 GLU B CA 1
ATOM 5115 C C . GLU B 1 309 ? 14.766 -28.641 -0.936 1 96.25 309 GLU B C 1
ATOM 5117 O O . GLU B 1 309 ? 15.609 -29.375 -1.456 1 96.25 309 GLU B O 1
ATOM 5122 N N . GLY B 1 310 ? 13.648 -29.047 -0.234 1 96.5 310 GLY B N 1
ATOM 5123 C CA . GLY B 1 310 ? 13.352 -30.469 -0.2 1 96.5 310 GLY B CA 1
ATOM 5124 C C . GLY B 1 310 ? 13.117 -31.062 -1.577 1 96.5 310 GLY B C 1
ATOM 5125 O O . GLY B 1 310 ? 13.57 -32.156 -1.865 1 96.5 310 GLY B O 1
ATOM 5126 N N . ALA B 1 311 ? 12.43 -30.344 -2.451 1 98.06 311 ALA B N 1
ATOM 5127 C CA . ALA B 1 311 ? 12.172 -30.797 -3.818 1 98.06 311 ALA B CA 1
ATOM 5128 C C . ALA B 1 311 ? 13.469 -30.953 -4.602 1 98.06 311 ALA B C 1
ATOM 5130 O O . ALA B 1 311 ? 13.664 -31.938 -5.309 1 98.06 311 ALA B O 1
ATOM 5131 N N . VAL B 1 312 ? 14.383 -29.969 -4.52 1 97.94 312 VAL B N 1
ATOM 5132 C CA . VAL B 1 312 ? 15.664 -30 -5.215 1 97.94 312 VAL B CA 1
ATOM 5133 C C . VAL B 1 312 ? 16.484 -31.188 -4.738 1 97.94 312 VAL B C 1
ATOM 5135 O O . VAL B 1 312 ? 17.125 -31.875 -5.543 1 97.94 312 VAL B O 1
ATOM 5138 N N . GLU B 1 313 ? 16.484 -31.422 -3.453 1 96.75 313 GLU B N 1
ATOM 5139 C CA . GLU B 1 313 ? 17.203 -32.562 -2.881 1 96.75 313 GLU B CA 1
ATOM 5140 C C . GLU B 1 313 ? 16.641 -33.875 -3.387 1 96.75 313 GLU B C 1
ATOM 5142 O O . GLU B 1 313 ? 17.391 -34.781 -3.707 1 96.75 313 GLU B O 1
ATOM 5147 N N . LEU B 1 314 ? 15.352 -33.938 -3.354 1 97.12 314 LEU B N 1
ATOM 5148 C CA . LEU B 1 314 ? 14.68 -35.156 -3.818 1 97.12 314 LEU B CA 1
ATOM 5149 C C . LEU B 1 314 ? 15.023 -35.438 -5.277 1 97.12 314 LEU B C 1
ATOM 5151 O O . LEU B 1 314 ? 15.242 -36.594 -5.652 1 97.12 314 LEU B O 1
ATOM 5155 N N . LEU B 1 315 ? 15.008 -34.438 -6.137 1 97.5 315 LEU B N 1
ATOM 5156 C CA . LEU B 1 315 ? 15.281 -34.594 -7.559 1 97.5 315 LEU B CA 1
ATOM 5157 C C . LEU B 1 315 ? 16.719 -35.031 -7.793 1 97.5 315 LEU B C 1
ATOM 5159 O O . LEU B 1 315 ? 16.984 -35.844 -8.664 1 97.5 315 LEU B O 1
ATOM 5163 N N . GLY B 1 316 ? 17.688 -34.438 -6.984 1 95 316 GLY B N 1
ATOM 5164 C CA . GLY B 1 316 ? 19.094 -34.812 -7.129 1 95 316 GLY B CA 1
ATOM 5165 C C . GLY B 1 316 ? 19.703 -34.344 -8.43 1 95 316 GLY B C 1
ATOM 5166 O O . GLY B 1 316 ? 19.469 -33.188 -8.852 1 95 316 GLY B O 1
ATOM 5167 N N . ASP B 1 317 ? 20.562 -35.219 -9.062 1 94.5 317 ASP B N 1
ATOM 5168 C CA . ASP B 1 317 ? 21.281 -34.812 -10.273 1 94.5 317 ASP B CA 1
ATOM 5169 C C . ASP B 1 317 ? 20.469 -35.156 -11.523 1 94.5 317 ASP B C 1
ATOM 5171 O O . ASP B 1 317 ? 19.594 -36 -11.484 1 94.5 317 ASP B O 1
ATOM 5175 N N . GLY B 1 318 ? 20.734 -34.406 -12.617 1 95.19 318 GLY B N 1
ATOM 5176 C CA . GLY B 1 318 ? 20.141 -34.75 -13.898 1 95.19 318 GLY B CA 1
ATOM 5177 C C . GLY B 1 318 ? 18.922 -33.938 -14.25 1 95.19 318 GLY B C 1
ATOM 5178 O O . GLY B 1 318 ? 18.219 -34.219 -15.211 1 95.19 318 GLY B O 1
ATOM 5179 N N . PHE B 1 319 ? 18.688 -32.938 -13.477 1 97.56 319 PHE B N 1
ATOM 5180 C CA . PHE B 1 319 ? 17.5 -32.156 -13.719 1 97.56 319 PHE B CA 1
ATOM 5181 C C . PHE B 1 319 ? 17.875 -30.719 -14.125 1 97.56 319 PHE B C 1
ATOM 5183 O O . PHE B 1 319 ? 17.156 -29.766 -13.844 1 97.56 319 PHE B O 1
ATOM 5190 N N . GLU B 1 320 ? 19.047 -30.547 -14.758 1 96.81 320 GLU B N 1
ATOM 5191 C CA . GLU B 1 320 ? 19.547 -29.25 -15.188 1 96.81 320 GLU B CA 1
ATOM 5192 C C . GLU B 1 320 ? 18.562 -28.578 -16.156 1 96.81 320 GLU B C 1
ATOM 5194 O O . GLU B 1 320 ? 18.375 -27.359 -16.109 1 96.81 320 GLU B O 1
ATOM 5199 N N . LYS B 1 321 ? 17.969 -29.391 -16.984 1 98.12 321 LYS B N 1
ATOM 5200 C CA . LYS B 1 321 ? 17.016 -28.844 -17.953 1 98.12 321 LYS B CA 1
ATOM 5201 C C . LYS B 1 321 ? 15.789 -28.266 -17.266 1 98.12 321 LYS B C 1
ATOM 5203 O O . LYS B 1 321 ? 15.219 -27.281 -17.719 1 98.12 321 LYS B O 1
ATOM 5208 N N . LEU B 1 322 ? 15.375 -28.875 -16.188 1 98.56 322 LEU B N 1
ATOM 5209 C CA . LEU B 1 322 ? 14.266 -28.359 -15.391 1 98.56 322 LEU B CA 1
ATOM 5210 C C . LEU B 1 322 ? 14.555 -26.938 -14.914 1 98.56 322 LEU B C 1
ATOM 5212 O O . LEU B 1 322 ? 13.727 -26.031 -15.094 1 98.56 322 LEU B O 1
ATOM 5216 N N . TYR B 1 323 ? 15.719 -26.734 -14.359 1 98.62 323 TYR B N 1
ATOM 5217 C CA . TYR B 1 323 ? 16.094 -25.438 -13.797 1 98.62 323 TYR B CA 1
ATOM 5218 C C . TYR B 1 323 ? 16.328 -24.422 -14.898 1 98.62 323 TYR B C 1
ATOM 5220 O O . TYR B 1 323 ? 16.016 -23.234 -14.734 1 98.62 323 TYR B O 1
ATOM 5228 N N . GLU B 1 324 ? 16.875 -24.875 -16.016 1 98.5 324 GLU B N 1
ATOM 5229 C CA . GLU B 1 324 ? 17.016 -24.016 -17.172 1 98.5 324 GLU B CA 1
ATOM 5230 C C . GLU B 1 324 ? 15.664 -23.5 -17.656 1 98.5 324 GLU B C 1
ATOM 5232 O O . GLU B 1 324 ? 15.5 -22.312 -17.922 1 98.5 324 GLU B O 1
ATOM 5237 N N . ASN B 1 325 ? 14.68 -24.422 -17.766 1 98.62 325 ASN B N 1
ATOM 5238 C CA . ASN B 1 325 ? 13.336 -24.047 -18.172 1 98.62 325 ASN B CA 1
ATOM 5239 C C . ASN B 1 325 ? 12.734 -23.016 -17.234 1 98.62 325 ASN B C 1
ATOM 5241 O O . ASN B 1 325 ? 12.141 -22.031 -17.672 1 98.62 325 ASN B O 1
ATOM 5245 N N . ILE B 1 326 ? 12.867 -23.234 -15.922 1 98.62 326 ILE B N 1
ATOM 5246 C CA . ILE B 1 326 ? 12.32 -22.328 -14.922 1 98.62 326 ILE B CA 1
ATOM 5247 C C . ILE B 1 326 ? 13 -20.969 -15.039 1 98.62 326 ILE B C 1
ATOM 5249 O O . ILE B 1 326 ? 12.336 -19.922 -15.008 1 98.62 326 ILE B O 1
ATOM 5253 N N . GLY B 1 327 ? 14.344 -20.953 -15.148 1 98.62 327 GLY B N 1
ATOM 5254 C CA . GLY B 1 327 ? 15.078 -19.719 -15.328 1 98.62 327 GLY B CA 1
ATOM 5255 C C . GLY B 1 327 ? 14.625 -18.922 -16.547 1 98.62 327 GLY B C 1
ATOM 5256 O O . GLY B 1 327 ? 14.461 -17.703 -16.469 1 98.62 327 GLY B O 1
ATOM 5257 N N . GLN B 1 328 ? 14.43 -19.656 -17.672 1 98.5 328 GLN B N 1
ATOM 5258 C CA . GLN B 1 328 ? 13.961 -19.016 -18.891 1 98.5 328 GLN B CA 1
ATOM 5259 C C . GLN B 1 328 ? 12.562 -18.438 -18.703 1 98.5 328 GLN B C 1
ATOM 5261 O O . GLN B 1 328 ? 12.25 -17.375 -19.25 1 98.5 328 GLN B O 1
ATOM 5266 N N . LYS B 1 329 ? 11.766 -19.141 -17.984 1 98.19 329 LYS B N 1
ATOM 5267 C CA . LYS B 1 329 ? 10.422 -18.641 -17.703 1 98.19 329 LYS B CA 1
ATOM 5268 C C . LYS B 1 329 ? 10.484 -17.359 -16.875 1 98.19 329 LYS B C 1
ATOM 5270 O O . LYS B 1 329 ? 9.68 -16.453 -17.062 1 98.19 329 LYS B O 1
ATOM 5275 N N . VAL B 1 330 ? 11.406 -17.328 -15.867 1 98.69 330 VAL B N 1
ATOM 5276 C CA . VAL B 1 330 ? 11.609 -16.125 -15.078 1 98.69 330 VAL B CA 1
ATOM 5277 C C . VAL B 1 330 ? 11.93 -14.945 -15.992 1 98.69 330 VAL B C 1
ATOM 5279 O O . VAL B 1 330 ? 11.289 -13.891 -15.914 1 98.69 330 VAL B O 1
ATOM 5282 N N . ILE B 1 331 ? 12.859 -15.141 -16.906 1 98.62 331 ILE B N 1
ATOM 5283 C CA . ILE B 1 331 ? 13.297 -14.109 -17.844 1 98.62 331 ILE B CA 1
ATOM 5284 C C . ILE B 1 331 ? 12.125 -13.672 -18.703 1 98.62 331 ILE B C 1
ATOM 5286 O O . ILE B 1 331 ? 11.852 -12.469 -18.844 1 98.62 331 ILE B O 1
ATOM 5290 N N . ASN B 1 332 ? 11.43 -14.617 -19.234 1 98.06 332 ASN B N 1
ATOM 5291 C CA . ASN B 1 332 ? 10.312 -14.328 -20.125 1 98.06 332 ASN B CA 1
ATOM 5292 C C . ASN B 1 332 ? 9.203 -13.57 -19.406 1 98.06 332 ASN B C 1
ATOM 5294 O O . ASN B 1 332 ? 8.609 -12.648 -19.953 1 98.06 332 ASN B O 1
ATOM 5298 N N . ARG B 1 333 ? 8.867 -14.008 -18.188 1 97.88 333 ARG B N 1
ATOM 5299 C CA . ARG B 1 333 ? 7.816 -13.352 -17.422 1 97.88 333 ARG B CA 1
ATOM 5300 C C . ARG B 1 333 ? 8.18 -11.898 -17.125 1 97.88 333 ARG B C 1
ATOM 5302 O O . ARG B 1 333 ? 7.312 -11.023 -17.156 1 97.88 333 ARG B O 1
ATOM 5309 N N . ILE B 1 334 ? 9.43 -11.648 -16.812 1 98.06 334 ILE B N 1
ATOM 5310 C CA . ILE B 1 334 ? 9.859 -10.281 -16.531 1 98.06 334 ILE B CA 1
ATOM 5311 C C . ILE B 1 334 ? 9.797 -9.453 -17.812 1 98.06 334 ILE B C 1
ATOM 5313 O O . ILE B 1 334 ? 9.398 -8.281 -17.781 1 98.06 334 ILE B O 1
ATOM 5317 N N . LYS B 1 335 ? 10.148 -10.078 -18.938 1 97.5 335 LYS B N 1
ATOM 5318 C CA . LYS B 1 335 ? 10.047 -9.383 -20.219 1 97.5 335 LYS B CA 1
ATOM 5319 C C . LYS B 1 335 ? 8.602 -9.008 -20.531 1 97.5 335 LYS B C 1
ATOM 5321 O O . LYS B 1 335 ? 8.328 -7.887 -20.969 1 97.5 335 LYS B O 1
ATOM 5326 N N . ILE B 1 336 ? 7.742 -9.914 -20.312 1 95.25 336 ILE B N 1
ATOM 5327 C CA . ILE B 1 336 ? 6.324 -9.656 -20.531 1 95.25 336 ILE B CA 1
ATOM 5328 C C . ILE B 1 336 ? 5.852 -8.539 -19.609 1 95.25 336 ILE B C 1
ATOM 5330 O O . ILE B 1 336 ? 5.203 -7.586 -20.047 1 95.25 336 ILE B O 1
ATOM 5334 N N . TYR B 1 337 ? 6.215 -8.625 -18.344 1 95.31 337 TYR B N 1
ATOM 5335 C CA . TYR B 1 337 ? 5.824 -7.621 -17.344 1 95.31 337 TYR B CA 1
ATOM 5336 C C . TYR B 1 337 ? 6.301 -6.234 -17.766 1 95.31 337 TYR B C 1
ATOM 5338 O O . TYR B 1 337 ? 5.59 -5.242 -17.562 1 95.31 337 TYR B O 1
ATOM 5346 N N . SER B 1 338 ? 7.484 -6.164 -18.328 1 94.88 338 SER B N 1
ATOM 5347 C CA . SER B 1 338 ? 8.125 -4.895 -18.672 1 94.88 338 SER B CA 1
ATOM 5348 C C . SER B 1 338 ? 7.77 -4.453 -20.078 1 94.88 338 SER B C 1
ATOM 5350 O O . SER B 1 338 ? 8.297 -3.453 -20.578 1 94.88 338 SER B O 1
ATOM 5352 N N . TYR B 1 339 ? 6.941 -5.207 -20.766 1 93.38 339 TYR B N 1
ATOM 5353 C CA . TYR B 1 339 ? 6.594 -4.938 -22.156 1 93.38 339 TYR B CA 1
ATOM 5354 C C . TYR B 1 339 ? 7.848 -4.859 -23.016 1 93.38 339 TYR B C 1
ATOM 5356 O O . TYR B 1 339 ? 8.008 -3.922 -23.797 1 93.38 339 TYR B O 1
ATOM 5364 N N . ASP B 1 340 ? 8.758 -5.711 -22.688 1 94.5 340 ASP B N 1
ATOM 5365 C CA . ASP B 1 340 ? 9.992 -5.93 -23.453 1 94.5 340 ASP B CA 1
ATOM 5366 C C . ASP B 1 340 ? 10.914 -4.719 -23.344 1 94.5 340 ASP B C 1
ATOM 5368 O O . ASP B 1 340 ? 11.758 -4.504 -24.219 1 94.5 340 ASP B O 1
ATOM 5372 N N . GLN B 1 341 ? 10.781 -3.941 -22.359 1 94.31 341 GLN B N 1
ATOM 5373 C CA . GLN B 1 341 ? 11.617 -2.758 -22.188 1 94.31 341 GLN B CA 1
ATOM 5374 C C . GLN B 1 341 ? 12.938 -3.109 -21.5 1 94.31 341 GLN B C 1
ATOM 5376 O O . GLN B 1 341 ? 13.867 -2.305 -21.469 1 94.31 341 GLN B O 1
ATOM 5381 N N . LEU B 1 342 ? 13.031 -4.316 -20.953 1 96.75 342 LEU B N 1
ATOM 5382 C CA . LEU B 1 342 ? 14.211 -4.695 -20.188 1 96.75 342 LEU B CA 1
ATOM 5383 C C . LEU B 1 342 ? 14.906 -5.898 -20.812 1 96.75 342 LEU B C 1
ATOM 5385 O O . LEU B 1 342 ? 14.25 -6.844 -21.25 1 96.75 342 LEU B O 1
ATOM 5389 N N . GLU B 1 343 ? 16.188 -5.789 -20.922 1 98 343 GLU B N 1
ATOM 5390 C CA . GLU B 1 343 ? 17 -6.992 -21.047 1 98 343 GLU B CA 1
ATOM 5391 C C . GLU B 1 343 ? 17.172 -7.676 -19.688 1 98 343 GLU B C 1
ATOM 5393 O O . GLU B 1 343 ? 17.516 -7.027 -18.703 1 98 343 GLU B O 1
ATOM 5398 N N . VAL B 1 344 ? 16.984 -9 -19.641 1 98.5 344 VAL B N 1
ATOM 5399 C CA . VAL B 1 344 ? 16.875 -9.656 -18.344 1 98.5 344 VAL B CA 1
ATOM 5400 C C . VAL B 1 344 ? 17.812 -10.867 -18.297 1 98.5 344 VAL B C 1
ATOM 5402 O O . VAL B 1 344 ? 17.828 -11.672 -19.234 1 98.5 344 VAL B O 1
ATOM 5405 N N . ASP B 1 345 ? 18.578 -10.922 -17.312 1 98.5 345 ASP B N 1
ATOM 5406 C CA . ASP B 1 345 ? 19.312 -12.125 -16.938 1 98.5 345 ASP B CA 1
ATOM 5407 C C . ASP B 1 345 ? 18.844 -12.656 -15.578 1 98.5 345 ASP B C 1
ATOM 5409 O O . ASP B 1 345 ? 18.312 -11.898 -14.758 1 98.5 345 ASP B O 1
ATOM 5413 N N . ALA B 1 346 ? 19 -13.953 -15.414 1 98.62 346 ALA B N 1
ATOM 5414 C CA . ALA B 1 346 ? 18.547 -14.57 -14.172 1 98.62 346 ALA B CA 1
ATOM 5415 C C . ALA B 1 346 ? 19.578 -15.57 -13.648 1 98.62 346 ALA B C 1
ATOM 5417 O O . ALA B 1 346 ? 20.172 -16.312 -14.43 1 98.62 346 ALA B O 1
ATOM 5418 N N . ILE B 1 347 ? 19.812 -15.508 -12.406 1 98.69 347 ILE B N 1
ATOM 5419 C CA . ILE B 1 347 ? 20.609 -16.5 -11.695 1 98.69 347 ILE B CA 1
ATOM 5420 C C . ILE B 1 347 ? 19.797 -17.109 -10.57 1 98.69 347 ILE B C 1
ATOM 5422 O O . ILE B 1 347 ? 19.281 -16.406 -9.703 1 98.69 347 ILE B O 1
ATOM 5426 N N . MET B 1 348 ? 19.641 -18.422 -10.641 1 98.69 348 MET B N 1
ATOM 5427 C CA . MET B 1 348 ? 18.859 -19.172 -9.664 1 98.69 348 MET B CA 1
ATOM 5428 C C . MET B 1 348 ? 19.75 -20.109 -8.852 1 98.69 348 MET B C 1
ATOM 5430 O O . MET B 1 348 ? 20.594 -20.812 -9.414 1 98.69 348 MET B O 1
ATOM 5434 N N . TYR B 1 349 ? 19.531 -20.078 -7.512 1 98.19 349 TYR B N 1
ATOM 5435 C CA . TYR B 1 349 ? 20.359 -20.938 -6.68 1 98.19 349 TYR B CA 1
ATOM 5436 C C . TYR B 1 349 ? 19.516 -21.641 -5.617 1 98.19 349 TYR B C 1
ATOM 5438 O O . TYR B 1 349 ? 18.375 -21.25 -5.375 1 98.19 349 TYR B O 1
ATOM 5446 N N . SER B 1 350 ? 19.953 -22.719 -5.078 1 97.19 350 SER B N 1
ATOM 5447 C CA . SER B 1 350 ? 19.469 -23.344 -3.854 1 97.19 350 SER B CA 1
ATOM 5448 C C . SER B 1 350 ? 20.547 -23.328 -2.766 1 97.19 350 SER B C 1
ATOM 5450 O O . SER B 1 350 ? 21.734 -23.172 -3.055 1 97.19 350 SER B O 1
ATOM 5452 N N . MET B 1 351 ? 20.172 -23.469 -1.567 1 93.38 351 MET B N 1
ATOM 5453 C CA . MET B 1 351 ? 21.109 -23.359 -0.45 1 93.38 351 MET B CA 1
ATOM 5454 C C . MET B 1 351 ? 22.109 -24.5 -0.462 1 93.38 351 MET B C 1
ATOM 5456 O O . MET B 1 351 ? 23.312 -24.297 -0.314 1 93.38 351 MET B O 1
ATOM 5460 N N . LYS B 1 352 ? 21.688 -25.688 -0.688 1 90.62 352 LYS B N 1
ATOM 5461 C CA . LYS B 1 352 ? 22.531 -26.875 -0.563 1 90.62 352 LYS B CA 1
ATOM 5462 C C . LYS B 1 352 ? 23.281 -27.156 -1.864 1 90.62 352 LYS B C 1
ATOM 5464 O O . LYS B 1 352 ? 24.453 -27.5 -1.845 1 90.62 352 LYS B O 1
ATOM 5469 N N . ARG B 1 353 ? 22.656 -26.922 -2.992 1 94.31 353 ARG B N 1
ATOM 5470 C CA . ARG B 1 353 ? 23.234 -27.359 -4.262 1 94.31 353 ARG B CA 1
ATOM 5471 C C . ARG B 1 353 ? 23.906 -26.188 -4.98 1 94.31 353 ARG B C 1
ATOM 5473 O O . ARG B 1 353 ? 24.625 -26.391 -5.961 1 94.31 353 ARG B O 1
ATOM 5480 N N . GLY B 1 354 ? 23.719 -24.984 -4.465 1 94.88 354 GLY B N 1
ATOM 5481 C CA . GLY B 1 354 ? 24.344 -23.828 -5.105 1 94.88 354 GLY B CA 1
ATOM 5482 C C . GLY B 1 354 ? 23.609 -23.359 -6.344 1 94.88 354 GLY B C 1
ATOM 5483 O O . GLY B 1 354 ? 22.375 -23.312 -6.355 1 94.88 354 GLY B O 1
ATOM 5484 N N . ILE B 1 355 ? 24.375 -23 -7.406 1 97.38 355 ILE B N 1
ATOM 5485 C CA . ILE B 1 355 ? 23.781 -22.422 -8.609 1 97.38 355 ILE B CA 1
ATOM 5486 C C . ILE B 1 355 ? 23.078 -23.5 -9.414 1 97.38 355 ILE B C 1
ATOM 5488 O O . ILE B 1 355 ? 23.672 -24.531 -9.742 1 97.38 355 ILE B O 1
ATOM 5492 N N . LEU B 1 356 ? 21.828 -23.25 -9.711 1 97.81 356 LEU B N 1
ATOM 5493 C CA . LEU B 1 356 ? 21.031 -24.188 -10.492 1 97.81 356 LEU B CA 1
ATOM 5494 C C . LEU B 1 356 ? 20.922 -23.719 -11.938 1 97.81 356 LEU B C 1
ATOM 5496 O O . LEU B 1 356 ? 20.797 -24.531 -12.852 1 97.81 356 LEU B O 1
ATOM 5500 N N . TYR B 1 357 ? 20.922 -22.453 -12.141 1 97.94 357 TYR B N 1
ATOM 5501 C CA . TYR B 1 357 ? 20.812 -21.828 -13.453 1 97.94 357 TYR B CA 1
ATOM 5502 C C . TYR B 1 357 ? 21.484 -20.469 -13.469 1 97.94 357 TYR B C 1
ATOM 5504 O O . TYR B 1 357 ? 21.391 -19.703 -12.508 1 97.94 357 TYR B O 1
ATOM 5512 N N . ASN B 1 358 ? 22.25 -20.156 -14.453 1 98.06 358 ASN B N 1
ATOM 5513 C CA . ASN B 1 358 ? 22.922 -18.875 -14.664 1 98.06 358 ASN B CA 1
ATOM 5514 C C . ASN B 1 358 ? 22.922 -18.469 -16.141 1 98.06 358 ASN B C 1
ATOM 5516 O O . ASN B 1 358 ? 23.672 -19 -16.938 1 98.06 358 ASN B O 1
ATOM 5520 N N . SER B 1 359 ? 22.094 -17.484 -16.438 1 97.06 359 SER B N 1
ATOM 5521 C CA . SER B 1 359 ? 21.938 -17.094 -17.828 1 97.06 359 SER B CA 1
ATOM 5522 C C . SER B 1 359 ? 23.141 -16.281 -18.312 1 97.06 359 SER B C 1
ATOM 5524 O O . SER B 1 359 ? 23.328 -16.094 -19.516 1 97.06 359 SER B O 1
ATOM 5526 N N . LEU B 1 360 ? 23.922 -15.711 -17.391 1 93.44 360 LEU B N 1
ATOM 5527 C CA . LEU B 1 360 ? 25.094 -14.938 -17.766 1 93.44 360 LEU B CA 1
ATOM 5528 C C . LEU B 1 360 ? 26.172 -15.844 -18.375 1 93.44 360 LEU B C 1
ATOM 5530 O O . LEU B 1 360 ? 26.969 -15.391 -19.203 1 93.44 360 LEU B O 1
ATOM 5534 N N . GLU B 1 361 ? 26.234 -17 -17.938 1 86.56 361 GLU B N 1
ATOM 5535 C CA . GLU B 1 361 ? 27.219 -17.953 -18.453 1 86.56 361 GLU B CA 1
ATOM 5536 C C . GLU B 1 361 ? 26.766 -18.516 -19.797 1 86.56 361 GLU B C 1
ATOM 5538 O O . GLU B 1 361 ? 27.609 -18.922 -20.609 1 86.56 361 GLU B O 1
ATOM 5543 N N . GLU B 1 362 ? 25.484 -18.594 -20.031 1 72.31 362 GLU B N 1
ATOM 5544 C CA . GLU B 1 362 ? 24.984 -19.109 -21.312 1 72.31 362 GLU B CA 1
ATOM 5545 C C . GLU B 1 362 ? 25.297 -18.156 -22.453 1 72.31 362 GLU B C 1
ATOM 5547 O O . GLU B 1 362 ? 25.391 -18.562 -23.609 1 72.31 362 GLU B O 1
ATOM 5552 N N . LYS B 1 363 ? 25.406 -16.922 -22.188 1 64.81 363 LYS B N 1
ATOM 5553 C CA . LYS B 1 363 ? 25.703 -15.922 -23.219 1 64.81 363 LYS B CA 1
ATOM 5554 C C . LYS B 1 363 ? 27.188 -15.922 -23.562 1 64.81 363 LYS B C 1
ATOM 5556 O O . LYS B 1 363 ? 27.578 -15.5 -24.656 1 64.81 363 LYS B O 1
ATOM 5561 N N . GLU B 1 364 ? 28.062 -16.281 -22.578 1 46.88 364 GLU B N 1
ATOM 5562 C CA . GLU B 1 364 ? 29.484 -16.391 -22.891 1 46.88 364 GLU B CA 1
ATOM 5563 C C . GLU B 1 364 ? 29.797 -17.656 -23.672 1 46.88 364 GLU B C 1
ATOM 5565 O O . GLU B 1 364 ? 30.828 -17.734 -24.344 1 46.88 364 GLU B O 1
ATOM 5570 N N . ARG B 1 365 ? 28.781 -18.547 -23.891 1 36.78 365 ARG B N 1
ATOM 5571 C CA . ARG B 1 365 ? 29.109 -19.672 -24.766 1 36.78 365 ARG B CA 1
ATOM 5572 C C . ARG B 1 365 ? 28.641 -19.375 -26.203 1 36.78 365 ARG B C 1
ATOM 5574 O O . ARG B 1 365 ? 27.641 -18.703 -26.406 1 36.78 365 ARG B O 1
#

InterPro domains:
  IPR002748 Cobalt-precorrin-5B C(1)-methyltransferase CbiD [MF_00787] (13-359)
  IPR002748 Cobalt-precorrin-5B C(1)-methyltransferase CbiD [PF01888] (13-269)
  IPR002748 Cobalt-precorrin-5B C(1)-methyltransferase CbiD [PIRSF026782] (10-362)
  IPR002748 Cobalt-precorrin-5B C(1)-methyltransferase CbiD [PTHR35863] (7-363)
  IPR002748 Cobalt-precorrin-5B C(1)-methyltransferase CbiD [TIGR00312] (13-356)
  IPR036074 CbiD superfamily [G3DSA:3.30.2110.10] (15-185)
  IPR036074 CbiD superfamily [SSF111342] (3-286)

Nearest PDB structures (foldseek):
  1sr8-assembly1_A  TM=6.036E-01  e=1.056E-19  Archaeoglobus fulgidus DSM 4304
  3eyx-assembly1_B  TM=4.248E-01  e=1.181E-02  Saccharomyces cerevisiae
  1iah-assembly1_A  TM=5.221E-01  e=4.617E+00  Mus musculus
  1sr8-assembly1_A  TM=6.037E-01  e=1.919E-19  Archaeoglobus fulgidus DSM 4304
  1iah-assembly1_A  TM=5.226E-01  e=3.544E+00  Mus musculus